Protein AF-A0A158QEM7-F1 (afdb_monomer)

Structure (mmCIF, N/CA/C/O backbone):
data_AF-A0A158QEM7-F1
#
_entry.id   AF-A0A158QEM7-F1
#
loop_
_atom_site.group_PDB
_atom_site.id
_atom_site.type_symbol
_atom_site.label_atom_id
_atom_site.label_alt_id
_atom_site.label_comp_id
_atom_site.label_asym_id
_atom_site.label_entity_id
_atom_site.label_seq_id
_atom_site.pdbx_PDB_ins_code
_atom_site.Cartn_x
_atom_site.Cartn_y
_atom_site.Cartn_z
_atom_site.occupancy
_atom_site.B_iso_or_equiv
_atom_site.auth_seq_id
_atom_site.auth_comp_id
_atom_site.auth_asym_id
_atom_site.auth_atom_id
_atom_site.pdbx_PDB_model_num
ATOM 1 N N . VAL A 1 1 ? 20.921 -3.356 -79.667 1.00 53.69 1 VAL A N 1
ATOM 2 C CA . VAL A 1 1 ? 22.330 -3.592 -80.040 1.00 53.69 1 VAL A CA 1
ATOM 3 C C . VAL A 1 1 ? 22.664 -4.966 -79.503 1.00 53.69 1 VAL A C 1
ATOM 5 O O . VAL A 1 1 ? 22.618 -5.136 -78.291 1.00 53.69 1 VAL A O 1
ATOM 8 N N . GLU A 1 2 ? 22.819 -5.957 -80.376 1.00 58.59 2 GLU A N 1
ATOM 9 C CA . GLU A 1 2 ? 23.346 -7.268 -79.977 1.00 58.59 2 GLU A CA 1
ATOM 10 C C . GLU A 1 2 ? 24.787 -7.075 -79.493 1.00 58.59 2 GLU A C 1
ATOM 12 O O . GLU A 1 2 ? 25.523 -6.270 -80.062 1.00 58.59 2 GLU A O 1
ATOM 17 N N . CYS A 1 3 ? 25.174 -7.741 -78.406 1.00 65.25 3 CYS A N 1
ATOM 18 C CA . CYS A 1 3 ? 26.434 -7.464 -77.712 1.00 65.25 3 CYS A CA 1
ATOM 19 C C . CYS A 1 3 ? 27.709 -7.860 -78.478 1.00 65.25 3 CYS A C 1
ATOM 21 O O . CYS A 1 3 ? 28.811 -7.643 -77.979 1.00 65.25 3 CYS A O 1
ATOM 23 N N . ASP A 1 4 ? 27.587 -8.442 -79.669 1.00 63.66 4 ASP A N 1
ATOM 24 C CA . ASP A 1 4 ? 28.703 -9.065 -80.386 1.00 63.66 4 ASP A CA 1
ATOM 25 C C . ASP A 1 4 ? 29.531 -8.081 -81.237 1.00 63.66 4 ASP A C 1
ATOM 27 O O . ASP A 1 4 ? 30.490 -8.476 -81.896 1.00 63.66 4 ASP A O 1
ATOM 31 N N . SER A 1 5 ? 29.225 -6.778 -81.204 1.00 63.69 5 SER A N 1
ATOM 32 C CA . SER A 1 5 ? 29.892 -5.749 -82.022 1.00 63.69 5 SER A CA 1
ATOM 33 C C . SER A 1 5 ? 30.902 -4.873 -81.257 1.00 63.69 5 SER A C 1
ATOM 35 O O . SER A 1 5 ? 31.016 -3.679 -81.531 1.00 63.69 5 SER A O 1
ATOM 37 N N . GLY A 1 6 ? 31.617 -5.430 -80.270 1.00 67.31 6 GLY A N 1
ATOM 38 C CA . GLY A 1 6 ? 32.669 -4.716 -79.519 1.00 67.31 6 GLY A CA 1
ATOM 39 C C . GLY A 1 6 ? 32.166 -3.701 -78.478 1.00 67.31 6 GLY A C 1
ATOM 40 O O . GLY A 1 6 ? 32.960 -2.938 -77.930 1.00 67.31 6 GLY A O 1
ATOM 41 N N . VAL A 1 7 ? 30.860 -3.700 -78.187 1.00 71.81 7 VAL A N 1
ATOM 42 C CA . VAL A 1 7 ? 30.224 -2.898 -77.130 1.00 71.81 7 VAL A CA 1
ATOM 43 C C . VAL A 1 7 ? 29.885 -3.830 -75.961 1.00 71.81 7 VAL A C 1
ATOM 45 O O . VAL A 1 7 ? 29.231 -4.846 -76.194 1.00 71.81 7 VAL A O 1
ATOM 48 N N . PRO A 1 8 ? 30.292 -3.528 -74.713 1.00 75.31 8 PRO A N 1
ATOM 49 C CA . PRO A 1 8 ? 29.984 -4.394 -73.577 1.00 75.31 8 PRO A CA 1
ATOM 50 C C . PRO A 1 8 ? 28.466 -4.567 -73.385 1.00 75.31 8 PRO A C 1
ATOM 52 O O . PRO A 1 8 ? 27.720 -3.589 -73.483 1.00 75.31 8 PRO A O 1
ATOM 55 N N . CYS A 1 9 ? 28.011 -5.794 -73.099 1.00 81.69 9 CYS A N 1
ATOM 56 C CA . CYS A 1 9 ? 26.593 -6.086 -72.864 1.00 81.69 9 CYS A CA 1
ATOM 57 C C . CYS A 1 9 ? 26.001 -5.248 -71.721 1.00 81.69 9 CYS A C 1
ATOM 59 O O . CYS A 1 9 ? 26.684 -5.050 -70.711 1.00 81.69 9 CYS A O 1
ATOM 61 N N . PRO A 1 10 ? 24.707 -4.879 -71.803 1.00 86.69 10 PRO A N 1
ATOM 62 C CA . PRO A 1 10 ? 23.955 -4.404 -70.650 1.00 86.69 10 PRO A CA 1
ATOM 63 C C . PRO A 1 10 ? 24.013 -5.430 -69.515 1.00 86.69 10 PRO A C 1
ATOM 65 O O . PRO A 1 10 ? 23.590 -6.575 -69.676 1.00 86.69 10 PRO A O 1
ATOM 68 N N . THR A 1 11 ? 24.522 -5.009 -68.362 1.00 89.31 11 THR A N 1
ATOM 69 C CA . THR A 1 11 ? 24.505 -5.807 -67.135 1.00 89.31 11 THR A CA 1
ATOM 70 C C . THR A 1 11 ? 23.398 -5.260 -66.259 1.00 89.31 11 THR A C 1
ATOM 72 O O . THR A 1 11 ? 23.513 -4.142 -65.760 1.00 89.31 11 THR A O 1
ATOM 75 N N . ASP A 1 12 ? 22.323 -6.021 -66.083 1.00 91.12 12 ASP A N 1
ATOM 76 C CA . ASP A 1 12 ? 21.250 -5.653 -65.163 1.00 91.12 12 ASP A CA 1
ATOM 77 C C . ASP A 1 12 ? 21.746 -5.729 -63.710 1.00 91.12 12 ASP A C 1
ATOM 79 O O . ASP A 1 12 ? 22.469 -6.648 -63.318 1.00 91.12 12 ASP A O 1
ATOM 83 N N . GLY A 1 13 ? 21.359 -4.745 -62.902 1.00 92.25 13 GLY A N 1
ATOM 84 C CA . GLY A 1 13 ? 21.723 -4.678 -61.496 1.00 92.25 13 GLY A CA 1
ATOM 85 C C . GLY A 1 13 ? 20.993 -5.732 -60.670 1.00 92.25 13 GLY A C 1
ATOM 86 O O . GLY A 1 13 ? 19.777 -5.900 -60.793 1.00 92.25 13 GLY A O 1
ATOM 87 N N . ALA A 1 14 ? 21.711 -6.386 -59.757 1.00 93.19 14 ALA A N 1
ATOM 88 C CA . ALA A 1 14 ? 21.104 -7.277 -58.777 1.00 93.19 14 ALA A CA 1
ATOM 89 C C . ALA A 1 14 ? 21.513 -6.946 -57.338 1.00 93.19 14 ALA A C 1
ATOM 91 O O . ALA A 1 14 ? 22.614 -6.468 -57.034 1.00 93.19 14 ALA A O 1
ATOM 92 N N . TRP A 1 15 ? 20.564 -7.196 -56.437 1.00 94.38 15 TRP A N 1
ATOM 93 C CA . TRP A 1 15 ? 20.737 -6.993 -55.010 1.00 94.38 15 TRP A CA 1
ATOM 94 C C . TRP A 1 15 ? 21.709 -8.017 -54.434 1.00 94.38 15 TRP A C 1
ATOM 96 O O . TRP A 1 15 ? 21.528 -9.222 -54.597 1.00 94.38 15 TRP A O 1
ATOM 106 N N . CYS A 1 16 ? 22.686 -7.540 -53.671 1.00 94.56 16 CYS A N 1
ATOM 107 C CA . CYS A 1 16 ? 23.473 -8.404 -52.809 1.00 94.56 16 CYS A CA 1
ATOM 108 C C . CYS A 1 16 ? 22.599 -9.015 -51.700 1.00 94.56 16 CYS A C 1
ATOM 110 O O . CYS A 1 16 ? 21.537 -8.468 -51.363 1.00 94.56 16 CYS A O 1
ATOM 112 N N . PRO A 1 17 ? 23.060 -10.110 -51.072 1.00 94.06 17 PRO A N 1
ATOM 113 C CA . PRO A 1 17 ? 22.471 -10.591 -49.834 1.00 94.06 17 PRO A CA 1
ATOM 114 C C . PRO A 1 17 ? 22.372 -9.471 -48.794 1.00 94.06 17 PRO A C 1
ATOM 116 O O . PRO A 1 17 ? 23.212 -8.569 -48.734 1.00 94.06 17 PRO A O 1
ATOM 119 N N . TRP A 1 18 ? 21.335 -9.539 -47.963 1.00 92.50 18 TRP A N 1
ATOM 120 C CA . TRP A 1 18 ? 21.189 -8.644 -46.820 1.00 92.50 18 TRP A CA 1
ATOM 121 C C . TRP A 1 18 ? 22.405 -8.715 -45.898 1.00 92.50 18 TRP A C 1
ATOM 123 O O . TRP A 1 18 ? 22.979 -9.790 -45.711 1.00 92.50 18 TRP A O 1
ATOM 133 N N . SER A 1 19 ? 22.747 -7.590 -45.270 1.00 89.94 19 SER A N 1
ATOM 134 C CA . SER A 1 19 ? 23.808 -7.538 -44.272 1.00 89.94 19 SER A CA 1
ATOM 135 C C . SER A 1 19 ? 23.572 -8.586 -43.178 1.00 89.94 19 SER A C 1
ATOM 137 O O . SER A 1 19 ? 22.445 -8.817 -42.726 1.00 89.94 19 SER A O 1
ATOM 139 N N . SER A 1 20 ? 24.652 -9.244 -42.751 1.00 85.62 20 SER A N 1
ATOM 140 C CA . SER A 1 20 ? 24.616 -10.219 -41.653 1.00 85.62 20 SER A CA 1
ATOM 141 C C . SER A 1 20 ? 24.302 -9.564 -40.307 1.00 85.62 20 SER A C 1
ATOM 143 O O . SER A 1 20 ? 23.826 -10.228 -39.391 1.00 85.62 20 SER A O 1
ATOM 145 N N . THR A 1 21 ? 24.558 -8.259 -40.203 1.00 81.12 21 THR A N 1
ATOM 146 C CA . THR A 1 21 ? 24.409 -7.454 -38.992 1.00 81.12 21 THR A CA 1
ATOM 147 C C . THR A 1 21 ? 23.510 -6.258 -39.282 1.00 81.12 21 THR A C 1
ATOM 149 O O . THR A 1 21 ? 23.553 -5.684 -40.373 1.00 81.12 21 THR A O 1
ATOM 152 N N . VAL A 1 22 ? 22.700 -5.876 -38.301 1.00 85.44 22 VAL A N 1
ATOM 153 C CA . VAL A 1 22 ? 21.880 -4.661 -38.334 1.00 85.44 22 VAL A CA 1
ATOM 154 C C . VAL A 1 22 ? 22.707 -3.488 -37.798 1.00 85.44 22 VAL A C 1
ATOM 156 O O . VAL A 1 22 ? 23.406 -3.643 -36.801 1.00 85.44 22 VAL A O 1
ATOM 159 N N . ILE A 1 23 ? 22.663 -2.332 -38.472 1.00 76.19 23 ILE A N 1
ATOM 160 C CA . ILE A 1 23 ? 23.588 -1.204 -38.224 1.00 76.19 23 ILE A CA 1
ATOM 161 C C . ILE A 1 23 ? 23.364 -0.578 -36.842 1.00 76.19 23 ILE A C 1
ATOM 163 O O . ILE A 1 23 ? 24.319 -0.290 -36.122 1.00 76.19 23 ILE A O 1
ATOM 167 N N . LYS A 1 24 ? 22.099 -0.360 -36.478 1.00 80.94 24 LYS A N 1
ATOM 168 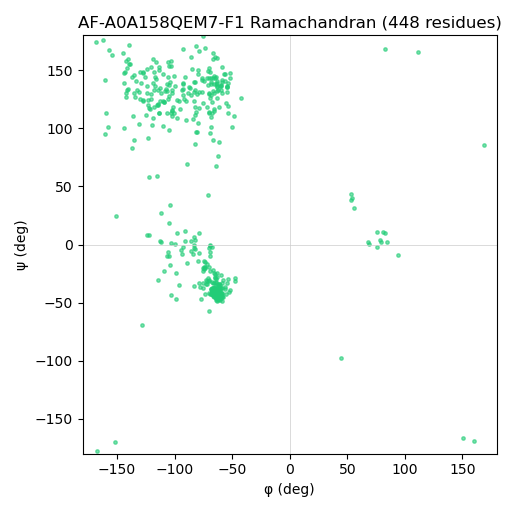C CA . LYS A 1 24 ? 21.666 0.145 -35.174 1.00 80.94 24 LYS A CA 1
ATOM 169 C C . LYS A 1 24 ? 20.414 -0.606 -34.769 1.00 80.94 24 LYS A C 1
ATOM 171 O O . LYS A 1 24 ? 19.518 -0.790 -35.590 1.00 80.94 24 LYS A O 1
ATOM 176 N N . CYS A 1 25 ? 20.389 -1.045 -33.522 1.00 84.25 25 CYS A N 1
ATOM 177 C CA . CYS A 1 25 ? 19.249 -1.721 -32.941 1.00 84.25 25 CYS A CA 1
ATOM 178 C C . CYS A 1 25 ? 18.524 -0.742 -32.021 1.00 84.25 25 CYS A C 1
ATOM 180 O O . CYS A 1 25 ? 19.183 0.028 -31.322 1.00 84.25 25 CYS A O 1
ATOM 182 N N . SER A 1 26 ? 17.193 -0.755 -32.043 1.00 81.56 26 SER A N 1
ATOM 183 C CA . SER A 1 26 ? 16.369 0.085 -31.171 1.00 81.56 26 SER A CA 1
ATOM 184 C C . SER A 1 26 ? 16.650 -0.155 -29.691 1.00 81.56 26 SER A C 1
ATOM 186 O O . SER A 1 26 ? 16.527 0.751 -28.877 1.00 81.56 26 SER A O 1
ATOM 188 N N . GLU A 1 27 ? 17.041 -1.384 -29.362 1.00 74.56 27 GLU A N 1
ATOM 189 C CA . GLU A 1 27 ? 17.396 -1.815 -28.019 1.00 74.56 27 GLU A CA 1
ATOM 190 C C . GLU A 1 27 ? 18.859 -2.272 -27.987 1.00 74.56 27 GLU A C 1
ATOM 192 O O . GLU A 1 27 ? 19.348 -2.830 -28.972 1.00 74.56 27 GLU A O 1
ATOM 197 N N . PRO A 1 28 ? 19.582 -2.105 -26.869 1.00 72.62 28 PRO A N 1
ATOM 198 C CA . PRO A 1 28 ? 20.980 -2.523 -26.766 1.00 72.62 28 PRO A CA 1
ATOM 199 C C . PRO A 1 28 ? 21.164 -4.047 -26.616 1.00 72.62 28 PRO A C 1
ATOM 201 O O . PRO A 1 28 ? 22.255 -4.557 -26.873 1.00 72.62 28 PRO A O 1
ATOM 204 N N . CYS A 1 29 ? 20.133 -4.783 -26.182 1.00 73.62 29 CYS A N 1
ATOM 205 C CA . CYS A 1 29 ? 20.155 -6.239 -25.989 1.00 73.62 29 CYS A CA 1
ATOM 206 C C . CYS A 1 29 ? 18.718 -6.824 -25.903 1.00 73.62 29 CYS A C 1
ATOM 208 O O . CYS A 1 29 ? 17.745 -6.072 -25.913 1.00 73.62 29 CYS A O 1
ATOM 210 N N . GLY A 1 30 ? 18.570 -8.157 -25.816 1.00 70.06 30 GLY A N 1
ATOM 211 C CA . GLY A 1 30 ? 17.277 -8.849 -25.631 1.00 70.06 30 GLY A CA 1
ATOM 212 C C . GLY A 1 30 ? 16.473 -9.067 -26.921 1.00 70.06 30 GLY A C 1
ATOM 213 O O . GLY A 1 30 ? 16.774 -8.484 -27.949 1.00 70.06 30 GLY A O 1
ATOM 214 N N . ASP A 1 31 ? 15.422 -9.887 -26.899 1.00 70.94 31 ASP A N 1
ATOM 215 C CA . ASP A 1 31 ? 14.846 -10.461 -28.138 1.00 70.94 31 ASP A CA 1
ATOM 216 C C . ASP A 1 31 ? 13.868 -9.550 -28.911 1.00 70.94 31 ASP A C 1
ATOM 218 O O . ASP A 1 31 ? 13.265 -9.970 -29.895 1.00 70.94 31 ASP A O 1
ATOM 222 N N . SER A 1 32 ? 13.679 -8.303 -28.469 1.00 74.00 32 SER A N 1
ATOM 223 C CA . SER A 1 32 ? 12.662 -7.382 -29.019 1.00 74.00 32 SER A CA 1
ATOM 224 C C . SER A 1 32 ? 13.227 -6.175 -29.773 1.00 74.00 32 SER A C 1
ATOM 226 O O . SER A 1 32 ? 12.463 -5.336 -30.245 1.00 74.00 32 SER A O 1
ATOM 228 N N . GLY A 1 33 ? 14.552 -6.092 -29.920 1.00 79.06 33 GLY A N 1
ATOM 229 C CA . GLY A 1 33 ? 15.191 -5.018 -30.676 1.00 79.06 33 GLY A CA 1
ATOM 230 C C . GLY A 1 33 ? 14.930 -5.139 -32.178 1.00 79.06 33 GLY A C 1
ATOM 231 O O . GLY A 1 33 ? 15.183 -6.193 -32.769 1.00 79.06 33 GLY A O 1
ATOM 232 N N . MET A 1 34 ? 14.488 -4.044 -32.797 1.00 86.12 34 MET A N 1
ATOM 233 C CA . MET A 1 34 ? 14.298 -3.906 -34.242 1.00 86.12 34 MET A CA 1
ATOM 234 C C . MET A 1 34 ? 15.290 -2.895 -34.815 1.00 86.12 34 MET A C 1
ATOM 236 O O . MET A 1 34 ? 15.710 -1.961 -34.134 1.00 86.12 34 MET A O 1
ATOM 240 N N . GLY A 1 35 ? 15.692 -3.073 -36.066 1.00 89.31 35 GLY A N 1
ATOM 241 C CA . GLY A 1 35 ? 16.593 -2.123 -36.700 1.00 89.31 35 GLY A CA 1
ATOM 242 C C . GLY A 1 35 ? 16.730 -2.315 -38.200 1.00 89.31 35 GLY A C 1
ATOM 243 O O . GLY A 1 35 ? 16.207 -3.267 -38.787 1.00 89.31 35 GLY A O 1
ATOM 244 N N . LEU A 1 36 ? 17.453 -1.386 -38.829 1.00 90.88 36 LEU A N 1
ATOM 245 C CA . LEU A 1 36 ? 17.627 -1.369 -40.275 1.00 90.88 36 LEU A CA 1
ATOM 246 C C . LEU A 1 36 ? 18.722 -2.340 -40.728 1.00 90.88 36 LEU A C 1
ATOM 248 O O . LEU A 1 36 ? 19.918 -2.145 -40.475 1.00 90.88 36 LEU A O 1
ATOM 252 N N . ARG A 1 37 ? 18.307 -3.368 -41.463 1.00 91.81 37 ARG A N 1
ATOM 253 C CA . ARG A 1 37 ? 19.193 -4.246 -42.221 1.00 91.81 37 ARG A CA 1
ATOM 254 C C . ARG A 1 37 ? 19.295 -3.732 -43.648 1.00 91.81 37 ARG A C 1
ATOM 256 O O . ARG A 1 37 ? 18.271 -3.429 -44.252 1.00 91.81 37 ARG A O 1
ATOM 263 N N . THR A 1 38 ? 20.503 -3.634 -44.193 1.00 92.25 38 THR A N 1
ATOM 264 C CA . THR A 1 38 ? 20.723 -3.026 -45.512 1.00 92.25 38 THR A CA 1
ATOM 265 C C . THR A 1 38 ? 21.324 -4.010 -46.504 1.00 92.25 38 THR A C 1
ATOM 267 O O . THR A 1 38 ? 21.891 -5.039 -46.136 1.00 92.25 38 THR A O 1
ATOM 270 N N . ARG A 1 39 ? 21.178 -3.710 -47.790 1.00 93.00 39 ARG A N 1
ATOM 271 C CA . ARG A 1 39 ? 21.802 -4.424 -48.905 1.00 93.00 39 ARG A CA 1
ATOM 272 C C . ARG A 1 39 ? 22.212 -3.430 -49.981 1.00 93.00 39 ARG A C 1
ATOM 274 O O . ARG A 1 39 ? 21.684 -2.324 -50.054 1.00 93.00 39 ARG A O 1
ATOM 281 N N . ARG A 1 40 ? 23.159 -3.826 -50.826 1.00 93.38 40 ARG A N 1
ATOM 282 C CA . ARG A 1 40 ? 23.675 -2.985 -51.912 1.00 93.38 40 ARG A CA 1
ATOM 283 C C . ARG A 1 40 ? 23.227 -3.514 -53.270 1.00 93.38 40 ARG A C 1
ATOM 285 O O . ARG A 1 40 ? 23.090 -4.722 -53.453 1.00 93.38 40 ARG A O 1
ATOM 292 N N . CYS A 1 41 ? 22.996 -2.603 -54.208 1.00 93.44 41 CYS A N 1
ATOM 293 C CA . CYS A 1 41 ? 22.689 -2.914 -55.603 1.00 93.44 41 CYS A CA 1
ATOM 294 C C . CYS A 1 41 ? 23.995 -3.005 -56.411 1.00 93.44 41 CYS A C 1
ATOM 296 O O . CYS A 1 41 ? 24.329 -2.101 -57.174 1.00 93.44 41 CYS A O 1
ATOM 298 N N . ASN A 1 42 ? 24.806 -4.035 -56.155 1.00 93.69 42 ASN A N 1
ATOM 299 C CA . ASN A 1 42 ? 26.087 -4.216 -56.842 1.00 93.69 42 ASN A CA 1
ATOM 300 C C . ASN A 1 42 ? 26.538 -5.680 -56.989 1.00 93.69 42 ASN A C 1
ATOM 302 O O . ASN A 1 42 ? 27.731 -5.927 -57.153 1.00 93.69 42 ASN A O 1
ATOM 306 N N . CYS A 1 43 ? 25.608 -6.642 -56.974 1.00 91.69 43 CYS A N 1
ATOM 307 C CA . CYS A 1 43 ? 25.909 -8.069 -57.122 1.00 91.69 43 CYS A CA 1
ATOM 308 C C . CYS A 1 43 ? 25.176 -8.723 -58.317 1.00 91.69 43 CYS A C 1
ATOM 310 O O . CYS A 1 43 ? 24.445 -9.687 -58.087 1.00 91.69 43 CYS A O 1
ATOM 312 N N . PRO A 1 44 ? 25.351 -8.264 -59.578 1.00 91.19 44 PRO A N 1
ATOM 313 C CA . PRO A 1 44 ? 26.306 -7.252 -60.056 1.00 91.19 44 PRO A CA 1
ATOM 314 C C . PRO A 1 44 ? 25.731 -5.823 -60.074 1.00 91.19 44 PRO A C 1
ATOM 316 O O . PRO A 1 44 ? 24.537 -5.613 -59.864 1.00 91.19 44 PRO A O 1
ATOM 319 N N . ALA A 1 45 ? 26.594 -4.820 -60.267 1.00 90.94 45 ALA A N 1
ATOM 320 C CA . ALA A 1 45 ? 26.166 -3.430 -60.444 1.00 90.94 45 ALA A CA 1
ATOM 321 C C . ALA A 1 45 ? 25.604 -3.212 -61.857 1.00 90.94 45 ALA A C 1
ATOM 323 O O . ALA A 1 45 ? 26.143 -3.790 -62.805 1.00 90.94 45 ALA A O 1
ATOM 324 N N . PRO A 1 46 ? 24.563 -2.374 -62.015 1.00 91.75 46 PRO A N 1
ATOM 325 C CA . PRO A 1 46 ? 24.031 -2.053 -63.328 1.00 91.75 46 PRO A CA 1
ATOM 326 C C . PRO A 1 46 ? 25.093 -1.339 -64.172 1.00 91.75 46 PRO A C 1
ATOM 328 O O . PRO A 1 46 ? 25.661 -0.333 -63.742 1.00 91.75 46 PRO A O 1
ATOM 331 N N . ALA A 1 47 ? 25.370 -1.857 -65.366 1.00 89.56 47 ALA A N 1
ATOM 332 C CA . ALA A 1 47 ? 26.383 -1.319 -66.272 1.00 89.56 47 ALA A CA 1
ATOM 333 C C . ALA A 1 47 ? 25.906 -1.364 -67.726 1.00 89.56 47 ALA A C 1
ATOM 335 O O . ALA A 1 47 ? 24.997 -2.118 -68.072 1.00 89.56 47 ALA A O 1
ATOM 336 N N . HIS A 1 48 ? 26.525 -0.543 -68.578 1.00 88.75 48 HIS A N 1
ATOM 337 C CA . HIS A 1 48 ? 26.316 -0.554 -70.034 1.00 88.75 48 HIS A CA 1
ATOM 338 C C . HIS A 1 48 ? 24.840 -0.440 -70.468 1.00 88.75 48 HIS A C 1
ATOM 340 O O . HIS A 1 48 ? 24.402 -1.080 -71.419 1.00 88.75 48 HIS A O 1
ATOM 346 N N . GLY A 1 49 ? 24.056 0.378 -69.755 1.00 84.00 49 GLY A N 1
ATOM 347 C CA . GLY A 1 49 ? 22.627 0.571 -70.032 1.00 84.00 49 GLY A CA 1
ATOM 348 C C . GLY A 1 49 ? 21.704 -0.516 -69.467 1.00 84.00 49 GLY A C 1
ATOM 349 O O . GLY A 1 49 ? 20.526 -0.538 -69.816 1.00 84.00 49 GLY A O 1
ATOM 350 N N . GLY A 1 50 ? 22.212 -1.403 -68.606 1.00 86.06 50 GLY A N 1
ATOM 351 C CA . GLY A 1 50 ? 21.402 -2.380 -67.877 1.00 86.06 50 GLY A CA 1
ATOM 352 C C . GLY A 1 50 ? 20.448 -1.744 -66.861 1.00 86.06 50 GLY A C 1
ATOM 353 O O . GLY A 1 50 ? 20.610 -0.597 -66.433 1.00 86.06 50 GLY A O 1
ATOM 354 N N . LYS A 1 51 ? 19.418 -2.497 -66.479 1.00 90.00 51 LYS A N 1
ATOM 355 C CA . LYS A 1 51 ? 18.333 -2.050 -65.595 1.00 90.00 51 LYS A CA 1
ATOM 356 C C . LYS A 1 51 ? 18.806 -1.879 -64.147 1.00 90.00 51 LYS A C 1
ATOM 358 O O . LYS A 1 51 ? 19.666 -2.634 -63.696 1.00 90.00 51 LYS A O 1
ATOM 363 N N . PRO A 1 52 ? 18.222 -0.942 -63.376 1.00 90.25 52 PRO A N 1
ATOM 364 C CA . PRO A 1 52 ? 18.483 -0.841 -61.942 1.00 90.25 52 PRO A CA 1
ATOM 365 C C . PRO A 1 52 ? 17.935 -2.063 -61.191 1.00 90.25 52 PRO A C 1
ATOM 367 O O . PRO A 1 52 ? 17.088 -2.797 -61.704 1.00 90.25 52 PRO A O 1
ATOM 370 N N . CYS A 1 53 ? 18.376 -2.252 -59.944 1.00 91.62 53 CYS A N 1
ATOM 371 C CA . CYS A 1 53 ? 17.870 -3.344 -59.120 1.00 91.62 53 CYS A CA 1
ATOM 372 C C . CYS A 1 53 ? 16.356 -3.250 -58.917 1.00 91.62 53 CYS A C 1
ATOM 374 O O . CYS A 1 53 ? 15.812 -2.207 -58.551 1.00 91.62 53 CYS A O 1
ATOM 376 N N . ILE A 1 54 ? 15.681 -4.381 -59.108 1.00 90.94 54 ILE A N 1
ATOM 377 C CA . ILE A 1 54 ? 14.229 -4.474 -58.983 1.00 90.94 54 ILE A CA 1
ATOM 378 C C . ILE A 1 54 ? 13.848 -4.364 -57.505 1.00 90.94 54 ILE A C 1
ATOM 380 O O . ILE A 1 54 ? 14.246 -5.185 -56.673 1.00 90.94 54 ILE A O 1
ATOM 384 N N . VAL A 1 55 ? 13.075 -3.335 -57.169 1.00 89.19 55 VAL A N 1
ATOM 385 C CA . VAL A 1 55 ? 12.500 -3.158 -55.834 1.00 89.19 55 VAL A CA 1
ATOM 386 C C . VAL A 1 55 ? 11.320 -4.117 -55.678 1.00 89.19 55 VAL A C 1
ATOM 388 O O . VAL A 1 55 ? 10.469 -4.215 -56.561 1.00 89.19 55 VAL A O 1
ATOM 391 N N . THR A 1 56 ? 11.273 -4.854 -54.569 1.00 86.56 56 THR A N 1
ATOM 392 C CA . THR A 1 56 ? 10.202 -5.824 -54.310 1.00 86.56 56 THR A CA 1
ATOM 393 C C . THR A 1 56 ? 8.850 -5.119 -54.134 1.00 86.56 56 THR A C 1
ATOM 395 O O . THR A 1 56 ? 8.796 -4.106 -53.432 1.00 86.56 56 THR A O 1
ATOM 398 N N . PRO A 1 57 ? 7.753 -5.646 -54.707 1.00 83.19 57 PRO A N 1
ATOM 399 C CA . PRO A 1 57 ? 6.411 -5.110 -54.477 1.00 83.19 57 PRO A CA 1
ATOM 400 C C . PRO A 1 57 ? 6.089 -5.051 -52.973 1.00 83.19 57 PRO A C 1
ATOM 402 O O . PRO A 1 57 ? 6.417 -5.984 -52.241 1.00 83.19 57 PRO A O 1
ATOM 405 N N . GLY A 1 58 ? 5.491 -3.950 -52.507 1.00 84.06 58 GLY A N 1
ATOM 406 C CA . GLY A 1 58 ? 5.123 -3.737 -51.097 1.00 84.06 58 GLY A CA 1
ATOM 407 C C . GLY A 1 58 ? 6.146 -2.981 -50.232 1.00 84.06 58 GLY A C 1
ATOM 408 O O . GLY A 1 58 ? 5.811 -2.574 -49.124 1.00 84.06 58 GLY A O 1
ATOM 409 N N . THR A 1 59 ? 7.372 -2.710 -50.706 1.00 88.38 59 THR A N 1
ATOM 410 C CA . THR A 1 59 ? 8.350 -1.916 -49.921 1.00 88.38 59 THR A CA 1
ATOM 411 C C . THR A 1 59 ? 7.929 -0.460 -49.749 1.00 88.38 59 THR A C 1
ATOM 413 O O . THR A 1 59 ? 8.112 0.110 -48.676 1.00 88.38 59 THR A O 1
ATOM 416 N N . LYS A 1 60 ? 7.330 0.135 -50.789 1.00 88.12 60 LYS A N 1
ATOM 417 C CA . LYS A 1 60 ? 6.792 1.501 -50.744 1.00 88.12 60 LYS A CA 1
ATOM 418 C C . LYS A 1 60 ? 5.640 1.610 -49.745 1.00 88.12 60 LYS A C 1
ATOM 420 O O . LYS A 1 60 ? 5.666 2.486 -48.890 1.00 88.12 60 LYS A O 1
ATOM 425 N N . GLU A 1 61 ? 4.707 0.660 -49.780 1.00 91.50 61 GLU A N 1
ATOM 426 C CA . GLU A 1 61 ? 3.589 0.578 -48.829 1.00 91.50 61 GLU A CA 1
ATOM 427 C C . GLU A 1 61 ? 4.086 0.383 -47.385 1.00 91.50 61 GLU A C 1
ATOM 429 O O . GLU A 1 61 ? 3.609 1.039 -46.460 1.00 91.50 61 GLU A O 1
ATOM 434 N N . ALA A 1 62 ? 5.101 -0.465 -47.178 1.00 88.12 62 ALA A N 1
ATOM 435 C CA . ALA A 1 62 ? 5.720 -0.654 -45.867 1.00 88.12 62 ALA A CA 1
ATOM 436 C C . ALA A 1 62 ? 6.390 0.632 -45.343 1.00 88.12 62 ALA A C 1
ATOM 438 O O . ALA A 1 62 ? 6.252 0.962 -44.162 1.00 88.12 62 ALA A O 1
ATOM 439 N N . ALA A 1 63 ? 7.077 1.383 -46.209 1.00 91.38 63 ALA A N 1
ATOM 440 C CA . ALA A 1 63 ? 7.678 2.667 -45.854 1.00 91.38 63 ALA A CA 1
ATOM 441 C C . ALA A 1 63 ? 6.614 3.728 -45.515 1.00 91.38 63 ALA A C 1
ATOM 443 O O . ALA A 1 63 ? 6.768 4.475 -44.545 1.00 91.38 63 ALA A O 1
ATOM 444 N N . GLU A 1 64 ? 5.504 3.772 -46.254 1.00 93.00 64 GLU A N 1
ATOM 445 C CA . GLU A 1 64 ? 4.367 4.660 -45.973 1.00 93.00 64 GLU A CA 1
ATOM 446 C C . GLU A 1 64 ? 3.702 4.335 -44.625 1.00 93.00 64 GLU A C 1
ATOM 448 O O . GLU A 1 64 ? 3.406 5.241 -43.833 1.00 93.00 64 GLU A O 1
ATOM 453 N N . LEU A 1 65 ? 3.545 3.047 -44.302 1.00 92.44 65 LEU A N 1
ATOM 454 C CA . LEU A 1 65 ? 3.030 2.608 -43.005 1.00 92.44 65 LEU A CA 1
ATOM 455 C C . LEU A 1 65 ? 3.947 3.051 -41.856 1.00 92.44 65 LEU A C 1
ATOM 457 O O . LEU A 1 65 ? 3.471 3.626 -40.874 1.00 92.44 65 LEU A O 1
ATOM 461 N N . MET A 1 66 ? 5.259 2.837 -41.986 1.00 89.62 66 MET A N 1
ATOM 462 C CA . MET A 1 66 ? 6.241 3.252 -40.975 1.00 89.62 66 MET A CA 1
ATOM 463 C C . MET A 1 66 ? 6.308 4.775 -40.820 1.00 89.62 66 MET A C 1
ATOM 465 O O . MET A 1 66 ? 6.381 5.276 -39.700 1.00 89.62 66 MET A O 1
ATOM 469 N N . THR A 1 67 ? 6.187 5.525 -41.919 1.00 92.94 67 THR A N 1
ATOM 470 C CA . THR A 1 67 ? 6.074 6.994 -41.888 1.00 92.94 67 THR A CA 1
ATOM 471 C C . THR A 1 67 ? 4.858 7.437 -41.078 1.00 92.94 67 THR A C 1
ATOM 473 O O . THR A 1 67 ? 4.941 8.366 -40.275 1.00 92.94 67 THR A O 1
ATOM 476 N N . THR A 1 68 ? 3.726 6.757 -41.259 1.00 92.75 68 THR A N 1
ATOM 477 C CA . THR A 1 68 ? 2.496 7.040 -40.510 1.00 92.75 68 THR A CA 1
ATOM 478 C C . THR A 1 68 ? 2.669 6.758 -39.016 1.00 92.75 68 THR A C 1
ATOM 480 O O . THR A 1 68 ? 2.240 7.556 -38.183 1.00 92.75 68 THR A O 1
ATOM 483 N N . GLN A 1 69 ? 3.329 5.652 -38.661 1.00 90.62 69 GLN A N 1
ATOM 484 C CA . GLN A 1 69 ? 3.621 5.301 -37.267 1.00 90.62 69 GLN A CA 1
ATOM 485 C C . GLN A 1 69 ? 4.557 6.317 -36.598 1.00 90.62 69 GLN A C 1
ATOM 487 O O . GLN A 1 69 ? 4.273 6.754 -35.484 1.00 90.62 69 GLN A O 1
ATOM 492 N N . LEU A 1 70 ? 5.615 6.745 -37.294 1.00 89.38 70 LEU A N 1
ATOM 493 C CA . LEU A 1 70 ? 6.551 7.757 -36.803 1.00 89.38 70 LEU A CA 1
ATOM 494 C C . LEU A 1 70 ? 5.863 9.107 -36.557 1.00 89.38 70 LEU A C 1
ATOM 496 O O . LEU A 1 70 ? 6.051 9.701 -35.499 1.00 89.38 70 LEU A O 1
ATOM 500 N N . LYS A 1 71 ? 5.015 9.567 -37.488 1.00 90.56 71 LYS A N 1
ATOM 501 C CA . LYS A 1 71 ? 4.239 10.810 -37.319 1.00 90.56 71 LYS A CA 1
ATOM 502 C C . LYS A 1 71 ? 3.326 10.760 -36.092 1.00 90.56 71 LYS A C 1
ATOM 504 O O . LYS A 1 71 ? 3.346 11.686 -35.291 1.00 90.56 71 LYS A O 1
ATOM 509 N N . ARG A 1 72 ? 2.593 9.656 -35.899 1.00 87.75 72 ARG A N 1
ATOM 510 C CA . ARG A 1 72 ? 1.726 9.474 -34.719 1.00 87.75 72 ARG A CA 1
ATOM 511 C C . ARG A 1 72 ? 2.508 9.505 -33.405 1.00 87.75 72 ARG A C 1
ATOM 513 O O . ARG A 1 72 ? 2.033 10.093 -32.440 1.00 87.75 72 ARG A O 1
ATOM 520 N N . ALA A 1 73 ? 3.683 8.877 -33.360 1.00 83.75 73 ALA A N 1
ATOM 521 C CA . ALA A 1 73 ? 4.528 8.881 -32.165 1.00 83.75 73 ALA A CA 1
ATOM 522 C C . ALA A 1 73 ? 5.062 10.290 -31.844 1.00 83.75 73 ALA A C 1
ATOM 524 O O . ALA A 1 73 ? 5.086 10.692 -30.681 1.00 83.75 73 ALA A O 1
ATOM 525 N N . LEU A 1 74 ? 5.431 11.064 -32.873 1.00 85.38 74 LEU A N 1
ATOM 526 C CA . LEU A 1 74 ? 5.861 12.459 -32.724 1.00 85.38 74 LEU A CA 1
ATOM 527 C C . LEU A 1 74 ? 4.734 13.364 -32.205 1.00 85.38 74 LEU A C 1
ATOM 529 O O . LEU A 1 74 ? 4.974 14.187 -31.329 1.00 85.38 74 LEU A O 1
ATOM 533 N N . GLU A 1 75 ? 3.504 13.187 -32.694 1.00 87.31 75 GLU A N 1
ATOM 534 C CA . GLU A 1 75 ? 2.330 13.949 -32.237 1.00 87.31 75 GLU A CA 1
ATOM 535 C C . GLU A 1 75 ? 1.978 13.678 -30.766 1.00 87.31 75 GLU A C 1
ATOM 537 O O . GLU A 1 75 ? 1.515 14.577 -30.066 1.00 87.31 75 GLU A O 1
ATOM 542 N N . LYS A 1 76 ? 2.221 12.456 -30.278 1.00 80.81 76 LYS A N 1
ATOM 543 C CA . LYS A 1 76 ? 1.962 12.061 -28.884 1.00 80.81 76 LYS A CA 1
ATOM 544 C C . LYS A 1 76 ? 3.100 12.374 -27.909 1.00 80.81 76 LYS A C 1
ATOM 546 O O . LYS A 1 76 ? 2.925 12.190 -26.709 1.00 80.81 76 LYS A O 1
ATOM 551 N N . ASN A 1 77 ? 4.244 12.853 -28.402 1.00 77.75 77 ASN A N 1
ATOM 552 C CA . ASN A 1 77 ? 5.437 13.153 -27.604 1.00 77.75 77 ASN A CA 1
ATOM 553 C C . ASN A 1 77 ? 5.946 11.949 -26.766 1.00 77.75 77 ASN A C 1
ATOM 555 O O . ASN A 1 77 ? 6.511 12.111 -25.684 1.00 77.75 77 ASN A O 1
ATOM 559 N N . GLU A 1 78 ? 5.745 10.726 -27.269 1.00 69.88 78 GLU A N 1
ATOM 560 C CA . GLU A 1 78 ? 6.140 9.468 -26.620 1.00 69.88 78 GLU A CA 1
ATOM 561 C C . GLU A 1 78 ? 7.631 9.178 -26.888 1.00 69.88 78 GLU A C 1
ATOM 563 O O . GLU A 1 78 ? 8.003 8.480 -27.835 1.00 69.88 78 GLU A O 1
ATOM 568 N N . THR A 1 79 ? 8.517 9.723 -26.049 1.00 64.38 79 THR A N 1
ATOM 569 C CA . THR A 1 79 ? 9.983 9.642 -26.227 1.00 64.38 79 THR A CA 1
ATOM 570 C C . THR A 1 79 ? 10.523 8.209 -26.261 1.00 64.38 79 THR A C 1
ATOM 572 O O . THR A 1 79 ? 11.413 7.913 -27.057 1.00 64.38 79 THR A O 1
ATOM 575 N N . ALA A 1 80 ? 9.957 7.305 -25.456 1.00 59.00 80 ALA A N 1
ATOM 576 C CA . ALA A 1 80 ? 10.337 5.890 -25.419 1.00 59.00 80 ALA A CA 1
ATOM 577 C C . ALA A 1 80 ? 9.909 5.115 -26.680 1.00 59.00 80 ALA A C 1
ATOM 579 O O . ALA A 1 80 ? 10.579 4.173 -27.096 1.00 59.00 80 ALA A O 1
ATOM 580 N N . GLN A 1 81 ? 8.809 5.515 -27.326 1.00 64.94 81 GLN A N 1
ATOM 581 C CA . GLN A 1 81 ? 8.354 4.886 -28.566 1.00 64.94 81 GLN A CA 1
ATOM 582 C C . GLN A 1 81 ? 9.169 5.382 -29.768 1.00 64.94 81 GLN A C 1
ATOM 584 O O . GLN A 1 81 ? 9.464 4.607 -30.680 1.00 64.94 81 GLN A O 1
ATOM 589 N N . LEU A 1 82 ? 9.613 6.641 -29.733 1.00 70.19 82 LEU A N 1
ATOM 590 C CA . LEU A 1 82 ? 10.430 7.255 -30.779 1.00 70.19 82 LEU A CA 1
ATOM 591 C C . LEU A 1 82 ? 11.789 6.557 -30.977 1.00 70.19 82 LEU A C 1
ATOM 593 O O . LEU A 1 82 ? 12.243 6.443 -32.112 1.00 70.19 82 LEU A O 1
ATOM 597 N N . SER A 1 83 ? 12.411 6.032 -29.915 1.00 68.00 83 SER A N 1
ATOM 598 C CA . SER A 1 83 ? 13.665 5.261 -30.013 1.00 68.00 83 SER A CA 1
ATOM 599 C C . SER A 1 83 ? 13.491 3.865 -30.622 1.00 68.00 83 SER A C 1
ATOM 601 O O . SER A 1 83 ? 14.468 3.260 -31.063 1.00 68.00 83 SER A O 1
ATOM 603 N N . SER A 1 84 ? 12.256 3.355 -30.672 1.00 72.69 84 SER A N 1
ATOM 604 C CA . SER A 1 84 ? 11.925 2.032 -31.222 1.00 72.69 84 SER A CA 1
ATOM 605 C C . SER A 1 84 ? 11.492 2.035 -32.691 1.00 72.69 84 SER A C 1
ATOM 607 O O . SER A 1 84 ? 11.288 0.972 -33.283 1.00 72.69 84 SER A O 1
ATOM 609 N N . LEU A 1 85 ? 11.373 3.221 -33.291 1.00 85.44 85 LEU A N 1
ATOM 610 C CA . LEU A 1 85 ? 10.897 3.425 -34.657 1.00 85.44 85 LEU A CA 1
ATOM 611 C C . LEU A 1 85 ? 12.048 3.763 -35.624 1.00 85.44 85 LEU A C 1
ATOM 613 O O . LEU A 1 85 ? 13.069 4.311 -35.205 1.00 85.44 85 LEU A O 1
ATOM 617 N N . PRO A 1 86 ? 11.895 3.458 -36.927 1.00 88.06 86 PRO A N 1
ATOM 618 C CA . PRO A 1 86 ? 12.872 3.830 -37.946 1.00 88.06 86 PRO A CA 1
ATOM 619 C C . PRO A 1 86 ? 12.961 5.351 -38.103 1.00 88.06 86 PRO A C 1
ATOM 621 O O . PRO A 1 86 ? 11.954 6.061 -38.060 1.00 88.06 86 PRO A O 1
ATOM 624 N N . THR A 1 87 ? 14.168 5.858 -38.340 1.00 89.88 87 THR A N 1
ATOM 625 C CA . THR A 1 87 ? 14.394 7.271 -38.665 1.00 89.88 87 THR A CA 1
ATOM 626 C C . THR A 1 87 ? 13.950 7.594 -40.094 1.00 89.88 87 THR A C 1
ATOM 628 O O . THR A 1 87 ? 13.719 6.706 -40.913 1.00 89.88 87 THR A O 1
ATOM 631 N N . ILE A 1 88 ? 13.888 8.884 -40.443 1.00 90.19 88 ILE A N 1
ATOM 632 C CA . ILE A 1 88 ? 13.561 9.332 -41.811 1.00 90.19 88 ILE A CA 1
ATOM 633 C C . ILE A 1 88 ? 14.519 8.713 -42.846 1.00 90.19 88 ILE A C 1
ATOM 635 O O . ILE A 1 88 ? 14.088 8.312 -43.926 1.00 90.19 88 ILE A O 1
ATOM 639 N N . ALA A 1 89 ? 15.805 8.587 -42.504 1.00 90.38 89 ALA A N 1
ATOM 640 C CA . ALA A 1 89 ? 16.798 7.954 -43.369 1.00 90.38 89 ALA A CA 1
ATOM 641 C C . ALA A 1 89 ? 16.551 6.443 -43.525 1.00 90.38 89 ALA A C 1
ATOM 643 O O . ALA A 1 89 ? 16.678 5.908 -44.625 1.00 90.38 89 ALA A O 1
ATOM 644 N N . ASP A 1 90 ? 16.143 5.766 -42.448 1.00 90.62 90 ASP A N 1
ATOM 645 C CA . ASP A 1 90 ? 15.831 4.335 -42.483 1.00 90.62 90 ASP A CA 1
ATOM 646 C C . ASP A 1 90 ? 14.590 4.056 -43.341 1.00 90.62 90 ASP A C 1
ATOM 648 O O . ASP A 1 90 ? 14.584 3.125 -44.144 1.00 90.62 90 ASP A O 1
ATOM 652 N N . ILE A 1 91 ? 13.559 4.898 -43.225 1.00 92.50 91 ILE A N 1
ATOM 653 C CA . ILE A 1 91 ? 12.338 4.816 -44.038 1.00 92.50 91 ILE A CA 1
ATOM 654 C C . ILE A 1 91 ? 12.659 5.018 -45.524 1.00 92.50 91 ILE A C 1
ATOM 656 O O . ILE A 1 91 ? 12.134 4.285 -46.363 1.00 92.50 91 ILE A O 1
ATOM 660 N N . ALA A 1 92 ? 13.541 5.965 -45.861 1.00 92.50 92 ALA A N 1
ATOM 661 C CA . ALA A 1 92 ? 13.972 6.186 -47.241 1.00 92.50 92 ALA A CA 1
ATOM 662 C C . ALA A 1 92 ? 14.678 4.950 -47.829 1.00 92.50 92 ALA A C 1
ATOM 664 O O . ALA A 1 92 ? 14.361 4.539 -48.946 1.00 92.50 92 ALA A O 1
ATOM 665 N N . ALA A 1 93 ? 15.550 4.303 -47.048 1.00 91.75 93 ALA A N 1
ATOM 666 C CA . ALA A 1 93 ? 16.196 3.052 -47.444 1.00 91.75 93 ALA A CA 1
ATOM 667 C C . ALA A 1 93 ? 15.193 1.890 -47.590 1.00 91.75 93 ALA A C 1
ATOM 669 O O . ALA A 1 93 ? 15.351 1.005 -48.425 1.00 91.75 93 ALA A O 1
ATOM 670 N N . ILE A 1 94 ? 14.124 1.854 -46.794 1.00 92.06 94 ILE A N 1
ATOM 671 C CA . ILE A 1 94 ? 13.064 0.852 -46.980 1.00 92.06 94 ILE A CA 1
ATOM 672 C C . ILE A 1 94 ? 12.301 1.124 -48.284 1.00 92.06 94 ILE A C 1
ATOM 674 O O . ILE A 1 94 ? 12.046 0.192 -49.049 1.00 92.06 94 ILE A O 1
ATOM 678 N N . ALA A 1 95 ? 11.990 2.389 -48.577 1.00 92.25 95 ALA A N 1
ATOM 679 C CA . ALA A 1 95 ? 11.243 2.786 -49.769 1.00 92.25 95 ALA A CA 1
ATOM 680 C C . ALA A 1 95 ? 11.978 2.454 -51.082 1.00 92.25 95 ALA A C 1
ATOM 682 O O . ALA A 1 95 ? 11.344 1.999 -52.039 1.00 92.25 95 ALA A O 1
ATOM 683 N N . ASP A 1 96 ? 13.301 2.638 -51.128 1.00 91.44 96 ASP A N 1
ATOM 684 C CA . ASP A 1 96 ? 14.134 2.312 -52.297 1.00 91.44 96 ASP A CA 1
ATOM 685 C C . ASP A 1 96 ? 14.531 0.821 -52.383 1.00 91.44 96 ASP A C 1
ATOM 687 O O . ASP A 1 96 ? 15.140 0.382 -53.360 1.00 91.44 96 ASP A O 1
ATOM 691 N N . GLY A 1 97 ? 14.152 0.017 -51.382 1.00 89.38 97 GLY A N 1
ATOM 692 C CA . GLY A 1 97 ? 14.413 -1.419 -51.321 1.00 89.38 97 GLY A CA 1
ATOM 693 C C . GLY A 1 97 ? 15.832 -1.805 -50.895 1.00 89.38 97 GLY A C 1
ATOM 694 O O . GLY A 1 97 ? 16.137 -3.005 -50.882 1.00 89.38 97 GLY A O 1
ATOM 695 N N . SER A 1 98 ? 16.686 -0.841 -50.539 1.00 91.94 98 SER A N 1
ATOM 696 C CA . SER A 1 98 ? 18.028 -1.072 -49.987 1.00 91.94 98 SER A CA 1
ATOM 697 C C . SER A 1 98 ? 18.012 -1.411 -48.493 1.00 91.94 98 SER A C 1
ATOM 699 O O . SER A 1 98 ? 18.998 -1.932 -47.972 1.00 91.94 98 SER A O 1
ATOM 701 N N . GLY A 1 99 ? 16.890 -1.176 -47.812 1.00 91.69 99 GLY A N 1
ATOM 702 C CA . GLY A 1 99 ? 16.675 -1.372 -46.385 1.00 91.69 99 GLY A CA 1
ATOM 703 C C . GLY A 1 99 ? 15.492 -2.290 -46.065 1.00 91.69 99 GLY A C 1
ATOM 704 O O . GLY A 1 99 ? 14.515 -2.372 -46.807 1.00 91.69 99 GLY A O 1
ATOM 705 N N . LYS A 1 100 ? 15.575 -2.987 -44.931 1.00 90.88 100 LYS A N 1
ATOM 706 C CA . LYS A 1 100 ? 14.483 -3.759 -44.326 1.00 90.88 100 LYS A CA 1
ATOM 707 C C . LYS A 1 100 ? 14.529 -3.601 -42.808 1.00 90.88 100 LYS A C 1
ATOM 709 O O . LYS A 1 100 ? 15.590 -3.772 -42.211 1.00 90.88 100 LYS A O 1
ATOM 714 N N . TRP A 1 101 ? 13.383 -3.325 -42.189 1.00 89.25 101 TRP A N 1
ATOM 715 C CA . TRP A 1 101 ? 13.236 -3.332 -40.731 1.00 89.25 101 TRP A CA 1
ATOM 716 C C . TRP A 1 101 ? 13.097 -4.776 -40.236 1.00 89.25 101 TRP A C 1
ATOM 718 O O . TRP A 1 101 ? 12.178 -5.485 -40.651 1.00 89.25 101 TRP A O 1
ATOM 728 N N . ASP A 1 102 ? 14.038 -5.242 -39.419 1.00 87.69 102 ASP A N 1
ATOM 729 C CA . ASP A 1 102 ? 14.118 -6.642 -38.985 1.00 87.69 102 ASP A CA 1
ATOM 730 C C . ASP A 1 102 ? 14.623 -6.743 -37.538 1.00 87.69 102 ASP A C 1
ATOM 732 O O . ASP A 1 102 ? 15.187 -5.785 -37.001 1.00 87.69 102 ASP A O 1
ATOM 736 N N . ALA A 1 103 ? 14.448 -7.908 -36.914 1.00 85.38 103 ALA A N 1
ATOM 737 C CA . ALA A 1 103 ? 14.958 -8.153 -35.567 1.00 85.38 103 ALA A CA 1
ATOM 738 C C . ALA A 1 103 ? 16.498 -8.147 -35.562 1.00 85.38 103 ALA A C 1
ATOM 740 O O . ALA A 1 103 ? 17.139 -8.818 -36.377 1.00 85.38 103 ALA A O 1
ATOM 741 N N . CYS A 1 104 ? 17.102 -7.396 -34.640 1.00 83.75 104 CYS A N 1
ATOM 742 C CA . CYS A 1 104 ? 18.549 -7.155 -34.620 1.00 83.75 104 CYS A CA 1
ATOM 743 C C . CYS A 1 104 ? 19.283 -7.745 -33.424 1.00 83.75 104 CYS A C 1
ATOM 745 O O . CYS A 1 104 ? 20.442 -8.145 -33.557 1.00 83.75 104 CYS A O 1
ATOM 747 N N . ASN A 1 105 ? 18.620 -7.855 -32.278 1.00 75.38 105 ASN A N 1
ATOM 748 C CA . ASN A 1 105 ? 19.236 -8.414 -31.088 1.00 75.38 105 ASN A CA 1
ATOM 749 C C . ASN A 1 105 ? 18.986 -9.918 -30.993 1.00 75.38 105 ASN A C 1
ATOM 751 O O . ASN A 1 105 ? 17.855 -10.387 -31.012 1.00 75.38 105 ASN A O 1
ATOM 755 N N . ARG A 1 106 ? 20.082 -10.670 -30.863 1.00 67.75 106 ARG A N 1
ATOM 756 C CA . ARG A 1 106 ? 20.088 -12.102 -30.506 1.00 67.75 106 ARG A CA 1
ATOM 757 C C . ARG A 1 106 ? 20.910 -12.377 -29.243 1.00 67.75 106 ARG A C 1
ATOM 759 O O . ARG A 1 106 ? 21.232 -13.523 -28.945 1.00 67.75 106 ARG A O 1
ATOM 766 N N . LYS A 1 107 ? 21.352 -11.316 -28.559 1.00 67.00 107 LYS A N 1
ATOM 767 C CA . LYS A 1 107 ? 22.228 -11.389 -27.386 1.00 67.00 107 LYS A CA 1
ATOM 768 C C . LYS A 1 107 ? 21.412 -11.174 -26.118 1.00 67.00 107 LYS A C 1
ATOM 770 O O . LYS A 1 107 ? 20.642 -10.218 -26.029 1.00 67.00 107 LYS A O 1
ATOM 775 N N . PHE A 1 108 ? 21.646 -12.038 -25.137 1.00 70.00 108 PHE A N 1
ATOM 776 C CA . PHE A 1 108 ? 21.081 -11.923 -23.799 1.00 70.00 108 PHE A CA 1
ATOM 777 C C . PHE A 1 108 ? 21.509 -10.604 -23.138 1.00 70.00 108 PHE A C 1
ATOM 779 O O . PHE A 1 108 ? 22.676 -10.219 -23.227 1.00 70.00 108 PHE A O 1
ATOM 786 N N . CYS A 1 109 ? 20.575 -9.920 -22.476 1.00 70.69 109 CYS A N 1
ATOM 787 C CA . CYS A 1 109 ? 20.888 -8.730 -21.692 1.00 70.69 109 CYS A CA 1
ATOM 788 C C . CYS A 1 109 ? 21.561 -9.119 -20.373 1.00 70.69 109 CYS A C 1
ATOM 790 O O . CYS A 1 109 ? 20.933 -9.813 -19.573 1.00 70.69 109 CYS A O 1
ATOM 792 N N . PRO A 1 110 ? 22.786 -8.651 -20.079 1.00 70.56 110 PRO A N 1
ATOM 793 C CA . PRO A 1 110 ? 23.286 -8.700 -18.715 1.00 70.56 110 PRO A CA 1
ATOM 794 C C . PRO A 1 110 ? 22.428 -7.761 -17.856 1.00 70.56 110 PRO A C 1
ATOM 796 O O . PRO A 1 110 ? 22.402 -6.555 -18.092 1.00 70.56 110 PRO A O 1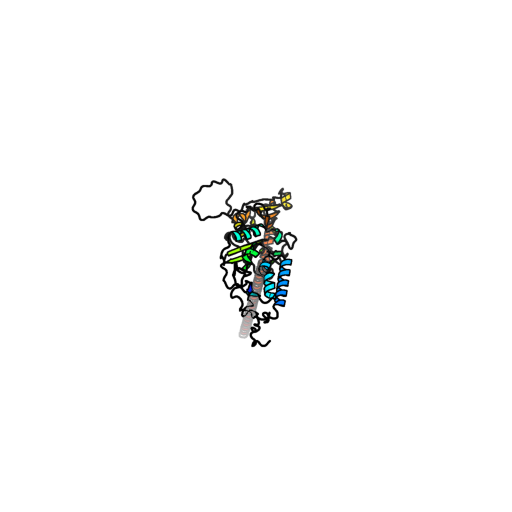
ATOM 799 N N . TYR A 1 111 ? 21.709 -8.311 -16.879 1.00 76.81 111 TYR A N 1
ATOM 800 C CA . TYR A 1 111 ? 20.950 -7.531 -15.904 1.00 76.81 111 TYR A CA 1
ATOM 801 C C . TYR A 1 111 ? 21.487 -7.770 -14.494 1.00 76.81 111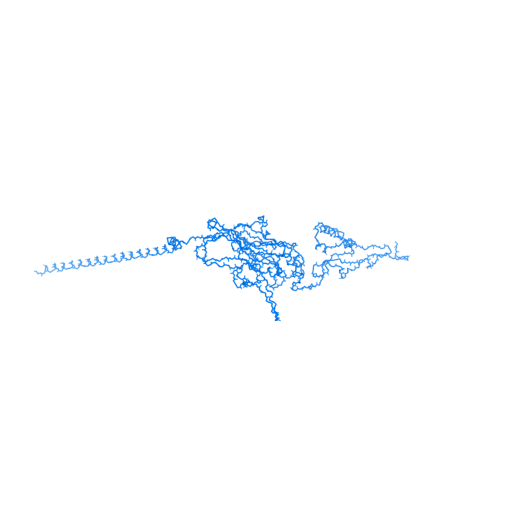 TYR A C 1
ATOM 803 O O . TYR A 1 111 ? 21.922 -8.869 -14.141 1.00 76.81 111 TYR A O 1
ATOM 811 N N . LEU A 1 112 ? 21.466 -6.717 -13.679 1.00 82.81 112 LEU A N 1
ATOM 812 C CA . LEU A 1 112 ? 21.800 -6.819 -12.266 1.00 82.81 112 LEU A CA 1
ATOM 813 C C . LEU A 1 112 ? 20.597 -7.383 -11.517 1.00 82.81 112 LEU A C 1
ATOM 815 O O . LEU A 1 112 ? 19.484 -6.889 -11.653 1.00 82.81 112 LEU A O 1
ATOM 819 N N . LYS A 1 113 ? 20.815 -8.389 -10.675 1.00 85.75 113 LYS A N 1
ATOM 820 C CA . LYS A 1 113 ? 19.742 -8.919 -9.819 1.00 85.75 113 LYS A CA 1
ATOM 821 C C . LYS A 1 113 ? 19.228 -7.882 -8.819 1.00 85.75 113 LYS A C 1
ATOM 823 O O . LYS A 1 113 ? 18.080 -7.930 -8.416 1.00 85.75 113 LYS A O 1
ATOM 828 N N . LYS A 1 114 ? 20.081 -6.937 -8.424 1.00 89.81 114 LYS A N 1
ATOM 829 C CA . LYS A 1 114 ? 19.752 -5.870 -7.476 1.00 89.81 114 LYS A CA 1
ATOM 830 C C . LYS A 1 114 ? 19.532 -4.549 -8.203 1.00 89.81 114 LYS A C 1
ATOM 832 O O . LYS A 1 114 ? 20.031 -4.365 -9.315 1.00 89.81 114 LYS A O 1
ATOM 837 N N . LEU A 1 115 ? 18.803 -3.648 -7.556 1.00 91.00 115 LEU A N 1
ATOM 838 C CA . LEU A 1 115 ? 18.695 -2.250 -7.965 1.00 91.00 115 LEU A CA 1
ATOM 839 C C . LEU A 1 115 ? 20.037 -1.538 -7.754 1.00 91.00 115 LEU A C 1
ATOM 841 O O . LEU A 1 115 ? 20.748 -1.821 -6.789 1.00 91.00 115 LEU A O 1
ATOM 845 N N . THR A 1 116 ? 20.382 -0.632 -8.663 1.00 92.06 116 THR A N 1
ATOM 846 C CA . THR A 1 116 ? 21.512 0.293 -8.482 1.00 92.06 116 THR A CA 1
ATOM 847 C C . THR A 1 116 ? 21.129 1.455 -7.560 1.00 92.06 116 THR A C 1
ATOM 849 O O . THR A 1 116 ? 19.945 1.698 -7.305 1.00 92.06 116 THR A O 1
ATOM 852 N N . ASP A 1 117 ? 22.114 2.215 -7.082 1.00 91.00 117 ASP A N 1
ATOM 853 C CA . ASP A 1 117 ? 21.855 3.383 -6.230 1.00 91.00 117 ASP A CA 1
ATOM 854 C C . ASP A 1 117 ? 21.039 4.459 -6.965 1.00 91.00 117 ASP A C 1
ATOM 856 O O . ASP A 1 117 ? 20.130 5.053 -6.389 1.00 91.00 117 ASP A O 1
ATOM 860 N N . GLU A 1 118 ? 21.299 4.671 -8.258 1.00 91.75 118 GLU A N 1
ATOM 861 C CA . GLU A 1 118 ? 20.529 5.611 -9.085 1.00 91.75 118 GLU A CA 1
ATOM 862 C C . GLU A 1 118 ? 19.087 5.137 -9.304 1.00 91.75 118 GLU A C 1
ATOM 864 O O . GLU A 1 118 ? 18.147 5.920 -9.176 1.00 91.75 118 GLU A O 1
ATOM 869 N N . GLU A 1 119 ? 18.885 3.839 -9.543 1.00 93.06 119 GLU A N 1
ATOM 870 C CA . GLU A 1 119 ? 17.548 3.237 -9.632 1.00 93.06 119 GLU A CA 1
ATOM 871 C C . GLU A 1 119 ? 16.779 3.370 -8.310 1.00 93.06 119 GLU A C 1
ATOM 873 O O . GLU A 1 119 ? 15.589 3.687 -8.298 1.00 93.06 119 GLU A O 1
ATOM 878 N N . THR A 1 120 ? 17.472 3.201 -7.184 1.00 92.56 120 THR A N 1
ATOM 879 C CA . THR A 1 120 ? 16.893 3.385 -5.849 1.00 92.56 120 THR A CA 1
ATOM 880 C C . THR A 1 120 ? 16.472 4.839 -5.631 1.00 92.56 120 THR A C 1
ATOM 882 O O . THR A 1 120 ? 15.371 5.091 -5.141 1.00 92.56 12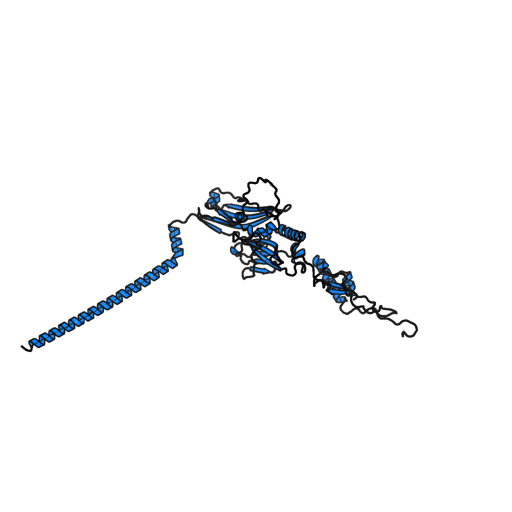0 THR A O 1
ATOM 885 N N . LYS A 1 121 ? 17.280 5.815 -6.068 1.00 92.69 121 LYS A N 1
ATOM 886 C CA . LYS A 1 121 ? 16.918 7.244 -6.011 1.00 92.69 121 LYS A CA 1
ATOM 887 C C . LYS A 1 121 ? 15.667 7.566 -6.833 1.00 92.69 121 LYS A C 1
ATOM 889 O O . LYS A 1 121 ? 14.870 8.393 -6.395 1.00 92.69 121 LYS A O 1
ATOM 894 N N . LEU A 1 122 ? 15.465 6.926 -7.989 1.00 94.25 122 LEU A N 1
ATOM 895 C CA . LEU A 1 122 ? 14.244 7.106 -8.788 1.00 94.25 122 LEU A CA 1
ATOM 896 C C . LEU A 1 122 ? 12.997 6.665 -8.015 1.00 94.25 122 LEU A C 1
ATOM 898 O O . LEU A 1 122 ? 12.031 7.421 -7.939 1.00 94.25 122 LEU A O 1
ATOM 902 N N . ILE A 1 123 ? 13.049 5.488 -7.387 1.00 94.12 123 ILE A N 1
ATOM 903 C CA . ILE A 1 123 ? 11.952 4.967 -6.555 1.00 94.12 123 ILE A CA 1
ATOM 904 C C . ILE A 1 123 ? 11.672 5.921 -5.388 1.00 94.12 123 ILE A C 1
ATOM 906 O O . ILE A 1 123 ? 10.531 6.314 -5.158 1.00 94.12 123 ILE A O 1
ATOM 910 N N . VAL A 1 124 ? 12.720 6.355 -4.686 1.00 91.81 124 VAL A N 1
ATOM 911 C CA . VAL A 1 124 ? 12.612 7.302 -3.566 1.00 91.81 124 VAL A CA 1
ATOM 912 C C . VAL A 1 124 ? 11.968 8.619 -3.992 1.00 91.81 124 VAL A C 1
ATOM 914 O O . VAL A 1 124 ? 11.123 9.148 -3.271 1.00 91.81 124 VAL A O 1
ATOM 917 N N . ASN A 1 125 ? 12.327 9.145 -5.162 1.00 91.62 125 ASN A N 1
ATOM 918 C CA . ASN A 1 125 ? 11.745 10.378 -5.683 1.00 91.62 125 ASN A CA 1
ATOM 919 C C . ASN A 1 125 ? 10.253 10.225 -6.006 1.00 91.62 125 ASN A C 1
ATOM 921 O O . ASN A 1 125 ? 9.484 11.129 -5.676 1.00 91.62 125 ASN A O 1
ATOM 925 N N . ASP A 1 126 ? 9.835 9.095 -6.580 1.00 92.62 126 ASP A N 1
ATOM 926 C CA . ASP A 1 126 ? 8.420 8.816 -6.858 1.00 92.62 126 ASP A CA 1
ATOM 927 C C . ASP A 1 126 ? 7.611 8.674 -5.553 1.00 92.62 126 ASP A C 1
ATOM 929 O O . ASP A 1 126 ? 6.565 9.312 -5.391 1.00 92.62 126 ASP A O 1
ATOM 933 N N . LEU A 1 127 ? 8.137 7.948 -4.556 1.00 91.81 127 LEU A N 1
ATOM 934 C CA . LEU A 1 127 ? 7.524 7.834 -3.222 1.00 91.81 127 LEU A CA 1
ATOM 935 C C . LEU A 1 127 ? 7.385 9.209 -2.549 1.00 91.81 127 LEU A C 1
ATOM 937 O O . LEU A 1 127 ? 6.328 9.557 -2.011 1.00 91.81 127 LEU A O 1
ATOM 941 N N . ARG A 1 128 ? 8.425 10.044 -2.654 1.00 89.62 128 ARG A N 1
ATOM 942 C CA . ARG A 1 128 ? 8.433 11.443 -2.206 1.00 89.62 128 ARG A CA 1
ATOM 943 C C . ARG A 1 128 ? 7.563 12.365 -3.039 1.00 89.62 128 ARG A C 1
ATOM 945 O O . ARG A 1 128 ? 7.419 13.519 -2.656 1.00 89.62 128 ARG A O 1
ATOM 952 N N . GLN A 1 129 ? 6.907 11.923 -4.107 1.00 87.88 129 GLN A N 1
ATOM 953 C CA . GLN A 1 129 ? 5.926 12.709 -4.875 1.00 87.88 129 GLN A CA 1
ATOM 954 C C . GLN A 1 129 ? 4.470 12.298 -4.611 1.00 87.88 129 GLN A C 1
ATOM 956 O O . GLN A 1 129 ? 3.548 13.047 -4.922 1.00 87.88 129 GLN A O 1
ATOM 961 N N . GLN A 1 130 ? 4.247 11.184 -3.915 1.00 88.06 130 GLN A N 1
ATOM 962 C CA . GLN A 1 130 ? 2.906 10.696 -3.632 1.00 88.06 130 GLN A CA 1
ATOM 963 C C . GLN A 1 130 ? 2.091 11.552 -2.641 1.00 88.06 130 GLN A C 1
ATOM 965 O O . GLN A 1 130 ? 2.494 11.788 -1.497 1.00 88.06 130 GLN A O 1
ATOM 970 N N . HIS A 1 131 ? 0.892 11.961 -3.063 1.00 86.88 131 HIS A N 1
ATOM 971 C CA . HIS A 1 131 ? -0.060 12.719 -2.249 1.00 86.88 131 HIS A CA 1
ATOM 972 C C . HIS A 1 131 ? -1.054 11.800 -1.509 1.00 86.88 131 HIS A C 1
ATOM 974 O O . HIS A 1 131 ? -1.594 10.876 -2.121 1.00 86.88 131 HIS A O 1
ATOM 980 N N . PRO A 1 132 ? -1.376 12.070 -0.226 1.00 85.31 132 PRO A N 1
ATOM 981 C CA . PRO A 1 132 ? -2.320 11.257 0.554 1.00 85.31 132 PRO A CA 1
ATOM 982 C C . PRO A 1 132 ? -3.753 11.300 -0.002 1.00 85.31 132 PRO A C 1
ATOM 984 O O . PRO A 1 132 ? -4.519 10.357 0.172 1.00 85.31 132 PRO A O 1
ATOM 987 N N . GLU A 1 133 ? -4.109 12.376 -0.705 1.00 84.00 133 GLU A N 1
ATOM 988 C CA . GLU A 1 133 ? -5.428 12.570 -1.316 1.00 84.00 133 GLU A CA 1
ATOM 989 C C . GLU A 1 133 ? -5.651 11.702 -2.562 1.00 84.00 133 GLU A C 1
ATOM 991 O O . GLU A 1 133 ? -6.795 11.515 -2.971 1.00 84.00 133 GLU A O 1
ATOM 996 N N . ALA A 1 134 ? -4.591 11.115 -3.136 1.00 82.44 134 ALA A N 1
ATOM 997 C CA . ALA A 1 134 ? -4.680 10.279 -4.336 1.00 82.44 134 ALA A CA 1
ATOM 998 C C . ALA A 1 134 ? -5.590 9.049 -4.149 1.00 82.44 134 ALA A C 1
ATOM 1000 O O . ALA A 1 134 ? -6.194 8.573 -5.105 1.00 82.44 134 ALA A O 1
ATOM 1001 N N . ILE A 1 135 ? -5.731 8.574 -2.908 1.00 83.88 135 ILE A N 1
ATOM 1002 C CA . ILE A 1 135 ? -6.644 7.488 -2.500 1.00 83.88 135 ILE A CA 1
ATOM 1003 C C . ILE A 1 135 ? -8.105 7.854 -2.769 1.00 83.88 135 ILE A C 1
ATOM 1005 O O . ILE A 1 135 ? -8.936 7.006 -3.084 1.00 83.88 135 ILE A O 1
ATOM 1009 N N . TRP A 1 136 ? -8.413 9.137 -2.622 1.00 85.88 136 TRP A N 1
ATOM 1010 C CA . TRP A 1 136 ? -9.759 9.682 -2.575 1.00 85.88 136 TRP A CA 1
ATOM 1011 C C . TRP A 1 136 ? -10.124 10.396 -3.874 1.00 85.88 136 TRP A C 1
ATOM 1013 O O . TRP A 1 136 ? -11.042 11.213 -3.899 1.00 85.88 136 TRP A O 1
ATOM 1023 N N . LEU A 1 137 ? -9.409 10.123 -4.969 1.00 82.81 137 LEU A N 1
ATOM 1024 C CA . LEU A 1 137 ? -9.630 10.802 -6.246 1.00 82.81 137 LEU A CA 1
ATOM 1025 C C . LEU A 1 137 ? -11.088 10.657 -6.722 1.00 82.81 137 LEU A C 1
ATOM 1027 O O . LEU A 1 137 ? -11.671 11.601 -7.248 1.00 82.81 137 LEU A O 1
ATOM 1031 N N . TRP A 1 138 ? -11.702 9.497 -6.471 1.00 80.69 138 TRP A N 1
ATOM 1032 C CA . TRP A 1 138 ? -13.092 9.198 -6.842 1.00 80.69 138 TRP A CA 1
ATOM 1033 C C . TRP A 1 138 ? -14.125 9.910 -5.961 1.00 80.69 138 TRP A C 1
ATOM 1035 O O . TRP A 1 138 ? -15.269 10.083 -6.368 1.00 80.69 138 TRP A O 1
ATOM 1045 N N . SER A 1 139 ? -13.712 10.354 -4.778 1.00 81.75 139 SER A N 1
ATOM 1046 C CA . SER A 1 139 ? -14.509 11.089 -3.795 1.00 81.75 139 SER A CA 1
ATOM 1047 C C . SER A 1 139 ? -14.027 12.538 -3.642 1.00 81.75 139 SER A C 1
ATOM 1049 O O . SER A 1 139 ? -14.180 13.155 -2.585 1.00 81.75 139 SER A O 1
ATOM 1051 N N . SER A 1 140 ? -13.425 13.094 -4.702 1.00 82.62 140 SER A N 1
ATOM 1052 C CA . SER A 1 140 ? -12.941 14.482 -4.760 1.00 82.62 140 SER A CA 1
ATOM 1053 C C . SER A 1 140 ? -11.987 14.851 -3.612 1.00 82.62 140 SER A C 1
ATOM 1055 O O . SER A 1 140 ? -12.079 15.935 -3.037 1.00 82.62 140 SER A O 1
ATOM 1057 N N . GLY A 1 141 ? -11.094 13.931 -3.242 1.00 81.81 141 GLY A N 1
ATOM 1058 C CA . GLY A 1 141 ? -10.087 14.126 -2.197 1.00 81.81 141 GLY A CA 1
ATOM 1059 C C . GLY A 1 141 ? -10.573 13.848 -0.769 1.00 81.81 141 GLY A C 1
ATOM 1060 O O . GLY A 1 141 ? -9.805 14.030 0.174 1.00 81.81 141 GLY A O 1
ATOM 1061 N N . LYS A 1 142 ? -11.828 13.412 -0.571 1.00 85.94 142 LYS A N 1
ATOM 1062 C CA . LYS A 1 142 ? -12.416 13.191 0.765 1.00 85.94 142 LYS A CA 1
ATOM 1063 C C . LYS A 1 142 ? -12.530 11.707 1.130 1.00 85.94 142 LYS A C 1
ATOM 1065 O O . LYS A 1 142 ? -12.854 10.901 0.263 1.00 85.94 142 LYS A O 1
ATOM 1070 N N . PRO A 1 143 ? -12.335 11.328 2.405 1.00 89.38 143 PRO A N 1
ATOM 1071 C CA . PRO A 1 143 ? -12.524 9.948 2.838 1.00 89.38 143 PRO A CA 1
ATOM 1072 C C . PRO A 1 143 ? -13.984 9.513 2.659 1.00 89.38 143 PRO A C 1
ATOM 1074 O O . PRO A 1 143 ? -14.897 10.291 2.940 1.00 89.38 143 PRO A O 1
ATOM 1077 N N . VAL A 1 144 ? -14.183 8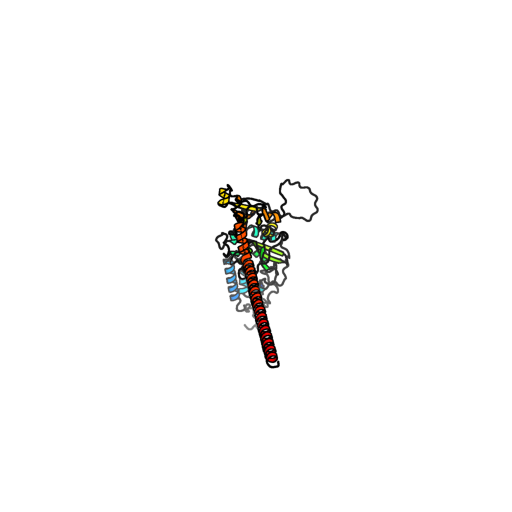.280 2.193 1.00 91.00 144 VAL A N 1
ATOM 1078 C CA . VAL A 1 144 ? -15.514 7.682 1.989 1.00 91.00 144 VAL A CA 1
ATOM 1079 C C . VAL A 1 144 ? -16.036 7.030 3.270 1.00 91.00 144 VAL A C 1
ATOM 1081 O O . VAL A 1 144 ? -15.258 6.726 4.179 1.00 91.00 144 VAL A O 1
ATOM 1084 N N . ASN A 1 145 ? -17.346 6.798 3.345 1.00 90.38 145 ASN A N 1
ATOM 1085 C CA . ASN A 1 145 ? -17.959 6.081 4.466 1.00 90.38 145 ASN A CA 1
ATOM 1086 C C . ASN A 1 145 ? -17.831 4.559 4.308 1.00 90.38 145 ASN A C 1
ATOM 1088 O O . ASN A 1 145 ? -17.463 4.041 3.249 1.00 90.38 145 ASN A O 1
ATOM 1092 N N . ARG A 1 146 ? -18.181 3.810 5.358 1.00 92.62 146 ARG A N 1
ATOM 1093 C CA . ARG A 1 146 ? -18.268 2.351 5.274 1.00 92.62 146 ARG A CA 1
ATOM 1094 C C . ARG A 1 146 ? -19.218 1.911 4.154 1.00 92.62 146 ARG A C 1
ATOM 1096 O O . ARG A 1 146 ? -20.284 2.485 3.956 1.00 92.62 146 ARG A O 1
ATOM 1103 N N . PHE A 1 147 ? -18.829 0.845 3.460 1.00 92.50 147 PHE A N 1
ATOM 1104 C CA . PHE A 1 147 ? -19.502 0.236 2.309 1.00 92.50 147 PHE A CA 1
ATOM 1105 C C . PHE A 1 147 ? -19.509 1.063 1.019 1.00 92.50 147 PHE A C 1
ATOM 1107 O O . PHE A 1 147 ? -19.995 0.567 0.004 1.00 92.50 147 PHE A O 1
ATOM 1114 N N . GLU A 1 148 ? -18.915 2.255 1.009 1.00 91.62 148 GLU A N 1
ATOM 1115 C CA . GLU A 1 148 ? -18.682 3.004 -0.224 1.00 91.62 148 GLU A CA 1
ATOM 1116 C C . GLU A 1 148 ? -17.438 2.470 -0.961 1.00 91.62 148 GLU A C 1
ATOM 1118 O O . GLU A 1 148 ? -16.515 1.926 -0.334 1.00 91.62 148 GLU A O 1
ATOM 1123 N N . PRO A 1 149 ? -17.405 2.568 -2.301 1.00 92.44 149 PRO A N 1
ATOM 1124 C CA . PRO A 1 149 ? -16.288 2.072 -3.083 1.00 92.44 149 PRO A CA 1
ATOM 1125 C C . PRO A 1 149 ? -15.098 3.037 -3.068 1.00 92.44 149 PRO A C 1
ATOM 1127 O O . PRO A 1 149 ? -15.269 4.254 -3.108 1.00 92.44 149 PRO A O 1
ATOM 1130 N N . ILE A 1 150 ? -13.884 2.486 -3.114 1.00 93.62 150 ILE A N 1
ATOM 1131 C CA . ILE A 1 150 ? -12.650 3.249 -3.342 1.00 93.62 150 ILE A CA 1
ATOM 1132 C C . ILE A 1 150 ? -11.841 2.652 -4.488 1.00 93.62 150 ILE A C 1
ATOM 1134 O O . ILE A 1 150 ? -11.859 1.439 -4.709 1.00 93.62 150 ILE A O 1
ATOM 1138 N N . GLY A 1 151 ? -11.119 3.509 -5.206 1.00 91.94 151 GLY A N 1
ATOM 1139 C CA . GLY A 1 151 ? -10.223 3.121 -6.289 1.00 91.94 151 GLY A CA 1
ATOM 1140 C C . GLY A 1 151 ? -8.814 3.632 -6.027 1.00 91.94 151 GLY A C 1
ATOM 1141 O O . GLY A 1 151 ? -8.600 4.835 -5.918 1.00 91.94 151 GLY A O 1
ATOM 1142 N N . LEU A 1 152 ? -7.857 2.715 -5.946 1.00 93.81 152 LEU A N 1
ATOM 1143 C CA . LEU A 1 152 ? -6.432 3.004 -5.861 1.00 93.81 152 LEU A CA 1
ATOM 1144 C C . LEU A 1 152 ? -5.818 2.840 -7.248 1.00 93.81 152 LEU A C 1
ATOM 1146 O O . LEU A 1 152 ? -6.108 1.867 -7.947 1.00 93.81 152 LEU A O 1
ATOM 1150 N N . HIS A 1 153 ? -4.959 3.774 -7.642 1.00 93.56 153 HIS A N 1
ATOM 1151 C CA . HIS A 1 153 ? -4.280 3.728 -8.931 1.00 93.56 153 HIS A CA 1
ATOM 1152 C C . HIS A 1 153 ? -2.843 4.219 -8.800 1.00 93.56 153 HIS A C 1
ATOM 1154 O O . HIS A 1 153 ? -2.607 5.315 -8.291 1.00 93.56 153 HIS A O 1
ATOM 1160 N N . CYS A 1 154 ? -1.896 3.411 -9.269 1.00 93.19 154 CYS A N 1
ATOM 1161 C CA . CYS A 1 154 ? -0.497 3.794 -9.395 1.00 93.19 154 CYS A CA 1
ATOM 1162 C C . CYS A 1 154 ? -0.201 4.115 -10.863 1.00 93.19 154 CYS A C 1
ATOM 1164 O O . CYS A 1 154 ? -0.303 3.228 -11.703 1.00 93.19 154 CYS A O 1
ATOM 1166 N N . SER A 1 155 ? 0.136 5.368 -11.179 1.00 91.44 155 SER A N 1
ATOM 1167 C CA . SER A 1 155 ? 0.348 5.792 -12.572 1.00 91.44 155 SER A CA 1
ATOM 1168 C C . SER A 1 155 ? 1.455 4.980 -13.253 1.00 91.44 155 SER A C 1
ATOM 1170 O O . SER A 1 155 ? 2.485 4.693 -12.641 1.00 91.44 155 SER A O 1
ATOM 1172 N N . SER A 1 156 ? 1.254 4.628 -14.524 1.00 90.31 156 SER A N 1
ATOM 1173 C CA . SER A 1 156 ? 2.275 4.034 -15.398 1.00 90.31 156 SER A CA 1
ATOM 1174 C C . SER A 1 156 ? 3.382 5.002 -15.788 1.00 90.31 156 SER A C 1
ATOM 1176 O O . SER A 1 156 ? 4.466 4.566 -16.156 1.00 90.31 156 SER A O 1
ATOM 1178 N N . ASP A 1 157 ? 3.136 6.303 -15.653 1.00 90.81 157 ASP A N 1
ATOM 1179 C CA . ASP A 1 157 ? 4.061 7.352 -16.090 1.00 90.81 157 ASP A CA 1
ATOM 1180 C C . ASP A 1 157 ? 5.152 7.650 -15.050 1.00 90.81 157 ASP A C 1
ATOM 1182 O O . ASP A 1 157 ? 6.009 8.509 -15.261 1.00 90.81 157 ASP A O 1
ATOM 1186 N N . LEU A 1 158 ? 5.123 6.957 -13.906 1.00 92.56 158 LEU A N 1
ATOM 1187 C CA . LEU A 1 158 ? 6.140 7.089 -12.870 1.00 92.56 158 LEU A CA 1
ATOM 1188 C C . LEU A 1 158 ? 7.514 6.704 -13.412 1.00 92.56 158 LEU A C 1
ATOM 1190 O O . LEU A 1 158 ? 7.689 5.685 -14.085 1.00 92.56 158 LEU A O 1
ATOM 1194 N N . ARG A 1 159 ? 8.518 7.513 -13.075 1.00 92.81 159 ARG A N 1
ATOM 1195 C CA . ARG A 1 159 ? 9.852 7.394 -13.656 1.00 92.81 159 ARG A CA 1
ATOM 1196 C C . ARG A 1 159 ? 10.511 6.069 -13.287 1.00 92.81 159 ARG A C 1
ATOM 1198 O O . ARG A 1 159 ? 11.121 5.438 -14.144 1.00 92.81 159 ARG A O 1
ATOM 1205 N N . SER A 1 160 ? 10.332 5.606 -12.051 1.00 94.31 160 SER A N 1
ATOM 1206 C CA . SER A 1 160 ? 10.797 4.285 -11.613 1.00 94.31 160 SER A CA 1
ATOM 1207 C C . SER A 1 160 ? 10.169 3.140 -12.414 1.00 94.31 160 SER A C 1
ATOM 1209 O O . SER A 1 160 ? 10.846 2.156 -12.704 1.00 94.31 160 SER A O 1
ATOM 1211 N N . ARG A 1 161 ? 8.906 3.261 -12.841 1.00 93.81 161 ARG A N 1
ATOM 1212 C CA . ARG A 1 161 ? 8.259 2.258 -13.697 1.00 93.81 161 ARG A CA 1
ATOM 1213 C C . ARG A 1 161 ? 8.850 2.276 -15.099 1.00 93.81 161 ARG A C 1
ATOM 1215 O O . ARG A 1 161 ? 9.406 1.268 -15.528 1.00 93.81 161 ARG A O 1
ATOM 1222 N N . VAL A 1 162 ? 8.809 3.429 -15.764 1.00 90.94 162 VAL A N 1
ATOM 1223 C CA . VAL A 1 162 ? 9.259 3.589 -17.157 1.00 90.94 162 VAL A CA 1
ATOM 1224 C C . VAL A 1 162 ? 10.749 3.270 -17.314 1.00 90.94 162 VAL A C 1
ATOM 1226 O O . VAL A 1 162 ? 11.159 2.623 -18.279 1.00 90.94 162 VAL A O 1
ATOM 1229 N N . GLU A 1 163 ? 11.587 3.703 -16.370 1.00 89.00 163 GLU A N 1
ATOM 1230 C CA . GLU A 1 163 ? 13.039 3.554 -16.481 1.00 89.00 163 GLU A CA 1
ATOM 1231 C C . GLU A 1 163 ? 13.582 2.238 -15.913 1.00 89.00 163 GLU A C 1
ATOM 1233 O O . GLU A 1 163 ? 14.719 1.889 -16.244 1.00 89.00 163 GLU A O 1
ATOM 1238 N N . ILE A 1 164 ? 12.815 1.500 -15.102 1.00 91.69 164 ILE A N 1
ATOM 1239 C CA . ILE A 1 164 ? 13.306 0.299 -14.407 1.00 91.69 164 ILE A CA 1
ATOM 1240 C C . ILE A 1 164 ? 12.381 -0.893 -14.636 1.00 91.69 164 ILE A C 1
ATOM 1242 O O . ILE A 1 164 ? 12.783 -1.854 -15.286 1.00 91.69 164 ILE A O 1
ATOM 1246 N N . PHE A 1 165 ? 11.170 -0.865 -14.080 1.00 92.06 165 PHE A N 1
ATOM 1247 C CA . PHE A 1 165 ? 10.368 -2.080 -13.911 1.00 92.06 165 PHE A CA 1
ATOM 1248 C C . PHE A 1 165 ? 9.575 -2.487 -15.152 1.00 92.06 165 PHE A C 1
ATOM 1250 O O . PHE A 1 165 ? 9.492 -3.675 -15.450 1.00 92.06 165 PHE A O 1
ATOM 1257 N N . ASP A 1 166 ? 9.062 -1.522 -15.914 1.00 89.31 166 ASP A N 1
ATOM 1258 C CA . ASP A 1 166 ? 8.309 -1.788 -17.146 1.00 89.31 166 ASP A CA 1
ATOM 1259 C C . ASP A 1 166 ? 9.242 -2.009 -18.355 1.00 89.31 166 ASP A C 1
ATOM 1261 O O . ASP A 1 166 ? 8.803 -2.389 -19.446 1.00 89.31 166 ASP A O 1
ATOM 1265 N N . LYS A 1 167 ? 10.565 -1.868 -18.167 1.00 84.62 167 LYS A N 1
ATOM 1266 C CA . LYS A 1 167 ? 11.557 -2.301 -19.157 1.00 84.62 167 LYS A CA 1
ATOM 1267 C C . LYS A 1 167 ? 11.595 -3.823 -19.230 1.00 84.62 167 LYS A C 1
ATOM 1269 O O . LYS A 1 167 ? 12.109 -4.489 -18.332 1.00 84.62 167 LYS A O 1
ATOM 1274 N N . ARG A 1 168 ? 11.182 -4.365 -20.381 1.00 74.50 168 ARG A N 1
ATOM 1275 C CA . ARG A 1 168 ? 11.112 -5.816 -20.662 1.00 74.50 168 ARG A CA 1
ATOM 1276 C C . ARG A 1 168 ? 12.365 -6.614 -20.286 1.00 74.50 168 ARG A C 1
ATOM 1278 O O . ARG A 1 168 ? 12.265 -7.794 -19.975 1.00 74.50 168 ARG A O 1
ATOM 1285 N N . TYR A 1 169 ? 13.543 -6.001 -20.358 1.00 77.25 169 TYR A N 1
ATOM 1286 C CA . TYR A 1 169 ? 14.828 -6.676 -20.177 1.00 77.25 169 TYR A CA 1
ATOM 1287 C C . TYR A 1 169 ? 15.527 -6.378 -18.845 1.00 77.25 169 TYR A C 1
ATOM 1289 O O . TYR A 1 169 ? 16.516 -7.040 -18.532 1.00 77.25 169 TYR A O 1
ATOM 1297 N N . ARG A 1 170 ? 15.055 -5.404 -18.054 1.00 86.62 170 ARG A N 1
ATOM 1298 C CA . ARG A 1 170 ? 15.710 -5.042 -16.788 1.00 86.62 170 ARG A CA 1
ATOM 1299 C C . ARG A 1 170 ? 15.469 -6.095 -15.709 1.00 86.62 170 ARG A C 1
ATOM 1301 O O . ARG A 1 170 ? 16.414 -6.456 -15.010 1.00 86.62 170 ARG A O 1
ATOM 1308 N N . PHE A 1 171 ? 14.235 -6.589 -15.609 1.00 89.25 171 PHE A N 1
ATOM 1309 C CA . PHE A 1 171 ? 13.833 -7.682 -14.721 1.00 89.25 171 PHE A CA 1
ATOM 1310 C C . PHE A 1 171 ? 12.899 -8.650 -15.462 1.00 89.25 171 PHE A C 1
ATOM 1312 O O . PHE A 1 171 ? 11.682 -8.558 -15.332 1.00 89.25 171 PHE A O 1
ATOM 1319 N N . PRO A 1 172 ? 13.442 -9.608 -16.238 1.00 82.50 172 PRO A N 1
ATOM 1320 C CA . PRO A 1 172 ? 12.636 -10.455 -17.127 1.00 82.50 172 PRO A CA 1
ATOM 1321 C C . PRO A 1 172 ? 11.619 -11.356 -16.412 1.00 82.50 172 PRO A C 1
ATOM 1323 O O . PRO A 1 172 ? 10.649 -11.800 -17.017 1.00 82.50 172 PRO A O 1
ATOM 1326 N N . ARG A 1 173 ? 11.870 -11.673 -15.135 1.00 84.81 173 ARG A N 1
ATOM 1327 C CA . ARG A 1 173 ? 10.979 -12.466 -14.270 1.00 84.81 173 ARG A CA 1
ATOM 1328 C C . ARG A 1 173 ? 10.201 -11.608 -13.276 1.00 84.81 173 ARG A C 1
ATOM 1330 O O . ARG A 1 173 ? 9.481 -12.159 -12.448 1.00 84.81 173 ARG A O 1
ATOM 1337 N N . GLY A 1 174 ? 10.393 -10.293 -13.329 1.00 89.06 174 GLY A N 1
ATOM 1338 C CA . GLY A 1 174 ? 9.722 -9.371 -12.439 1.00 89.06 174 GLY A CA 1
ATOM 1339 C C . GLY A 1 174 ? 8.240 -9.290 -12.770 1.00 89.06 174 GLY A C 1
ATOM 1340 O O . GLY A 1 174 ? 7.851 -9.347 -13.936 1.00 89.06 174 GLY A O 1
ATOM 1341 N N . TYR A 1 175 ? 7.408 -9.158 -11.747 1.00 92.56 175 TYR A N 1
ATOM 1342 C CA . TYR A 1 175 ? 5.977 -8.960 -11.928 1.00 92.56 175 TYR A CA 1
ATOM 1343 C C . TYR A 1 175 ? 5.434 -8.012 -10.864 1.00 92.56 175 TYR A C 1
ATOM 1345 O O . TYR A 1 175 ? 5.929 -7.954 -9.736 1.00 92.56 175 TYR A O 1
ATOM 1353 N N . SER A 1 176 ? 4.419 -7.240 -11.245 1.00 94.62 176 SER A N 1
ATOM 1354 C CA . SER A 1 176 ? 3.770 -6.284 -10.357 1.00 94.62 176 SER A CA 1
ATOM 1355 C C . SER A 1 176 ? 2.588 -6.905 -9.630 1.00 94.62 176 SER A C 1
ATOM 1357 O O . SER A 1 176 ? 1.824 -7.670 -10.222 1.00 94.62 176 SER A O 1
ATOM 1359 N N . PHE A 1 177 ? 2.373 -6.510 -8.382 1.00 95.94 177 PHE A N 1
ATOM 1360 C CA . PHE A 1 177 ? 1.160 -6.857 -7.649 1.00 95.94 177 PHE A CA 1
ATOM 1361 C C . PHE A 1 177 ? 0.881 -5.872 -6.518 1.00 95.94 177 PHE A C 1
ATOM 1363 O O . PHE A 1 177 ? 1.715 -5.051 -6.131 1.00 95.94 177 PHE A O 1
ATOM 1370 N N . TRP A 1 178 ? -0.335 -5.981 -5.990 1.00 96.69 178 TRP A N 1
ATOM 1371 C CA . TRP A 1 178 ? -0.782 -5.227 -4.832 1.00 96.69 178 TRP A CA 1
ATOM 1372 C C . TRP A 1 178 ? -0.540 -6.013 -3.551 1.00 96.69 178 TRP A C 1
ATOM 1374 O O . TRP A 1 178 ? -0.836 -7.206 -3.487 1.00 96.69 178 TRP A O 1
ATOM 1384 N N . THR A 1 179 ? -0.082 -5.341 -2.502 1.00 95.38 179 THR A N 1
ATOM 1385 C CA . THR A 1 179 ? -0.028 -5.890 -1.144 1.00 95.38 179 THR A CA 1
ATOM 1386 C C . THR A 1 179 ? -0.852 -5.044 -0.187 1.00 95.38 179 THR A C 1
ATOM 1388 O O . THR A 1 179 ? -1.038 -3.848 -0.397 1.00 95.38 179 THR A O 1
ATOM 1391 N N . LEU A 1 180 ? -1.344 -5.672 0.878 1.00 93.81 180 LEU A N 1
ATOM 1392 C CA . LEU A 1 180 ? -1.986 -5.006 2.005 1.00 93.81 180 LEU A CA 1
ATOM 1393 C C . LEU A 1 180 ? -1.173 -5.282 3.269 1.00 93.81 180 LEU A C 1
ATOM 1395 O O . LEU A 1 180 ? -1.019 -6.429 3.694 1.00 93.81 180 LEU A O 1
ATOM 1399 N N . ALA A 1 181 ? -0.656 -4.224 3.880 1.00 90.19 181 ALA A N 1
ATOM 1400 C CA . ALA A 1 181 ? -0.025 -4.279 5.186 1.00 90.19 181 ALA A CA 1
ATOM 1401 C C . ALA A 1 181 ? -0.996 -3.751 6.246 1.00 90.19 181 ALA A C 1
ATOM 1403 O O . ALA A 1 181 ? -1.359 -2.576 6.264 1.00 90.19 181 ALA A O 1
ATOM 1404 N N . GLN A 1 182 ? -1.394 -4.640 7.149 1.00 85.50 182 GLN A N 1
ATOM 1405 C CA . GLN A 1 182 ? -2.132 -4.308 8.362 1.00 85.50 182 GLN A CA 1
ATOM 1406 C C . GLN A 1 182 ? -1.241 -4.694 9.521 1.00 85.50 182 GLN A C 1
ATOM 1408 O O . GLN A 1 182 ? -0.662 -5.786 9.495 1.00 85.50 182 GLN A O 1
ATOM 1413 N N . SER A 1 183 ? -1.136 -3.848 10.536 1.00 69.00 183 SER A N 1
ATOM 1414 C CA . SER A 1 183 ? -0.443 -4.311 11.719 1.00 69.00 183 SER A CA 1
ATOM 1415 C C . SER A 1 183 ? -1.366 -5.132 12.594 1.00 69.00 183 SER A C 1
ATOM 1417 O O . SER A 1 183 ? -2.322 -4.638 13.195 1.00 69.00 183 SER A O 1
ATOM 1419 N N . LYS A 1 184 ? -1.065 -6.425 12.651 1.00 65.75 184 LYS A N 1
ATOM 1420 C CA . LYS A 1 184 ? -1.812 -7.381 13.470 1.00 65.75 184 LYS A CA 1
ATOM 1421 C C . LYS A 1 184 ? -1.005 -7.861 14.671 1.00 65.75 184 LYS A C 1
ATOM 1423 O O . LYS A 1 184 ? -1.602 -8.287 15.658 1.00 65.75 184 LYS A O 1
ATOM 1428 N N . SER A 1 185 ? 0.329 -7.786 14.627 1.00 67.44 185 SER A N 1
ATOM 1429 C CA . SER A 1 185 ? 1.188 -8.466 15.600 1.00 67.44 185 SER A CA 1
ATOM 1430 C C . SER A 1 185 ? 2.438 -7.683 15.973 1.00 67.44 185 SER A C 1
ATOM 1432 O O . SER A 1 185 ? 3.160 -7.197 15.110 1.00 67.44 185 SER A O 1
ATOM 1434 N N . ALA A 1 186 ? 2.760 -7.724 17.270 1.00 65.19 186 ALA A N 1
ATOM 1435 C CA . ALA A 1 186 ? 4.002 -7.202 17.831 1.00 65.19 186 ALA A CA 1
ATOM 1436 C C . ALA A 1 186 ? 5.268 -7.987 17.411 1.00 65.19 186 ALA A C 1
ATOM 1438 O O . ALA A 1 186 ? 6.369 -7.687 17.845 1.00 65.19 186 ALA A O 1
ATOM 1439 N N . ARG A 1 187 ? 5.122 -9.064 16.631 1.00 70.81 187 ARG A N 1
ATOM 1440 C CA . ARG A 1 187 ? 6.238 -9.896 16.140 1.00 70.81 187 ARG A CA 1
ATOM 1441 C C . ARG A 1 187 ? 6.439 -9.793 14.632 1.00 70.81 187 ARG A C 1
ATOM 1443 O O . ARG A 1 187 ? 7.248 -10.519 14.064 1.00 70.81 187 ARG A O 1
ATOM 1450 N N . GLN A 1 188 ? 5.645 -8.961 13.970 1.00 72.88 188 GLN A N 1
ATOM 1451 C CA . GLN A 1 188 ? 5.753 -8.754 12.538 1.00 72.88 188 GLN A CA 1
ATOM 1452 C C . GLN A 1 188 ? 7.088 -8.077 12.230 1.00 72.88 188 GLN A C 1
ATOM 1454 O O . GLN A 1 188 ? 7.463 -7.115 12.899 1.00 72.88 188 GLN A O 1
ATOM 1459 N N . ARG A 1 189 ? 7.820 -8.601 11.242 1.00 74.62 189 ARG A N 1
ATOM 1460 C CA . ARG A 1 189 ? 9.092 -7.999 10.844 1.00 74.62 189 ARG A CA 1
ATOM 1461 C C . ARG A 1 189 ? 8.852 -6.602 10.282 1.00 74.62 189 ARG A C 1
ATOM 1463 O O . ARG A 1 189 ? 7.860 -6.363 9.593 1.00 74.62 189 ARG A O 1
ATOM 1470 N N . TYR A 1 190 ? 9.787 -5.704 10.555 1.00 70.62 190 TYR A N 1
ATOM 1471 C CA . TYR A 1 190 ? 9.710 -4.317 10.118 1.00 70.62 190 TYR A CA 1
ATOM 1472 C C . TYR A 1 190 ? 9.748 -4.188 8.581 1.00 70.62 190 TYR A C 1
ATOM 1474 O O . TYR A 1 190 ? 9.114 -3.303 8.020 1.00 70.62 190 TYR A O 1
ATOM 1482 N N . ASP A 1 191 ? 10.418 -5.111 7.887 1.00 73.38 191 ASP A N 1
ATOM 1483 C CA . ASP A 1 191 ? 10.556 -5.158 6.426 1.00 73.38 191 ASP A CA 1
ATOM 1484 C C . ASP A 1 191 ? 9.357 -5.818 5.723 1.00 73.38 191 ASP A C 1
ATOM 1486 O O . ASP A 1 191 ? 9.367 -6.032 4.511 1.00 73.38 191 ASP A O 1
ATOM 1490 N N . PHE A 1 192 ? 8.293 -6.144 6.460 1.00 82.75 192 PHE A N 1
ATOM 1491 C CA . PHE A 1 192 ? 7.130 -6.807 5.892 1.00 82.75 192 PHE A CA 1
ATOM 1492 C C . PHE A 1 192 ? 6.358 -5.903 4.919 1.00 82.75 192 PHE A C 1
ATOM 1494 O O . PHE A 1 192 ? 5.685 -4.931 5.287 1.00 82.75 192 PHE A O 1
ATOM 1501 N N . VAL A 1 193 ? 6.387 -6.291 3.645 1.00 84.19 193 VAL A N 1
ATOM 1502 C CA . VAL A 1 193 ? 5.768 -5.541 2.546 1.00 84.19 193 VAL A CA 1
ATOM 1503 C C . VAL A 1 193 ? 4.248 -5.715 2.437 1.00 84.19 193 VAL A C 1
ATOM 1505 O O . VAL A 1 193 ? 3.614 -4.958 1.703 1.00 84.19 193 VAL A O 1
ATOM 1508 N N . GLY A 1 194 ? 3.633 -6.610 3.213 1.00 89.31 194 GLY A N 1
ATOM 1509 C CA . GLY A 1 194 ? 2.189 -6.864 3.183 1.00 89.31 194 GLY A CA 1
ATOM 1510 C C . GLY A 1 194 ? 1.838 -8.240 2.620 1.00 89.31 194 GLY A C 1
ATOM 1511 O O . GLY A 1 194 ? 2.666 -8.907 2.006 1.00 89.31 194 GLY A O 1
ATOM 1512 N N . THR A 1 195 ? 0.593 -8.668 2.818 1.00 92.62 195 THR A N 1
ATOM 1513 C CA . THR A 1 195 ? 0.052 -9.866 2.160 1.00 92.62 195 THR A CA 1
ATOM 1514 C C . THR A 1 195 ? -0.414 -9.516 0.746 1.00 92.62 195 THR A C 1
ATOM 1516 O O . THR A 1 195 ? -1.129 -8.517 0.614 1.00 92.62 195 THR A O 1
ATOM 1519 N N . PRO A 1 196 ? -0.072 -10.301 -0.294 1.00 94.94 196 PRO A N 1
ATOM 1520 C CA . PRO A 1 196 ? -0.581 -10.082 -1.646 1.00 94.94 196 PRO A CA 1
ATOM 1521 C C . PRO A 1 196 ? -2.111 -10.033 -1.676 1.00 94.94 196 PRO A C 1
ATOM 1523 O O . PRO A 1 196 ? -2.786 -10.892 -1.104 1.00 94.94 196 PRO A O 1
ATOM 1526 N N . VAL A 1 197 ? -2.659 -9.009 -2.325 1.00 95.44 197 VAL A N 1
ATOM 1527 C CA . VAL A 1 197 ? -4.101 -8.836 -2.496 1.00 95.44 197 VAL A CA 1
ATOM 1528 C C . VAL A 1 197 ? -4.543 -9.677 -3.684 1.00 95.44 197 VAL A C 1
ATOM 1530 O O . VAL A 1 197 ? -3.944 -9.622 -4.756 1.00 95.44 197 VAL A O 1
ATOM 1533 N N . VAL A 1 198 ? -5.605 -10.455 -3.496 1.00 94.38 198 VAL A N 1
ATOM 1534 C CA . VAL A 1 198 ? -6.143 -11.349 -4.524 1.00 94.38 198 VAL A CA 1
ATOM 1535 C C . VAL A 1 198 ? -7.548 -10.902 -4.908 1.00 94.38 198 VAL A C 1
ATOM 1537 O O . VAL A 1 198 ? -8.337 -10.482 -4.057 1.00 94.38 198 VAL A O 1
ATOM 1540 N N . ASN A 1 199 ? -7.861 -11.023 -6.197 1.00 94.88 199 ASN A N 1
ATOM 1541 C CA . ASN A 1 199 ? -9.188 -10.752 -6.734 1.00 94.88 199 ASN A CA 1
ATOM 1542 C C . ASN A 1 199 ? -10.272 -11.564 -6.022 1.00 94.88 199 ASN A C 1
ATOM 1544 O O . ASN A 1 199 ? -10.138 -12.769 -5.814 1.00 94.88 199 ASN A O 1
ATOM 1548 N N . ASN A 1 200 ? -11.378 -10.905 -5.684 1.00 94.44 200 ASN A N 1
ATOM 1549 C CA . ASN A 1 200 ? -12.558 -11.546 -5.115 1.00 94.44 200 ASN A CA 1
ATOM 1550 C C . ASN A 1 200 ? -13.835 -10.759 -5.480 1.00 94.44 200 ASN A C 1
ATOM 1552 O O . ASN A 1 200 ? -13.820 -9.863 -6.317 1.00 94.44 200 ASN A O 1
ATOM 1556 N N . ARG A 1 201 ? -14.985 -11.094 -4.878 1.00 92.50 201 ARG A N 1
ATOM 1557 C CA . ARG A 1 201 ? -16.263 -10.413 -5.186 1.00 92.50 201 ARG A CA 1
ATOM 1558 C C . ARG A 1 201 ? -16.283 -8.924 -4.793 1.00 92.50 201 ARG A C 1
ATOM 1560 O O . ARG A 1 201 ? -17.032 -8.156 -5.396 1.00 92.50 201 ARG A O 1
ATOM 1567 N N . ARG A 1 202 ? -15.496 -8.540 -3.780 1.00 94.25 202 ARG A N 1
ATOM 1568 C CA . ARG A 1 202 ? -15.357 -7.175 -3.239 1.00 94.25 202 ARG A CA 1
ATOM 1569 C C . ARG A 1 202 ? -14.160 -6.416 -3.820 1.00 94.25 202 ARG A C 1
ATOM 1571 O O . ARG A 1 202 ? -14.261 -5.205 -3.976 1.00 94.25 202 ARG A O 1
ATOM 1578 N N . LEU A 1 203 ? -13.058 -7.103 -4.113 1.00 94.69 203 LEU A N 1
ATOM 1579 C CA . LEU A 1 203 ? -11.782 -6.548 -4.565 1.00 94.69 203 LEU A CA 1
ATOM 1580 C C . LEU A 1 203 ? -11.553 -6.888 -6.037 1.00 94.69 203 LEU A C 1
ATOM 1582 O O . LEU A 1 203 ? -11.518 -8.064 -6.400 1.00 94.69 203 LEU A O 1
ATOM 1586 N N . GLN A 1 204 ? -11.366 -5.864 -6.864 1.00 95.50 204 GLN A N 1
ATOM 1587 C CA . GLN A 1 204 ? -11.090 -5.996 -8.290 1.00 95.50 204 GLN A CA 1
ATOM 1588 C C . GLN A 1 204 ? -9.763 -5.313 -8.631 1.00 95.50 204 GLN A C 1
ATOM 1590 O O . GLN A 1 204 ? -9.622 -4.104 -8.493 1.00 95.50 204 GLN A O 1
ATOM 1595 N N . ILE A 1 205 ? -8.807 -6.100 -9.098 1.00 95.50 205 ILE A N 1
ATOM 1596 C CA . ILE A 1 205 ? -7.447 -5.725 -9.466 1.00 95.50 205 ILE A CA 1
ATOM 1597 C C . ILE A 1 205 ? -7.342 -5.779 -10.985 1.00 95.50 205 ILE A C 1
ATOM 1599 O O . ILE A 1 205 ? -7.753 -6.754 -11.619 1.00 95.50 205 ILE A O 1
ATOM 1603 N N . THR A 1 206 ? -6.791 -4.725 -11.567 1.00 93.00 206 THR A N 1
ATOM 1604 C CA . THR A 1 206 ? -6.456 -4.605 -12.986 1.00 93.00 206 THR A CA 1
ATOM 1605 C C . THR A 1 206 ? -5.068 -3.994 -13.053 1.00 93.00 206 THR A C 1
ATOM 1607 O O . THR A 1 206 ? -4.957 -2.777 -13.010 1.00 93.00 206 THR A O 1
ATOM 1610 N N . GLU A 1 207 ? -4.033 -4.840 -13.060 1.00 88.88 207 GLU A N 1
ATOM 1611 C CA . GLU A 1 207 ? -2.615 -4.442 -13.019 1.00 88.88 207 GLU A CA 1
ATOM 1612 C C . GLU A 1 207 ? -2.334 -3.340 -11.977 1.00 88.88 207 GLU A C 1
ATOM 1614 O O . GLU A 1 207 ? -2.238 -3.621 -10.781 1.00 88.88 207 GLU A O 1
ATOM 1619 N N . ASP A 1 208 ? -2.270 -2.084 -12.417 1.00 92.38 208 ASP A N 1
ATOM 1620 C CA . ASP A 1 208 ? -1.950 -0.889 -11.637 1.00 92.38 208 ASP A CA 1
ATOM 1621 C C . ASP A 1 208 ? -3.165 -0.168 -11.017 1.00 92.38 208 ASP A C 1
ATOM 1623 O O . ASP A 1 208 ? -3.047 0.949 -10.493 1.00 92.38 208 ASP A O 1
ATOM 1627 N N . ARG A 1 209 ? -4.342 -0.804 -11.045 1.00 93.94 209 ARG A N 1
ATOM 1628 C CA . ARG A 1 209 ? -5.576 -0.353 -10.390 1.00 93.94 209 ARG A CA 1
ATOM 1629 C C . ARG A 1 209 ? -6.130 -1.410 -9.446 1.00 93.94 209 ARG A C 1
ATOM 1631 O O . ARG A 1 209 ? -6.244 -2.580 -9.806 1.00 93.94 209 ARG A O 1
ATOM 1638 N N . LEU A 1 210 ? -6.559 -0.974 -8.266 1.00 95.31 210 LEU A N 1
ATOM 1639 C CA . LEU A 1 210 ? -7.277 -1.786 -7.286 1.00 95.31 210 LEU A CA 1
ATOM 1640 C C . LEU A 1 210 ? -8.564 -1.071 -6.874 1.00 95.31 210 LEU A C 1
ATOM 1642 O O . LEU A 1 210 ? -8.534 0.059 -6.399 1.00 95.31 210 LEU A O 1
ATOM 1646 N N . ILE A 1 211 ? -9.698 -1.746 -7.024 1.00 94.31 211 ILE A N 1
ATOM 1647 C CA . ILE A 1 211 ? -11.022 -1.246 -6.661 1.00 94.31 211 ILE A CA 1
ATOM 1648 C C . ILE A 1 211 ? -11.555 -2.074 -5.496 1.00 94.31 211 ILE A C 1
ATOM 1650 O O . ILE A 1 211 ? -11.698 -3.293 -5.605 1.00 94.31 211 ILE A O 1
ATOM 1654 N N . ILE A 1 212 ? -11.902 -1.403 -4.403 1.00 94.88 212 ILE A N 1
ATOM 1655 C CA . ILE A 1 212 ? -12.599 -1.983 -3.255 1.00 94.88 212 ILE A CA 1
ATOM 1656 C C . ILE A 1 212 ? -14.054 -1.543 -3.356 1.00 94.88 212 ILE A C 1
ATOM 1658 O O . ILE A 1 212 ? -14.339 -0.358 -3.254 1.00 94.88 212 ILE A O 1
ATOM 1662 N N . ARG A 1 213 ? -14.987 -2.471 -3.584 1.00 93.56 213 ARG A N 1
ATOM 1663 C CA . ARG A 1 213 ? -16.400 -2.140 -3.859 1.00 93.56 213 ARG A CA 1
ATOM 1664 C C . ARG A 1 213 ? -17.199 -1.687 -2.639 1.00 93.56 213 ARG A C 1
ATOM 1666 O O . ARG A 1 213 ? -18.249 -1.085 -2.814 1.00 93.56 213 ARG A O 1
ATOM 1673 N N . GLY A 1 214 ? -16.734 -1.998 -1.434 1.00 92.69 214 GLY A N 1
ATOM 1674 C CA . GLY A 1 214 ? -17.392 -1.556 -0.211 1.00 92.69 214 GLY A CA 1
ATOM 1675 C C . GLY A 1 214 ? -16.449 -1.623 0.974 1.00 92.69 214 GLY A C 1
ATOM 1676 O O . GLY A 1 214 ? -16.317 -2.689 1.576 1.00 92.69 214 GLY A O 1
ATOM 1677 N N . LEU A 1 215 ? -15.813 -0.492 1.274 1.00 92.75 215 LEU A N 1
ATOM 1678 C CA . LEU A 1 215 ? -14.782 -0.359 2.300 1.00 92.75 215 LEU A CA 1
ATOM 1679 C C . LEU A 1 215 ? -15.309 -0.754 3.688 1.00 92.75 215 LEU A C 1
ATOM 1681 O O . LEU A 1 215 ? -16.370 -0.296 4.105 1.00 92.75 215 LEU A O 1
ATOM 1685 N N . ASP A 1 216 ? -14.586 -1.607 4.408 1.00 92.88 216 ASP A N 1
ATOM 1686 C CA . ASP A 1 216 ? -14.953 -2.043 5.762 1.00 92.88 216 ASP A CA 1
ATOM 1687 C C . ASP A 1 216 ? -13.721 -2.135 6.683 1.00 92.88 216 ASP A C 1
ATOM 1689 O O . ASP A 1 216 ? -12.588 -1.981 6.231 1.00 92.88 216 ASP A O 1
ATOM 1693 N N . GLU A 1 217 ? -13.919 -2.360 7.987 1.00 90.12 217 GLU A N 1
ATOM 1694 C CA . GLU A 1 217 ? -12.833 -2.379 8.987 1.00 90.12 217 GLU A CA 1
ATOM 1695 C C . GLU A 1 217 ? -11.661 -3.313 8.619 1.00 90.12 217 GLU A C 1
ATOM 1697 O O . GLU A 1 217 ? -10.510 -2.920 8.815 1.00 90.12 217 GLU A O 1
ATOM 1702 N N . PRO A 1 218 ? -11.885 -4.512 8.040 1.00 90.31 218 PRO A N 1
ATOM 1703 C CA . PRO A 1 218 ? -10.799 -5.389 7.610 1.00 90.31 218 PRO A CA 1
ATOM 1704 C C . PRO A 1 218 ? -9.999 -4.883 6.408 1.00 90.31 218 PRO A C 1
ATOM 1706 O O . PRO A 1 218 ? -8.978 -5.491 6.103 1.00 90.31 218 PRO A O 1
ATOM 1709 N N . ASP A 1 219 ? -10.440 -3.833 5.718 1.00 91.31 219 ASP A N 1
ATOM 1710 C CA . ASP A 1 219 ? -9.727 -3.258 4.576 1.00 91.31 219 ASP A CA 1
ATOM 1711 C C . ASP A 1 219 ? -8.801 -2.104 4.995 1.00 91.31 219 ASP A C 1
ATOM 1713 O O . ASP A 1 219 ? -8.025 -1.628 4.167 1.00 91.31 219 ASP A O 1
ATOM 1717 N N . GLU A 1 220 ? -8.864 -1.644 6.253 1.00 91.19 220 GLU A N 1
ATOM 1718 C CA . GLU A 1 220 ? -7.976 -0.599 6.775 1.00 91.19 220 GLU A CA 1
ATOM 1719 C C . GLU A 1 220 ? -6.514 -1.065 6.777 1.00 91.19 220 GLU A C 1
ATOM 1721 O O . GLU A 1 220 ? -6.194 -2.177 7.206 1.00 91.19 220 GLU A O 1
ATOM 1726 N N . GLY A 1 221 ? -5.602 -0.195 6.352 1.00 91.38 221 GLY A N 1
ATOM 1727 C CA . GLY A 1 221 ? -4.177 -0.502 6.296 1.00 91.38 221 GLY A CA 1
ATOM 1728 C C . GLY A 1 221 ? -3.463 0.266 5.195 1.00 91.38 221 GLY A C 1
ATOM 1729 O O . GLY A 1 221 ? -3.988 1.225 4.632 1.00 91.38 221 GLY A O 1
ATOM 1730 N N . VAL A 1 222 ? -2.240 -0.156 4.886 1.00 93.00 222 VAL A N 1
ATOM 1731 C CA . VAL A 1 222 ? -1.455 0.438 3.802 1.00 93.00 222 VAL A CA 1
ATOM 1732 C C . VAL A 1 222 ? -1.419 -0.524 2.630 1.00 93.00 222 VAL A C 1
ATOM 1734 O O . VAL A 1 222 ? -0.822 -1.599 2.715 1.00 93.00 222 VAL A O 1
ATOM 1737 N N . TYR A 1 223 ? -2.052 -0.120 1.535 1.00 94.75 223 TYR A N 1
ATOM 1738 C CA . TYR A 1 223 ? -1.950 -0.811 0.258 1.00 94.75 223 TYR A CA 1
ATOM 1739 C C . TYR A 1 223 ? -0.692 -0.360 -0.457 1.00 94.75 223 TYR A C 1
ATOM 1741 O O . TYR A 1 223 ? -0.374 0.826 -0.449 1.00 94.75 223 TYR A O 1
ATOM 1749 N N . ARG A 1 224 ? 0.018 -1.279 -1.098 1.00 94.56 224 ARG A N 1
ATOM 1750 C CA . ARG A 1 224 ? 1.203 -0.950 -1.887 1.00 94.56 224 ARG A CA 1
ATOM 1751 C C . ARG A 1 224 ? 1.086 -1.572 -3.256 1.00 94.56 224 ARG A C 1
ATOM 1753 O O . ARG A 1 224 ? 0.665 -2.717 -3.372 1.00 94.56 224 ARG A O 1
ATOM 1760 N N . PHE A 1 225 ? 1.480 -0.815 -4.262 1.00 95.56 225 PHE A N 1
ATOM 1761 C CA . PHE A 1 225 ? 1.735 -1.333 -5.591 1.00 95.56 225 PHE A CA 1
ATOM 1762 C C . PHE A 1 225 ? 3.239 -1.345 -5.806 1.00 95.56 225 PHE A C 1
ATOM 1764 O O . PHE A 1 225 ? 3.930 -0.362 -5.514 1.00 95.56 225 PHE A O 1
ATOM 1771 N N . GLY A 1 226 ? 3.748 -2.467 -6.286 1.00 95.25 226 GLY A N 1
ATOM 1772 C CA . GLY A 1 226 ? 5.171 -2.651 -6.464 1.00 95.25 226 GLY A CA 1
ATOM 1773 C C . GLY A 1 226 ? 5.493 -3.871 -7.297 1.00 95.25 226 GLY A C 1
ATOM 1774 O O . GLY A 1 226 ? 4.592 -4.561 -7.773 1.00 95.25 226 GLY A O 1
ATOM 1775 N N . TYR A 1 227 ? 6.787 -4.118 -7.453 1.00 94.81 227 TYR A N 1
ATOM 1776 C CA . TYR A 1 227 ? 7.311 -5.213 -8.256 1.00 94.81 227 TYR A CA 1
ATOM 1777 C C . TYR A 1 227 ? 8.144 -6.128 -7.378 1.00 94.81 227 TYR A C 1
ATOM 1779 O O . TYR A 1 227 ? 9.058 -5.669 -6.690 1.00 94.81 227 TYR A O 1
ATOM 1787 N N . GLU A 1 228 ? 7.863 -7.425 -7.443 1.00 94.12 228 GLU A N 1
ATOM 1788 C CA . GLU A 1 228 ? 8.855 -8.421 -7.055 1.00 94.12 228 GLU A CA 1
ATOM 1789 C C . GLU A 1 228 ? 9.749 -8.660 -8.262 1.00 94.12 228 GLU A C 1
ATOM 1791 O O . GLU A 1 228 ? 9.304 -9.200 -9.272 1.00 94.12 228 GLU A O 1
ATOM 1796 N N . TYR A 1 229 ? 10.984 -8.176 -8.185 1.00 91.75 229 TYR A N 1
ATOM 1797 C CA . TYR A 1 229 ? 11.920 -8.185 -9.310 1.00 91.75 229 TYR A CA 1
ATOM 1798 C C . TYR A 1 229 ? 12.921 -9.344 -9.242 1.00 91.75 229 TYR A C 1
ATOM 1800 O O . TYR A 1 229 ? 13.413 -9.810 -10.268 1.00 91.75 229 TYR A O 1
ATOM 1808 N N . GLU A 1 230 ? 13.160 -9.851 -8.037 1.00 89.88 230 GLU A N 1
ATOM 1809 C CA . GLU A 1 230 ? 13.835 -11.110 -7.740 1.00 89.88 230 GLU A CA 1
ATOM 1810 C C . GLU A 1 230 ? 13.070 -11.802 -6.600 1.00 89.88 230 GLU A C 1
ATOM 1812 O O . GLU A 1 230 ? 12.418 -11.110 -5.814 1.00 89.88 230 GLU A O 1
ATOM 1817 N N . PRO A 1 231 ? 13.142 -13.138 -6.461 1.00 89.00 231 PRO A N 1
ATOM 1818 C CA . PRO A 1 231 ? 12.428 -13.855 -5.407 1.00 89.00 231 PRO A CA 1
ATOM 1819 C C . PRO A 1 231 ? 12.718 -13.292 -4.008 1.00 89.00 231 PRO A C 1
ATOM 1821 O O . PRO A 1 231 ? 13.863 -13.289 -3.549 1.00 89.00 231 PRO A O 1
ATOM 1824 N N . GLY A 1 232 ? 11.675 -12.815 -3.329 1.00 85.88 232 GLY A N 1
ATOM 1825 C CA . GLY A 1 232 ? 11.759 -12.189 -2.008 1.00 85.88 232 GLY A CA 1
ATOM 1826 C C . GLY A 1 232 ? 12.219 -10.725 -2.002 1.00 85.88 232 GLY A C 1
ATOM 1827 O O . GLY A 1 232 ? 12.334 -10.144 -0.924 1.00 85.88 232 GLY A O 1
ATOM 1828 N N . GLN A 1 233 ? 12.466 -10.111 -3.164 1.00 89.81 233 GLN A N 1
ATOM 1829 C CA . GLN A 1 233 ? 12.842 -8.701 -3.290 1.00 89.81 233 GLN A CA 1
ATOM 1830 C C . GLN A 1 233 ? 11.707 -7.894 -3.918 1.00 89.81 233 GLN A C 1
ATOM 1832 O O . GLN A 1 233 ? 11.511 -7.905 -5.132 1.00 89.81 233 GLN A O 1
ATOM 1837 N N . PHE A 1 234 ? 10.973 -7.171 -3.071 1.00 92.25 234 PHE A N 1
ATOM 1838 C CA . PHE A 1 234 ? 9.840 -6.343 -3.472 1.00 92.25 234 PHE A CA 1
ATOM 1839 C C . PHE A 1 234 ? 10.171 -4.852 -3.355 1.00 92.25 234 PHE A C 1
ATOM 1841 O O . PHE A 1 234 ? 10.497 -4.366 -2.271 1.00 92.25 234 PHE A O 1
ATOM 1848 N N . ALA A 1 235 ? 10.052 -4.120 -4.461 1.00 93.19 235 ALA A N 1
ATOM 1849 C CA . ALA A 1 235 ? 10.184 -2.666 -4.498 1.00 93.19 235 ALA A CA 1
ATOM 1850 C C . ALA A 1 235 ? 8.801 -2.008 -4.458 1.00 93.19 235 ALA A C 1
ATOM 1852 O O . ALA A 1 235 ? 7.953 -2.288 -5.304 1.00 93.19 235 ALA A O 1
ATOM 1853 N N . THR A 1 236 ? 8.576 -1.118 -3.488 1.00 94.00 236 THR A N 1
ATOM 1854 C CA . THR A 1 236 ? 7.326 -0.346 -3.395 1.00 94.00 236 THR A CA 1
ATOM 1855 C C . THR A 1 236 ? 7.410 0.873 -4.302 1.00 94.00 236 THR A C 1
ATOM 1857 O O . THR A 1 236 ? 8.310 1.685 -4.135 1.00 94.00 236 THR A O 1
ATOM 1860 N N . ILE A 1 237 ? 6.459 1.015 -5.224 1.00 94.50 237 ILE A N 1
ATOM 1861 C CA . ILE A 1 237 ? 6.398 2.136 -6.174 1.00 94.50 237 ILE A CA 1
ATOM 1862 C C . ILE A 1 237 ? 5.345 3.157 -5.751 1.00 94.50 237 ILE A C 1
ATOM 1864 O O . ILE A 1 237 ? 5.604 4.354 -5.742 1.00 94.50 237 ILE A O 1
ATOM 1868 N N . CYS A 1 238 ? 4.174 2.676 -5.331 1.00 94.25 238 CYS A N 1
ATOM 1869 C CA . CYS A 1 238 ? 3.120 3.499 -4.746 1.00 94.25 238 CYS A CA 1
ATOM 1870 C C . CYS A 1 238 ? 2.639 2.886 -3.432 1.00 94.25 238 CYS A C 1
ATOM 1872 O O . CYS A 1 238 ? 2.568 1.663 -3.299 1.00 94.25 238 CYS A O 1
ATOM 1874 N N . PHE A 1 239 ? 2.221 3.723 -2.484 1.00 94.00 239 PHE A N 1
ATOM 1875 C CA . PHE A 1 239 ? 1.597 3.300 -1.232 1.00 94.00 239 PHE A CA 1
ATOM 1876 C C . PHE A 1 239 ? 0.379 4.156 -0.862 1.00 94.00 239 PHE A C 1
ATOM 1878 O O . PHE A 1 239 ? 0.341 5.360 -1.072 1.00 94.00 239 PHE A O 1
ATOM 1885 N N . PHE A 1 240 ? -0.639 3.549 -0.273 1.00 94.00 240 PHE A N 1
ATOM 1886 C CA . PHE A 1 240 ? -1.921 4.188 -0.010 1.00 94.00 240 PHE A CA 1
ATOM 1887 C C . PHE A 1 240 ? -2.378 3.826 1.401 1.00 94.00 240 PHE A C 1
ATOM 1889 O O . PHE A 1 240 ? -2.713 2.675 1.672 1.00 94.00 240 PHE A O 1
ATOM 1896 N N . ALA A 1 241 ? -2.373 4.804 2.308 1.00 93.12 241 ALA A N 1
ATOM 1897 C CA . ALA A 1 241 ? -2.885 4.655 3.668 1.00 93.12 241 ALA A CA 1
ATOM 1898 C C . ALA A 1 241 ? -4.418 4.781 3.685 1.00 93.12 241 ALA A C 1
ATOM 1900 O O . ALA A 1 241 ? -4.968 5.882 3.691 1.00 93.12 241 ALA A O 1
ATOM 1901 N N . VAL A 1 242 ? -5.104 3.641 3.671 1.00 93.38 242 VAL A N 1
ATOM 1902 C CA . VAL A 1 242 ? -6.565 3.552 3.681 1.00 93.38 242 VAL A CA 1
ATOM 1903 C C . VAL A 1 242 ? -7.056 3.427 5.122 1.00 93.38 242 VAL A C 1
ATOM 1905 O O . VAL A 1 242 ? -6.605 2.562 5.875 1.00 93.38 242 VAL A O 1
ATOM 1908 N N . TYR A 1 243 ? -8.007 4.278 5.500 1.00 93.25 243 TYR A N 1
ATOM 1909 C CA . TYR A 1 243 ? -8.625 4.286 6.825 1.00 93.25 243 TYR A CA 1
ATOM 1910 C C . TYR A 1 243 ? -10.133 4.534 6.713 1.00 93.25 243 TYR A C 1
ATOM 1912 O O . TYR A 1 243 ? -10.582 5.166 5.755 1.00 93.25 243 TYR A O 1
ATOM 1920 N N . LEU A 1 244 ? -10.906 4.087 7.706 1.00 92.69 244 LEU A N 1
ATOM 1921 C CA . LEU A 1 244 ? -12.326 4.417 7.813 1.00 92.69 244 LEU A CA 1
ATOM 1922 C C . LEU A 1 244 ? -12.538 5.608 8.756 1.00 92.69 244 LEU A C 1
ATOM 1924 O O . LEU A 1 244 ? -12.131 5.556 9.921 1.00 92.69 244 LEU A O 1
ATOM 1928 N N . PRO A 1 245 ? -13.183 6.695 8.297 1.00 91.00 245 PRO A N 1
ATOM 1929 C CA . PRO A 1 245 ? -13.424 7.872 9.126 1.00 91.00 245 PRO A CA 1
ATOM 1930 C C . PRO A 1 245 ? -14.545 7.676 10.157 1.00 91.00 245 PRO A C 1
ATOM 1932 O O . PRO A 1 245 ? -14.561 8.398 11.154 1.00 91.00 245 PRO A O 1
ATOM 1935 N N . ASP A 1 246 ? -15.460 6.733 9.928 1.00 88.56 246 ASP A N 1
ATOM 1936 C CA . ASP A 1 246 ? -16.714 6.526 10.666 1.00 88.56 246 ASP A CA 1
ATOM 1937 C C . ASP A 1 246 ? -16.629 5.439 11.754 1.00 88.56 246 ASP A C 1
ATOM 1939 O O . ASP A 1 246 ? -17.638 5.054 12.349 1.00 88.56 246 ASP A O 1
ATOM 1943 N N . LYS A 1 247 ? -15.423 4.949 12.061 1.00 92.06 247 LYS A N 1
ATOM 1944 C CA . LYS A 1 247 ? -15.226 3.917 13.080 1.00 92.06 247 LYS A CA 1
ATOM 1945 C C . LYS A 1 247 ? -15.586 4.436 14.472 1.00 92.06 247 LYS A C 1
ATOM 1947 O O . LYS A 1 247 ? -14.909 5.304 15.022 1.00 92.06 247 LYS A O 1
ATOM 1952 N N . HIS A 1 248 ? -16.620 3.850 15.066 1.00 94.00 248 HIS A N 1
ATOM 1953 C CA . HIS A 1 248 ? -17.093 4.160 16.416 1.00 94.00 248 HIS A CA 1
ATOM 1954 C C . HIS A 1 248 ? -16.694 3.057 17.399 1.00 94.00 248 HIS A C 1
ATOM 1956 O O . HIS A 1 248 ? -16.773 1.863 17.085 1.00 94.00 248 HIS A O 1
ATOM 1962 N N . ARG A 1 249 ? -16.236 3.452 18.588 1.00 94.44 249 ARG A N 1
ATOM 1963 C CA . ARG A 1 249 ? -15.897 2.545 19.689 1.00 94.44 249 ARG A CA 1
ATOM 1964 C C . ARG A 1 249 ? -16.482 3.073 20.986 1.00 94.44 249 ARG A C 1
ATOM 1966 O O . ARG A 1 249 ? -16.235 4.216 21.361 1.00 94.44 249 ARG A O 1
ATOM 1973 N N . GLU A 1 250 ? -17.223 2.213 21.669 1.00 94.31 250 GLU A N 1
ATOM 1974 C CA . GLU A 1 250 ? -17.788 2.502 22.983 1.00 94.31 250 GLU A CA 1
ATOM 1975 C C . GLU A 1 250 ? -16.955 1.816 24.053 1.00 94.31 250 GLU A C 1
ATOM 1977 O O . GLU A 1 250 ? -16.635 0.631 23.937 1.00 94.31 250 GLU A O 1
ATOM 1982 N N . VAL A 1 251 ? -16.573 2.576 25.074 1.00 94.25 251 VAL A N 1
ATOM 1983 C CA . VAL A 1 251 ? -15.748 2.086 26.177 1.00 94.25 251 VAL A CA 1
ATOM 1984 C C . VAL A 1 251 ? -16.373 2.535 27.486 1.00 94.25 251 VAL A C 1
ATOM 1986 O O . VAL A 1 251 ? -16.752 3.695 27.641 1.00 94.25 251 VAL A O 1
ATOM 1989 N N . GLU A 1 252 ? -16.495 1.611 28.432 1.00 92.50 252 GLU A N 1
ATOM 1990 C CA . GLU A 1 252 ? -16.946 1.934 29.784 1.00 92.50 252 GLU A CA 1
ATOM 1991 C C . GLU A 1 252 ? -15.877 2.773 30.503 1.00 92.50 252 GLU A C 1
ATOM 1993 O O . GLU A 1 252 ? -14.679 2.504 30.383 1.00 92.50 252 GLU A O 1
ATOM 1998 N N . SER A 1 253 ? -16.300 3.782 31.266 1.00 92.94 253 SER A N 1
ATOM 1999 C CA . SER A 1 253 ? -15.390 4.559 32.116 1.00 92.94 253 SER A CA 1
ATOM 2000 C C . SER A 1 253 ? -14.560 3.633 33.013 1.00 92.94 253 SER A C 1
ATOM 2002 O O . SER A 1 253 ? -15.067 2.620 33.493 1.00 92.94 253 SER A O 1
ATOM 2004 N N . GLU A 1 254 ? -13.292 3.990 33.237 1.00 91.44 254 GLU A N 1
ATOM 2005 C CA . GLU A 1 254 ? -12.311 3.246 34.052 1.00 91.44 254 GLU A CA 1
ATOM 2006 C C . GLU A 1 254 ? -11.875 1.889 33.472 1.00 91.44 254 GLU A C 1
ATOM 2008 O O . GLU A 1 254 ? -11.056 1.192 34.070 1.00 91.44 254 GLU A O 1
ATOM 2013 N N . LYS A 1 255 ? -12.365 1.497 32.289 1.00 92.81 255 LYS A N 1
ATOM 2014 C CA . LYS A 1 255 ? -11.826 0.339 31.569 1.00 92.81 255 LYS A CA 1
ATOM 2015 C C . LYS A 1 255 ? -10.610 0.719 30.726 1.00 92.81 255 LYS A C 1
ATOM 2017 O O . LYS A 1 255 ? -10.544 1.843 30.219 1.00 92.81 255 LYS A O 1
ATOM 2022 N N . PRO A 1 256 ? -9.685 -0.233 30.509 1.00 95.06 256 PRO A N 1
ATOM 2023 C CA . PRO A 1 256 ? -8.554 -0.009 29.634 1.00 95.06 256 PRO A CA 1
ATOM 2024 C C . PRO A 1 256 ? -8.991 0.034 28.170 1.00 95.06 256 PRO A C 1
ATOM 2026 O O . PRO A 1 256 ? -9.835 -0.747 27.727 1.00 95.06 256 PRO A O 1
ATOM 2029 N N . PHE A 1 257 ? -8.355 0.903 27.393 1.00 94.31 257 PHE A N 1
ATOM 2030 C CA . PHE A 1 257 ? -8.534 1.002 25.948 1.00 94.31 257 PHE A CA 1
ATOM 2031 C C . PHE A 1 257 ? -7.187 1.139 25.252 1.00 94.31 257 PHE A C 1
ATOM 2033 O O . PHE A 1 257 ? -6.258 1.744 25.778 1.00 94.31 257 PHE A O 1
ATOM 2040 N N . THR A 1 258 ? -7.054 0.566 24.060 1.00 92.12 258 THR A N 1
ATOM 2041 C CA . THR A 1 258 ? -5.818 0.653 23.277 1.00 92.12 258 THR A CA 1
ATOM 2042 C C . THR A 1 258 ? -6.097 1.288 21.928 1.00 92.12 258 THR A C 1
ATOM 2044 O O . THR A 1 258 ? -6.818 0.734 21.100 1.00 92.12 258 THR A O 1
ATOM 2047 N N . PHE A 1 259 ? -5.487 2.445 21.703 1.00 90.94 259 PHE A N 1
ATOM 2048 C CA . PHE A 1 259 ? -5.429 3.082 20.399 1.00 90.94 259 PHE A CA 1
ATOM 2049 C C . PHE A 1 259 ? -4.437 2.337 19.510 1.00 90.94 259 PHE A C 1
ATOM 2051 O O . PHE A 1 259 ? -3.378 1.918 19.975 1.00 90.94 259 PHE A O 1
ATOM 2058 N N . THR A 1 260 ? -4.780 2.183 18.234 1.00 89.00 260 THR A N 1
ATOM 2059 C CA . THR A 1 260 ? -3.929 1.548 17.224 1.00 89.00 260 THR A CA 1
ATOM 2060 C C . THR A 1 260 ? -3.653 2.538 16.101 1.00 89.00 260 THR A C 1
ATOM 2062 O O . THR A 1 260 ? -4.570 3.111 15.518 1.00 89.00 260 THR A O 1
ATOM 2065 N N . CYS A 1 261 ? -2.383 2.763 15.809 1.00 84.56 261 CYS A N 1
ATOM 2066 C CA . CYS A 1 261 ? -1.903 3.565 14.705 1.00 84.56 261 CYS A CA 1
ATOM 2067 C C . CYS A 1 261 ? -1.196 2.629 13.735 1.00 84.56 261 CYS A C 1
ATOM 2069 O O . CYS A 1 261 ? -0.151 2.100 14.085 1.00 84.56 261 CYS A O 1
ATOM 2071 N N . ASN A 1 262 ? -1.730 2.427 12.528 1.00 85.19 262 ASN A N 1
ATOM 2072 C CA . ASN A 1 262 ? -1.138 1.536 11.518 1.00 85.19 262 ASN A CA 1
ATOM 2073 C C . ASN A 1 262 ? 0.167 2.121 10.914 1.00 85.19 262 ASN A C 1
ATOM 2075 O O . ASN A 1 262 ? 0.364 2.094 9.702 1.00 85.19 262 ASN A O 1
ATOM 2079 N N . ALA A 1 263 ? 1.047 2.702 11.734 1.00 83.62 263 ALA A N 1
ATOM 2080 C CA . ALA A 1 263 ? 2.298 3.336 11.333 1.00 83.62 263 ALA A CA 1
ATOM 2081 C C . ALA A 1 263 ? 3.356 2.313 10.891 1.00 83.62 263 ALA A C 1
ATOM 2083 O O . ALA A 1 263 ? 4.117 2.600 9.969 1.00 83.62 263 ALA A O 1
ATOM 2084 N N . LEU A 1 264 ? 3.358 1.093 11.453 1.00 80.06 264 LEU A N 1
ATOM 2085 C CA . LEU A 1 264 ? 4.256 0.010 11.014 1.00 80.06 264 LEU A CA 1
ATOM 2086 C C . LEU A 1 264 ? 4.074 -0.341 9.545 1.00 80.06 264 LEU A C 1
ATOM 2088 O O . LEU A 1 264 ? 5.022 -0.674 8.837 1.00 80.06 264 LEU A O 1
ATOM 2092 N N . ALA A 1 265 ? 2.840 -0.223 9.065 1.00 83.69 265 ALA A N 1
ATOM 2093 C CA . ALA A 1 265 ? 2.506 -0.453 7.676 1.00 83.69 265 ALA A CA 1
ATOM 2094 C C . ALA A 1 265 ? 3.075 0.632 6.740 1.00 83.69 265 ALA A C 1
ATOM 2096 O O . ALA A 1 265 ? 2.916 0.523 5.532 1.00 83.69 265 ALA A O 1
ATOM 2097 N N . LEU A 1 266 ? 3.781 1.651 7.235 1.00 87.06 266 LEU A N 1
ATOM 2098 C CA . LEU A 1 266 ? 4.588 2.567 6.421 1.00 87.06 266 LEU A CA 1
ATOM 2099 C C . LEU A 1 266 ? 6.095 2.312 6.552 1.00 87.06 266 LEU A C 1
ATOM 2101 O O . LEU A 1 266 ? 6.857 2.882 5.782 1.00 87.06 266 LEU A O 1
ATOM 2105 N N . TRP A 1 267 ? 6.546 1.424 7.442 1.00 83.50 267 TRP A N 1
ATOM 2106 C CA . TRP A 1 267 ? 7.972 1.255 7.735 1.00 83.50 267 TRP A CA 1
ATOM 2107 C C . TRP A 1 267 ? 8.847 0.892 6.521 1.00 83.50 267 TRP A C 1
ATOM 2109 O O . TRP A 1 267 ? 9.838 1.582 6.304 1.00 83.50 267 TRP A O 1
ATOM 2119 N N . PRO A 1 268 ? 8.467 -0.057 5.643 1.00 83.56 268 PRO A N 1
ATOM 2120 C CA . PRO A 1 268 ? 9.166 -0.287 4.377 1.00 83.56 268 PRO A CA 1
ATOM 2121 C C . PRO A 1 268 ? 9.339 0.955 3.491 1.00 83.56 268 PRO A C 1
ATOM 2123 O O . PRO A 1 268 ? 10.311 1.032 2.747 1.00 83.56 268 PRO A O 1
ATOM 2126 N N . VAL A 1 269 ? 8.416 1.923 3.553 1.00 87.06 269 VAL A N 1
ATOM 2127 C CA . VAL A 1 269 ? 8.536 3.207 2.838 1.00 87.06 269 VAL A CA 1
ATOM 2128 C C . VAL A 1 269 ? 9.513 4.119 3.578 1.00 87.06 269 VAL A C 1
ATOM 2130 O O . VAL A 1 269 ? 10.434 4.644 2.964 1.00 87.06 269 VAL A O 1
ATOM 2133 N N . ILE A 1 270 ? 9.371 4.233 4.903 1.00 85.75 270 ILE A N 1
ATOM 2134 C CA . ILE A 1 270 ? 10.253 5.031 5.771 1.00 85.75 270 ILE A CA 1
ATOM 2135 C C . ILE A 1 270 ? 11.719 4.601 5.604 1.00 85.75 270 ILE A C 1
ATOM 2137 O O . ILE A 1 270 ? 12.592 5.451 5.460 1.00 85.75 270 ILE A O 1
ATOM 2141 N N . GLN A 1 271 ? 11.982 3.292 5.542 1.00 81.19 271 GLN A N 1
ATOM 2142 C CA . GLN A 1 271 ? 13.318 2.722 5.333 1.00 81.19 271 GLN A CA 1
ATOM 2143 C C . GLN A 1 271 ? 13.931 3.055 3.976 1.00 81.19 271 GLN A C 1
ATOM 2145 O O . GLN A 1 271 ? 15.146 3.202 3.883 1.00 81.19 271 GLN A O 1
ATOM 2150 N N . GLN A 1 272 ? 13.111 3.185 2.932 1.00 82.69 272 GLN A N 1
ATOM 2151 C CA . GLN A 1 272 ? 13.576 3.618 1.612 1.00 82.69 272 GLN A CA 1
ATOM 2152 C C . GLN A 1 272 ? 13.876 5.123 1.589 1.00 82.69 272 GLN A C 1
ATOM 2154 O O . GLN A 1 272 ? 14.664 5.580 0.770 1.00 82.69 272 GLN A O 1
ATOM 2159 N N . THR A 1 273 ? 13.308 5.892 2.519 1.00 83.88 273 THR A N 1
ATOM 2160 C CA . THR A 1 273 ? 13.480 7.346 2.635 1.00 83.88 273 THR A CA 1
ATOM 2161 C C . THR A 1 273 ? 14.192 7.747 3.941 1.00 83.88 273 THR A C 1
ATOM 2163 O O . THR A 1 273 ? 13.621 8.493 4.738 1.00 83.88 273 THR A O 1
ATOM 2166 N N . PRO A 1 274 ? 15.427 7.282 4.211 1.00 76.50 274 PRO A N 1
ATOM 2167 C CA . PRO A 1 274 ? 16.073 7.462 5.518 1.00 76.50 274 PRO A CA 1
ATOM 2168 C C . PRO A 1 274 ? 16.382 8.929 5.856 1.00 76.50 274 PRO A C 1
ATOM 2170 O O . PRO A 1 274 ? 16.468 9.285 7.027 1.00 76.50 274 PRO A O 1
ATOM 2173 N N . ASN A 1 275 ? 16.516 9.783 4.838 1.00 81.81 275 ASN A N 1
ATOM 2174 C CA . ASN A 1 275 ? 16.805 11.210 5.006 1.00 81.81 275 ASN A CA 1
ATOM 2175 C C . ASN A 1 275 ? 15.546 12.052 5.276 1.00 81.81 275 ASN A C 1
ATOM 2177 O O . ASN A 1 275 ? 15.655 13.247 5.542 1.00 81.81 275 ASN A O 1
ATOM 2181 N N . ASP A 1 276 ? 14.351 11.466 5.164 1.00 85.06 276 ASP A N 1
ATOM 2182 C CA . ASP A 1 276 ? 13.106 12.191 5.402 1.00 85.06 276 ASP A CA 1
ATOM 2183 C C . ASP A 1 276 ? 12.815 12.253 6.902 1.00 85.06 276 ASP A C 1
ATOM 2185 O O . ASP A 1 276 ? 12.981 11.275 7.634 1.00 85.06 276 ASP A O 1
ATOM 2189 N N . ASN A 1 277 ? 12.329 13.402 7.374 1.00 87.50 277 ASN A N 1
ATOM 2190 C CA . ASN A 1 277 ? 11.920 13.533 8.765 1.00 87.50 277 ASN A CA 1
ATOM 2191 C C . ASN A 1 277 ? 10.509 12.961 8.939 1.00 87.50 277 ASN A C 1
ATOM 2193 O O . ASN A 1 277 ? 9.512 13.631 8.648 1.00 87.50 277 ASN A O 1
ATOM 2197 N N . TRP A 1 278 ? 10.442 11.708 9.386 1.00 88.19 278 TRP A N 1
ATOM 2198 C CA . TRP A 1 278 ? 9.195 11.015 9.672 1.00 88.19 278 TRP A CA 1
ATOM 2199 C C . TRP A 1 278 ? 8.798 11.175 11.136 1.00 88.19 278 TRP A C 1
ATOM 2201 O O . TRP A 1 278 ? 9.593 10.973 12.053 1.00 88.19 278 TRP A O 1
ATOM 2211 N N . ARG A 1 279 ? 7.529 11.500 11.376 1.00 89.50 279 ARG A N 1
ATOM 2212 C CA . ARG A 1 279 ? 6.959 11.572 12.726 1.00 89.50 279 ARG A CA 1
ATOM 2213 C C . ARG A 1 279 ? 5.528 11.065 12.745 1.00 89.50 279 ARG A C 1
ATOM 2215 O O . ARG A 1 279 ? 4.796 11.219 11.776 1.00 89.50 279 ARG A O 1
ATOM 2222 N N . THR A 1 280 ? 5.112 10.481 13.857 1.00 91.19 280 THR A N 1
ATOM 2223 C CA . THR A 1 280 ? 3.735 10.043 14.093 1.00 91.19 280 THR A CA 1
ATOM 2224 C C . THR A 1 280 ? 3.152 10.782 15.285 1.00 91.19 280 THR A C 1
ATOM 2226 O O . THR A 1 280 ? 3.845 11.036 16.270 1.00 91.19 280 THR A O 1
ATOM 2229 N N . TYR A 1 281 ? 1.894 11.187 15.185 1.00 92.38 281 TYR A N 1
ATOM 2230 C CA . TYR A 1 281 ? 1.176 11.863 16.257 1.00 92.38 281 TYR A CA 1
ATOM 2231 C C . TYR A 1 281 ? -0.327 11.648 16.120 1.00 92.38 281 TYR A C 1
ATOM 2233 O O . TYR A 1 281 ? -0.850 11.281 15.066 1.00 92.38 281 TYR A O 1
ATOM 2241 N N . TRP A 1 282 ? -1.039 11.918 17.206 1.00 94.25 282 TRP A N 1
ATOM 2242 C CA . TRP A 1 282 ? -2.491 11.873 17.240 1.00 94.25 282 TRP A CA 1
ATOM 2243 C C . TRP A 1 282 ? -3.077 13.277 17.292 1.00 94.25 282 TRP A C 1
ATOM 2245 O O . TRP A 1 282 ? -2.611 14.129 18.047 1.00 94.25 282 TRP A O 1
ATOM 2255 N N . SER A 1 283 ? -4.140 13.495 16.525 1.00 95.94 283 SER A N 1
ATOM 2256 C CA . SER A 1 283 ? -5.013 14.659 16.692 1.00 95.94 283 SER A CA 1
ATOM 2257 C C . SER A 1 283 ? -6.268 14.254 17.459 1.00 95.94 283 SER A C 1
ATOM 2259 O O . SER A 1 283 ? -6.757 13.133 17.302 1.00 95.94 283 SER A O 1
ATOM 2261 N N . TYR A 1 284 ? -6.776 15.159 18.291 1.00 96.31 284 TYR A N 1
ATOM 2262 C CA . TYR A 1 284 ? -7.966 14.961 19.110 1.00 96.31 284 TYR A CA 1
ATOM 2263 C C . TYR A 1 284 ? -8.929 16.130 18.981 1.00 96.31 284 TYR A C 1
ATOM 2265 O O . TYR A 1 284 ? -8.552 17.295 19.128 1.00 96.31 284 TYR A O 1
ATOM 2273 N N . GLN A 1 285 ? -10.191 15.797 18.741 1.00 96.88 285 GLN A N 1
ATOM 2274 C CA . GLN A 1 285 ? -11.305 16.729 18.707 1.00 96.88 285 GLN A CA 1
ATOM 2275 C C . GLN A 1 285 ? -12.371 16.247 19.701 1.00 96.88 285 GLN A C 1
ATOM 2277 O O . GLN A 1 285 ? -12.971 15.198 19.465 1.00 96.88 285 GLN A O 1
ATOM 2282 N N . PRO A 1 286 ? -12.612 16.966 20.811 1.00 96.56 286 PRO A N 1
ATOM 2283 C CA . PRO A 1 286 ? -13.579 16.549 21.821 1.00 96.56 286 PRO A CA 1
ATOM 2284 C C . PRO A 1 286 ? -15.007 16.559 21.265 1.00 96.56 286 PRO A C 1
ATOM 2286 O O . PRO A 1 286 ? -15.368 17.431 20.464 1.00 96.56 286 PRO A O 1
ATOM 2289 N N . ASP A 1 287 ? -15.828 15.613 21.719 1.00 95.19 287 ASP A N 1
ATOM 2290 C CA . ASP A 1 287 ? -17.272 15.653 21.482 1.00 95.19 287 ASP A CA 1
ATOM 2291 C C . ASP A 1 287 ? -17.960 16.695 22.385 1.00 95.19 287 ASP A C 1
ATOM 2293 O O . ASP A 1 287 ? -17.319 17.394 23.171 1.00 95.19 287 ASP A O 1
ATOM 2297 N N . GLU A 1 288 ? -19.279 16.841 22.267 1.00 94.12 288 GLU A N 1
ATOM 2298 C CA . GLU A 1 288 ? -20.026 17.805 23.084 1.00 94.12 288 GLU A CA 1
ATOM 2299 C C . GLU A 1 288 ? -19.900 17.526 24.589 1.00 94.12 288 GLU A C 1
ATOM 2301 O O . GLU A 1 288 ? -19.737 18.466 25.364 1.00 94.12 288 GLU A O 1
ATOM 2306 N N . LYS A 1 289 ? -19.880 16.250 25.003 1.00 90.50 289 LYS A N 1
ATOM 2307 C CA . LYS A 1 289 ? -19.731 15.848 26.411 1.00 90.50 289 LYS A CA 1
ATOM 2308 C C . LYS A 1 289 ? -18.345 16.190 26.960 1.00 90.50 289 LYS A C 1
ATOM 2310 O O . LYS A 1 289 ? -18.215 16.654 28.086 1.00 90.50 289 LYS A O 1
ATOM 2315 N N . ALA A 1 290 ? -17.289 15.988 26.183 1.00 92.75 290 ALA A N 1
ATOM 2316 C CA . ALA A 1 290 ? -15.939 16.346 26.588 1.00 92.75 290 ALA A CA 1
ATOM 2317 C C . ALA A 1 290 ? -15.728 17.867 26.575 1.00 92.75 290 ALA A C 1
ATOM 2319 O O . ALA A 1 290 ? -15.027 18.393 27.442 1.00 92.75 290 ALA A O 1
ATOM 2320 N N . LYS A 1 291 ? -16.367 18.594 25.646 1.00 95.38 291 LYS A N 1
ATOM 2321 C CA . LYS A 1 291 ? -16.347 20.066 25.619 1.00 95.38 291 LYS A CA 1
ATOM 2322 C C . LYS A 1 291 ? -16.983 20.671 26.868 1.00 95.38 291 LYS A C 1
ATOM 2324 O O . LYS A 1 291 ? -16.407 21.602 27.426 1.00 95.38 291 LYS A O 1
ATOM 2329 N N . THR A 1 292 ? -18.118 20.144 27.338 1.00 94.06 292 THR A N 1
ATOM 2330 C CA . THR A 1 292 ? -18.739 20.620 28.592 1.00 94.06 292 THR A CA 1
ATOM 2331 C C . THR A 1 292 ? -17.864 20.335 29.812 1.00 94.06 292 THR A C 1
ATOM 2333 O O . THR A 1 292 ? -17.851 21.123 30.751 1.00 94.06 292 THR A O 1
ATOM 2336 N N . LEU A 1 293 ? -17.051 19.277 29.763 1.00 93.69 293 LEU A N 1
ATOM 2337 C CA . LEU A 1 293 ? -16.017 18.968 30.757 1.00 93.69 293 LEU A CA 1
ATOM 2338 C C . LEU A 1 293 ? -14.723 19.794 30.588 1.00 93.69 293 LEU A C 1
ATOM 2340 O O . LEU A 1 293 ? -13.713 19.497 31.226 1.00 93.69 293 LEU A O 1
ATOM 2344 N N . GLY A 1 294 ? -14.724 20.824 29.735 1.00 93.12 294 GLY A N 1
ATOM 2345 C CA . GLY A 1 294 ? -13.615 21.768 29.570 1.00 93.12 294 GLY A CA 1
ATOM 2346 C C . GLY A 1 294 ? -12.490 21.304 28.640 1.00 93.12 294 GLY A C 1
ATOM 2347 O O . GLY A 1 294 ? -11.441 21.951 28.577 1.00 93.12 294 GLY A O 1
ATOM 2348 N N . MET A 1 295 ? -12.671 20.207 27.900 1.00 95.69 295 MET A N 1
ATOM 2349 C CA . MET A 1 295 ? -11.650 19.724 26.969 1.00 95.69 295 MET A CA 1
ATOM 2350 C C . MET A 1 295 ? -11.596 20.558 25.690 1.00 95.69 295 MET A C 1
ATOM 2352 O O . MET A 1 295 ? -12.615 20.957 25.127 1.00 95.69 295 MET A O 1
ATOM 2356 N N . LYS A 1 296 ? -10.373 20.784 25.202 1.00 94.50 296 LYS A N 1
ATOM 2357 C CA . LYS A 1 296 ? -10.080 21.522 23.966 1.00 94.50 296 LYS A CA 1
ATOM 2358 C C . LYS A 1 296 ? -9.478 20.592 22.918 1.00 94.50 296 LYS A C 1
ATOM 2360 O O . LYS A 1 296 ? -8.814 19.612 23.260 1.00 94.50 296 LYS A O 1
ATOM 2365 N N . SER A 1 297 ? -9.675 20.933 21.647 1.00 95.62 297 SER A N 1
ATOM 2366 C CA . SER A 1 297 ? -9.020 20.246 20.534 1.00 95.62 297 SER A CA 1
ATOM 2367 C C . SER A 1 297 ? -7.500 20.333 20.658 1.00 95.62 297 SER A C 1
ATOM 2369 O O . SER A 1 297 ? -6.956 21.370 21.042 1.00 95.62 297 SER A O 1
ATOM 2371 N N . ARG A 1 298 ? -6.813 19.248 20.308 1.00 95.56 298 ARG A N 1
ATOM 2372 C CA . ARG A 1 298 ? -5.351 19.172 20.266 1.00 95.56 298 ARG A CA 1
ATOM 2373 C C . ARG A 1 298 ? -4.922 18.664 18.899 1.00 95.56 298 ARG A C 1
ATOM 2375 O O . ARG A 1 298 ? -5.340 17.590 18.477 1.00 95.56 298 ARG A O 1
ATOM 2382 N N . ASN A 1 299 ? -4.090 19.442 18.216 1.00 92.19 299 ASN A N 1
ATOM 2383 C CA . ASN A 1 299 ? -3.631 19.101 16.869 1.00 92.19 299 ASN A CA 1
ATOM 2384 C C . ASN A 1 299 ? -2.535 18.032 16.891 1.00 92.19 299 ASN A C 1
ATOM 2386 O O . ASN A 1 299 ? -2.522 17.162 16.026 1.00 92.19 299 ASN A O 1
ATOM 2390 N N . GLU A 1 300 ? -1.657 18.088 17.894 1.00 92.50 300 GLU A N 1
ATOM 2391 C CA . GLU A 1 300 ? -0.560 17.144 18.080 1.00 92.50 300 GLU A CA 1
ATOM 2392 C C . GLU A 1 300 ? -0.566 16.636 19.529 1.00 92.50 300 GLU A C 1
ATOM 2394 O O . GLU A 1 300 ? -0.560 17.406 20.493 1.00 92.50 300 GLU A O 1
ATOM 2399 N N . MET A 1 301 ? -0.612 15.319 19.683 1.00 91.81 301 MET A N 1
ATOM 2400 C CA . MET A 1 301 ? -0.479 14.600 20.944 1.00 91.81 301 MET A CA 1
ATOM 2401 C C . MET A 1 301 ? 0.328 13.335 20.705 1.00 91.81 301 MET A C 1
ATOM 2403 O O . MET A 1 301 ? 0.265 12.762 19.618 1.00 91.81 301 MET A O 1
ATOM 2407 N N . TRP A 1 302 ? 1.024 12.871 21.745 1.00 88.81 302 TRP A N 1
ATOM 2408 C CA . TRP A 1 302 ? 1.764 11.605 21.703 1.00 88.81 302 TRP A CA 1
ATOM 2409 C C . TRP A 1 302 ? 2.720 11.534 20.505 1.00 88.81 302 TRP A C 1
ATOM 2411 O O . TRP A 1 302 ? 2.768 10.532 19.800 1.00 88.81 302 TRP A O 1
ATOM 2421 N N . LEU A 1 303 ? 3.427 12.639 20.261 1.00 89.50 303 LEU A N 1
ATOM 2422 C CA . LEU A 1 303 ? 4.381 12.761 19.170 1.00 89.50 303 LEU A CA 1
ATOM 2423 C C . LEU A 1 303 ? 5.516 11.746 19.345 1.00 89.50 303 LEU A C 1
ATOM 2425 O O . LEU A 1 303 ? 6.099 11.637 20.423 1.00 89.50 303 LEU A O 1
ATOM 2429 N N . SER A 1 304 ? 5.857 11.041 18.273 1.00 85.62 304 SER A N 1
ATOM 2430 C CA . SER A 1 304 ? 7.025 10.166 18.199 1.00 85.62 304 SER A CA 1
ATOM 2431 C C . SER A 1 304 ? 7.750 10.400 16.879 1.00 85.62 304 SER A C 1
ATOM 2433 O O . SER A 1 304 ? 7.127 10.426 15.818 1.00 85.62 304 SER A O 1
ATOM 2435 N N . VAL A 1 305 ? 9.063 10.603 16.943 1.00 84.94 305 VAL A N 1
ATOM 2436 C CA . VAL A 1 305 ? 9.915 10.761 15.758 1.00 84.94 305 VAL A CA 1
ATOM 2437 C C . VAL A 1 305 ? 10.370 9.376 15.317 1.00 84.94 305 VAL A C 1
ATOM 2439 O O . VAL A 1 305 ? 10.834 8.588 16.136 1.00 84.94 305 VAL A O 1
ATOM 2442 N N . LEU A 1 306 ? 10.216 9.074 14.032 1.00 79.56 306 LEU A N 1
ATOM 2443 C CA . LEU A 1 306 ? 10.571 7.792 13.439 1.00 79.56 306 LEU A CA 1
ATOM 2444 C C . LEU A 1 306 ? 11.945 7.944 12.785 1.00 79.56 306 LEU A C 1
ATOM 2446 O O . LEU A 1 306 ? 12.080 8.632 11.776 1.00 79.56 306 LEU A O 1
ATOM 2450 N N . ARG A 1 307 ? 12.971 7.323 13.372 1.00 71.00 307 ARG A N 1
ATOM 2451 C CA . ARG A 1 307 ? 14.321 7.274 12.799 1.00 71.00 307 ARG A CA 1
ATOM 2452 C C . ARG A 1 307 ? 14.651 5.851 12.388 1.00 71.00 307 ARG A C 1
ATOM 2454 O O . ARG A 1 307 ? 14.422 4.917 13.150 1.00 71.00 307 ARG A O 1
ATOM 2461 N N . VAL A 1 308 ? 15.204 5.698 11.191 1.00 65.69 308 VAL A N 1
ATOM 2462 C CA . VAL A 1 308 ? 15.771 4.428 10.743 1.00 65.69 308 VAL A CA 1
ATOM 2463 C C . VAL A 1 308 ? 17.152 4.326 11.380 1.00 65.69 308 VAL A C 1
ATOM 2465 O O . VAL A 1 308 ? 18.067 5.030 10.963 1.00 65.69 308 VAL A O 1
ATOM 2468 N N . SER A 1 309 ? 17.311 3.506 12.420 1.00 54.31 309 SER A N 1
ATOM 2469 C CA . SER A 1 309 ? 18.649 3.167 12.902 1.00 54.31 309 SER A CA 1
ATOM 2470 C C . SER A 1 309 ? 19.327 2.310 11.836 1.00 54.31 309 SER A C 1
ATOM 2472 O O . SER A 1 309 ? 18.930 1.174 11.572 1.00 54.31 309 SER A O 1
ATOM 2474 N N . SER A 1 310 ? 20.334 2.868 11.166 1.00 47.25 310 SER A N 1
ATOM 2475 C CA . SER A 1 310 ? 21.258 2.067 10.377 1.00 47.25 310 SER A CA 1
ATOM 2476 C C . SER A 1 310 ? 22.091 1.253 11.361 1.00 47.25 310 SER A C 1
ATOM 2478 O O . SER A 1 310 ? 23.067 1.755 11.911 1.00 47.25 310 SER A O 1
ATOM 2480 N N . PHE A 1 311 ? 21.695 0.009 11.621 1.00 40.59 311 PHE A N 1
ATOM 2481 C CA . PHE A 1 311 ? 22.623 -0.967 12.178 1.00 40.59 311 PHE A CA 1
ATOM 2482 C C . PHE A 1 311 ? 23.676 -1.232 11.101 1.00 40.59 311 PHE A C 1
ATOM 2484 O O . PHE A 1 311 ? 23.485 -2.065 10.218 1.00 40.59 311 PHE A O 1
ATOM 2491 N N . SER A 1 312 ? 24.751 -0.448 11.107 1.00 32.69 312 SER A N 1
ATOM 2492 C CA . SER A 1 312 ? 25.986 -0.872 10.472 1.00 32.69 312 SER A CA 1
ATOM 2493 C C . SER A 1 312 ? 26.549 -1.991 11.338 1.00 32.69 312 SER A C 1
ATOM 2495 O O . SER A 1 312 ? 26.934 -1.739 12.478 1.00 32.69 312 SER A O 1
ATOM 2497 N N . ASP A 1 313 ? 26.585 -3.215 10.813 1.00 37.62 313 ASP A N 1
ATOM 2498 C CA . ASP A 1 313 ? 27.496 -4.247 11.312 1.00 37.62 313 ASP A CA 1
ATOM 2499 C C . ASP A 1 313 ? 28.920 -3.725 11.089 1.00 37.62 313 ASP A C 1
ATOM 2501 O O . ASP A 1 313 ? 29.515 -3.876 10.022 1.00 37.62 313 ASP A O 1
ATOM 2505 N N . GLY A 1 314 ? 29.420 -2.997 12.075 1.00 34.97 314 GLY A N 1
ATOM 2506 C CA . GLY A 1 314 ? 30.725 -2.376 12.068 1.00 34.97 314 GLY A CA 1
ATOM 2507 C C . GLY A 1 314 ? 31.114 -2.126 13.507 1.00 34.97 314 GLY A C 1
ATOM 2508 O O . GLY A 1 314 ? 30.624 -1.184 14.124 1.00 34.97 314 GLY A O 1
ATOM 2509 N N . ASP A 1 315 ? 31.975 -2.995 14.032 1.00 41.94 315 ASP A N 1
ATOM 2510 C CA . ASP A 1 315 ? 32.801 -2.695 15.193 1.00 41.94 315 ASP A CA 1
ATOM 2511 C C . ASP A 1 315 ? 33.499 -1.351 14.947 1.00 41.94 315 ASP A C 1
ATOM 2513 O O . ASP A 1 315 ? 34.483 -1.263 14.211 1.00 41.94 315 ASP A O 1
ATOM 2517 N N . SER A 1 316 ? 32.982 -0.285 15.544 1.00 37.25 316 SER A N 1
ATOM 2518 C CA . SER A 1 316 ? 33.731 0.950 15.716 1.00 37.25 316 SER A CA 1
ATOM 2519 C C . SER A 1 316 ? 33.360 1.567 17.052 1.00 37.25 316 SER A C 1
ATOM 2521 O O . SER A 1 316 ? 32.315 2.195 17.216 1.00 37.25 316 SER A O 1
ATOM 2523 N N . ASP A 1 317 ? 34.260 1.325 17.995 1.00 43.84 317 ASP A N 1
ATOM 2524 C CA . ASP A 1 317 ? 34.493 2.098 19.203 1.00 43.84 317 ASP A CA 1
ATOM 2525 C C . ASP A 1 317 ? 34.438 3.604 18.885 1.00 43.84 317 ASP A C 1
ATOM 2527 O O . ASP A 1 317 ? 35.091 4.076 17.950 1.00 43.84 317 ASP A O 1
ATOM 2531 N N . GLY A 1 318 ? 33.610 4.356 19.607 1.00 35.94 318 GLY A N 1
ATOM 2532 C CA . GLY A 1 318 ? 33.358 5.757 19.278 1.00 35.94 318 GLY A CA 1
ATOM 2533 C C . GLY A 1 318 ? 32.193 6.353 20.049 1.00 35.94 318 GLY A C 1
ATOM 2534 O O . GLY A 1 318 ? 31.063 6.400 19.577 1.00 35.94 318 GLY A O 1
ATOM 2535 N N . THR A 1 319 ? 32.492 6.828 21.251 1.00 39.94 319 THR A N 1
ATOM 2536 C CA . THR A 1 319 ? 31.650 7.707 22.064 1.00 39.94 319 THR A CA 1
ATOM 2537 C C . THR A 1 319 ? 31.113 8.902 21.268 1.00 39.94 319 THR A C 1
ATOM 2539 O O . THR A 1 319 ? 31.859 9.840 20.995 1.00 39.94 319 THR A O 1
ATOM 2542 N N . GLU A 1 320 ? 29.806 8.932 21.009 1.00 37.16 320 GLU A N 1
ATOM 2543 C CA . GLU A 1 320 ? 29.060 10.176 20.803 1.00 37.16 320 GLU A CA 1
ATOM 2544 C C . GLU A 1 320 ? 27.968 10.294 21.867 1.00 37.16 320 GLU A C 1
ATOM 2546 O O . GLU A 1 320 ? 26.915 9.657 21.829 1.00 37.16 320 GLU A O 1
ATOM 2551 N N . SER A 1 321 ? 28.248 11.135 22.859 1.00 38.66 321 SER A N 1
ATOM 2552 C CA . SER A 1 321 ? 27.264 11.655 23.795 1.00 38.66 321 SER A CA 1
ATOM 2553 C C . SER A 1 321 ? 26.315 12.603 23.059 1.00 38.66 321 SER A C 1
ATOM 2555 O O . SER A 1 321 ? 26.644 13.768 22.832 1.00 38.66 321 SER A O 1
ATOM 2557 N N . LEU A 1 322 ? 25.124 12.120 22.718 1.00 36.34 322 LEU A N 1
ATOM 2558 C CA . LEU A 1 322 ? 23.984 12.965 22.373 1.00 36.34 322 LEU A CA 1
ATOM 2559 C C . LEU A 1 322 ? 23.003 12.953 23.545 1.00 36.34 322 LEU A C 1
ATOM 2561 O O . LEU A 1 322 ? 22.199 12.035 23.700 1.00 36.34 322 LEU A O 1
ATOM 2565 N N . GLU A 1 323 ? 23.073 14.001 24.368 1.00 40.06 323 GLU A N 1
ATOM 2566 C CA . GLU A 1 323 ? 21.976 14.393 25.249 1.00 40.06 323 GLU A CA 1
ATOM 2567 C C . GLU A 1 323 ? 20.712 14.557 24.411 1.00 40.06 323 GLU A C 1
ATOM 2569 O O . GLU A 1 323 ? 20.609 15.451 23.574 1.00 40.06 323 GLU A O 1
ATOM 2574 N N . ASN A 1 324 ? 19.741 13.679 24.631 1.00 33.53 324 ASN A N 1
ATOM 2575 C CA . ASN A 1 324 ? 18.391 13.851 24.141 1.00 33.53 324 ASN A CA 1
ATOM 2576 C C . ASN A 1 324 ? 17.480 12.956 24.981 1.00 33.53 324 ASN A C 1
ATOM 2578 O O . ASN A 1 324 ? 17.571 11.734 24.920 1.00 33.53 324 ASN A O 1
ATOM 2582 N N . ASN A 1 325 ? 16.602 13.579 25.774 1.00 31.42 325 ASN A N 1
ATOM 2583 C CA . ASN A 1 325 ? 15.499 12.933 26.491 1.00 31.42 325 ASN A CA 1
ATOM 2584 C C . ASN A 1 325 ? 14.490 12.340 25.491 1.00 31.42 325 ASN A C 1
ATOM 2586 O O . ASN A 1 325 ? 13.361 12.815 25.368 1.00 31.42 325 ASN A O 1
ATOM 2590 N N . PHE A 1 326 ? 14.889 11.317 24.749 1.00 38.44 326 PHE A N 1
ATOM 2591 C CA . PHE A 1 326 ? 13.999 10.506 23.944 1.00 38.44 326 PHE A CA 1
ATOM 2592 C C . PHE A 1 326 ? 14.006 9.113 24.546 1.00 38.44 326 PHE A C 1
ATOM 2594 O O . PHE A 1 326 ? 15.039 8.463 24.662 1.00 38.44 326 PHE A O 1
ATOM 2601 N N . THR A 1 327 ? 12.825 8.665 24.961 1.00 37.16 327 THR A N 1
ATOM 2602 C CA . THR A 1 327 ? 12.606 7.239 25.151 1.00 37.16 327 THR A CA 1
ATOM 2603 C C . THR A 1 327 ? 12.818 6.605 23.784 1.00 37.16 327 THR A C 1
ATOM 2605 O O . THR A 1 327 ? 12.138 6.969 22.822 1.00 37.16 327 THR A O 1
ATOM 2608 N N . GLU A 1 328 ? 13.805 5.717 23.681 1.00 42.00 328 GLU A N 1
ATOM 2609 C CA . GLU A 1 328 ? 13.945 4.770 22.577 1.00 42.00 328 GLU A CA 1
ATOM 2610 C C . GLU A 1 328 ? 12.711 3.863 22.605 1.00 42.00 328 GLU A C 1
ATOM 2612 O O . GLU A 1 328 ? 12.696 2.759 23.141 1.00 42.00 328 GLU A O 1
ATOM 2617 N N . LEU A 1 329 ? 11.598 4.412 22.129 1.00 45.75 329 LEU A N 1
ATOM 2618 C CA . LEU A 1 329 ? 10.362 3.691 21.949 1.00 45.75 329 LEU A CA 1
ATOM 2619 C C . LEU A 1 329 ? 10.623 2.698 20.831 1.00 45.75 329 LEU A C 1
ATOM 2621 O O . LEU A 1 329 ? 11.023 3.068 19.722 1.00 45.75 329 LEU A O 1
ATOM 2625 N N . THR A 1 330 ? 10.411 1.424 21.139 1.00 51.97 330 THR A N 1
ATOM 2626 C CA . THR A 1 330 ? 10.464 0.394 20.117 1.00 51.97 330 THR A CA 1
ATOM 2627 C C . THR A 1 330 ? 9.424 0.727 19.059 1.00 51.97 330 THR A C 1
ATOM 2629 O O . THR A 1 330 ? 8.397 1.357 19.322 1.00 51.97 330 THR A O 1
ATOM 2632 N N . LEU A 1 331 ? 9.674 0.280 17.837 1.00 54.44 331 LEU A N 1
ATOM 2633 C CA . LEU A 1 331 ? 8.792 0.491 16.699 1.00 54.44 331 LEU A CA 1
ATOM 2634 C C . LEU A 1 331 ? 7.304 0.158 17.025 1.00 54.44 331 LEU A C 1
ATOM 2636 O O . LEU A 1 331 ? 6.397 0.819 16.524 1.00 54.44 331 LEU A O 1
ATOM 2640 N N . PHE A 1 332 ? 7.042 -0.773 17.954 1.00 58.84 332 PHE A N 1
ATOM 2641 C CA . PHE A 1 332 ? 5.706 -1.144 18.445 1.00 58.84 332 PHE A CA 1
ATOM 2642 C C . PHE A 1 332 ? 5.019 -0.130 19.365 1.00 58.84 332 PHE A C 1
ATOM 2644 O O . PHE A 1 332 ? 3.788 -0.026 19.340 1.00 58.84 332 PHE A O 1
ATOM 2651 N N . ASP A 1 333 ? 5.775 0.640 20.142 1.00 59.81 333 ASP A N 1
ATOM 2652 C CA . ASP A 1 333 ? 5.213 1.652 21.041 1.00 59.81 333 ASP A CA 1
ATOM 2653 C C . ASP A 1 333 ? 4.601 2.826 20.256 1.00 59.81 333 ASP A C 1
ATOM 2655 O O . ASP A 1 333 ? 3.701 3.517 20.738 1.00 59.81 333 ASP A O 1
ATOM 2659 N N . THR A 1 334 ? 5.045 3.021 19.008 1.00 68.62 334 THR A N 1
ATOM 2660 C CA . THR A 1 334 ? 4.483 4.023 18.085 1.00 68.62 334 THR A CA 1
ATOM 2661 C C . THR A 1 334 ? 3.117 3.621 17.525 1.00 68.62 334 THR A C 1
ATOM 2663 O O . THR A 1 334 ? 2.340 4.463 17.069 1.00 68.62 334 THR A O 1
ATOM 2666 N N . GLU A 1 335 ? 2.799 2.330 17.582 1.00 78.94 335 GLU A N 1
ATOM 2667 C CA . GLU A 1 335 ? 1.597 1.766 16.995 1.00 78.94 335 GLU A CA 1
ATOM 2668 C C . GLU A 1 335 ? 0.482 1.562 18.009 1.00 78.94 335 GLU A C 1
ATOM 2670 O O . GLU A 1 335 ? -0.664 1.915 17.733 1.00 78.94 335 GLU A O 1
ATOM 2675 N N . LYS A 1 336 ? 0.772 0.981 19.174 1.00 86.00 336 LYS A N 1
ATOM 2676 C CA . LYS A 1 336 ? -0.258 0.715 20.181 1.00 86.00 336 LYS A CA 1
ATOM 2677 C C . LYS A 1 336 ? -0.071 1.628 21.368 1.00 86.00 336 LYS A C 1
ATOM 2679 O O . LYS A 1 336 ? 0.952 1.584 22.037 1.00 86.00 336 LYS A O 1
ATOM 2684 N N . ARG A 1 337 ? -1.113 2.388 21.695 1.00 87.31 337 ARG A N 1
ATOM 2685 C CA . ARG A 1 337 ? -1.134 3.203 22.907 1.00 87.31 337 ARG A CA 1
ATOM 2686 C C . ARG A 1 337 ? -2.255 2.771 23.829 1.00 87.31 337 ARG A C 1
ATOM 2688 O O . ARG A 1 337 ? -3.429 3.009 23.549 1.00 87.31 337 ARG A O 1
ATOM 2695 N N . ARG A 1 338 ? -1.879 2.145 24.939 1.00 90.25 338 ARG A N 1
ATOM 2696 C CA . ARG A 1 338 ? -2.803 1.711 25.984 1.00 90.25 338 ARG A CA 1
ATOM 2697 C C . ARG A 1 338 ? -3.058 2.844 26.980 1.00 90.25 338 ARG A C 1
ATOM 2699 O O . ARG A 1 338 ? -2.131 3.516 27.417 1.00 90.25 338 ARG A O 1
ATOM 2706 N N . ILE A 1 339 ? -4.324 3.039 27.316 1.00 92.25 339 ILE A N 1
ATOM 2707 C CA . ILE A 1 339 ? -4.813 3.880 28.405 1.00 92.25 339 ILE A CA 1
ATOM 2708 C C . ILE A 1 339 ? -5.480 2.929 29.388 1.00 92.25 339 ILE A C 1
ATOM 2710 O O . ILE A 1 339 ? -6.409 2.232 28.992 1.00 92.25 339 ILE A O 1
ATOM 2714 N N . ASP A 1 340 ? -5.004 2.865 30.628 1.00 92.50 340 ASP A N 1
ATOM 2715 C CA . ASP A 1 340 ? -5.538 1.911 31.607 1.00 92.50 340 ASP A CA 1
ATOM 2716 C C . ASP A 1 340 ? -6.907 2.320 32.155 1.00 92.50 340 ASP A C 1
ATOM 2718 O O . ASP A 1 340 ? -7.756 1.461 32.370 1.00 92.50 340 ASP A O 1
ATOM 2722 N N . GLU A 1 341 ? -7.148 3.625 32.289 1.00 92.75 341 GLU A N 1
ATOM 2723 C CA . GLU A 1 341 ? -8.400 4.173 32.806 1.00 92.75 341 GLU A CA 1
ATOM 2724 C C . GLU A 1 341 ? -8.929 5.271 31.884 1.00 92.75 341 GLU A C 1
ATOM 2726 O O . GLU A 1 341 ? -8.434 6.404 31.863 1.00 92.75 341 GLU A O 1
ATOM 2731 N N . VAL A 1 342 ? -9.954 4.942 31.100 1.00 93.88 342 VAL A N 1
ATOM 2732 C CA . VAL A 1 342 ? -10.605 5.912 30.217 1.00 93.88 342 VAL A CA 1
ATOM 2733 C C . VAL A 1 342 ? -11.591 6.776 31.009 1.00 93.88 342 VAL A C 1
ATOM 2735 O O . VAL A 1 342 ? -12.452 6.262 31.717 1.00 93.88 342 VAL A O 1
ATOM 2738 N N . LYS A 1 343 ? -11.488 8.103 30.867 1.00 93.69 343 LYS A N 1
ATOM 2739 C CA . LYS A 1 343 ? -12.370 9.089 31.523 1.00 93.69 343 LYS A CA 1
ATOM 2740 C C . LYS A 1 343 ? -13.398 9.646 30.542 1.00 93.69 343 LYS A C 1
ATOM 2742 O O . LYS A 1 343 ? -13.103 9.767 29.358 1.00 93.69 343 LYS A O 1
ATOM 2747 N N . TYR A 1 344 ? -14.558 10.100 31.024 1.00 91.88 344 TYR A N 1
ATOM 2748 C CA . TYR A 1 344 ? -15.597 10.717 30.173 1.00 91.88 344 TYR A CA 1
ATOM 2749 C C . TYR A 1 344 ? -15.100 11.896 29.332 1.00 91.88 344 TYR A C 1
ATOM 2751 O O . TYR A 1 344 ? -15.532 12.093 28.200 1.00 91.88 344 TYR A O 1
ATOM 2759 N N . SER A 1 345 ? -14.144 12.655 29.864 1.00 93.19 345 SER A N 1
ATOM 2760 C CA . SER A 1 345 ? -13.519 13.780 29.170 1.00 93.19 345 SER A CA 1
ATOM 2761 C C . SER A 1 345 ? -12.619 13.359 27.996 1.00 93.19 345 SER A C 1
ATOM 2763 O O . SER A 1 345 ? -12.149 14.209 27.248 1.00 93.19 345 SER A O 1
ATOM 2765 N N . MET A 1 346 ? -12.387 12.060 27.804 1.00 93.69 346 MET A N 1
ATOM 2766 C CA . MET A 1 346 ? -11.672 11.497 26.654 1.00 93.69 346 MET A CA 1
ATOM 2767 C C . MET A 1 346 ? -12.617 11.129 25.499 1.00 93.69 346 MET A C 1
ATOM 2769 O O . MET A 1 346 ? -12.177 10.573 24.499 1.00 93.69 346 MET A O 1
ATOM 2773 N N . SER A 1 347 ? -13.920 11.399 25.622 1.00 95.44 347 SER A N 1
ATOM 2774 C CA . SER A 1 347 ? -14.878 11.174 24.539 1.00 95.44 347 SER A CA 1
ATOM 2775 C C . SER A 1 347 ? -14.630 12.159 23.390 1.00 95.44 347 SER A C 1
ATOM 2777 O O . SER A 1 347 ? -14.524 13.370 23.586 1.00 95.44 347 SER A O 1
ATOM 2779 N N . GLY A 1 348 ? -14.510 11.658 22.165 1.00 95.88 348 GLY A N 1
ATOM 2780 C CA . GLY A 1 348 ? -14.197 12.498 21.017 1.00 95.88 348 GLY A CA 1
ATOM 2781 C C . GLY A 1 348 ? -13.640 11.738 19.827 1.00 95.88 348 GLY A C 1
ATOM 2782 O O . GLY A 1 348 ? -13.671 10.511 19.752 1.00 95.88 348 GLY A O 1
ATOM 2783 N N . TYR A 1 349 ? -13.147 12.499 18.862 1.00 96.44 349 TYR A N 1
ATOM 2784 C CA . TYR A 1 349 ? -12.625 11.996 17.608 1.00 96.44 349 TYR A CA 1
ATOM 2785 C C . TYR A 1 349 ? -11.103 12.067 17.584 1.00 96.44 349 TYR A C 1
ATOM 2787 O O . TYR A 1 349 ? -10.509 13.126 17.796 1.00 96.44 349 TYR A O 1
ATOM 2795 N N . TYR A 1 350 ? -10.486 10.925 17.316 1.00 96.06 350 TYR A N 1
ATOM 2796 C CA . TYR A 1 350 ? -9.049 10.722 17.313 1.00 96.06 350 TYR A CA 1
ATOM 2797 C C . TYR A 1 350 ? -8.598 10.316 15.914 1.00 96.06 350 TYR A C 1
ATOM 2799 O O . TYR A 1 350 ? -9.182 9.411 15.319 1.00 96.06 350 TYR A O 1
ATOM 2807 N N . LYS A 1 351 ? -7.539 10.942 15.393 1.00 95.50 351 LYS A N 1
ATOM 2808 C CA . LYS A 1 351 ? -6.887 10.503 14.147 1.00 95.50 351 LYS A CA 1
ATOM 2809 C C . LYS A 1 351 ? -5.413 10.255 14.390 1.00 95.50 351 LYS A C 1
ATOM 2811 O O . LYS A 1 351 ? -4.751 11.156 14.910 1.00 95.50 351 LYS A O 1
ATOM 2816 N N . CYS A 1 352 ? -4.909 9.100 13.964 1.00 93.88 352 CYS A N 1
ATOM 2817 C CA . CYS A 1 352 ? -3.474 8.883 13.876 1.00 93.88 352 CYS A CA 1
ATOM 2818 C C . CYS A 1 352 ? -2.943 9.399 12.545 1.00 93.88 352 CYS A C 1
ATOM 2820 O O . CYS A 1 352 ? -3.463 9.048 11.482 1.00 93.88 352 CYS A O 1
ATOM 2822 N N . ILE A 1 353 ? -1.905 10.223 12.618 1.00 94.12 353 ILE A N 1
ATOM 2823 C CA . ILE A 1 353 ? -1.281 10.873 11.478 1.00 94.12 353 ILE A CA 1
ATOM 2824 C C . ILE A 1 353 ? 0.191 10.488 11.471 1.00 94.12 353 ILE A C 1
ATOM 2826 O O . ILE A 1 353 ? 0.907 10.731 12.439 1.00 94.12 353 ILE A O 1
ATOM 2830 N N . VAL A 1 354 ? 0.638 9.930 10.352 1.00 92.31 354 VAL A N 1
ATOM 2831 C CA . VAL A 1 354 ? 2.052 9.753 10.038 1.00 92.31 354 VAL A CA 1
ATOM 2832 C C . VAL A 1 354 ? 2.433 10.850 9.058 1.00 92.31 354 VAL A C 1
ATOM 2834 O O . VAL A 1 354 ? 1.863 10.957 7.975 1.00 92.31 354 VAL A O 1
ATOM 2837 N N . GLU A 1 355 ? 3.356 11.707 9.461 1.00 92.38 355 GLU A N 1
ATOM 2838 C CA . GLU A 1 355 ? 3.822 12.834 8.674 1.00 92.38 355 GLU A CA 1
ATOM 2839 C C . GLU A 1 355 ? 5.233 12.575 8.151 1.00 92.38 355 GLU A C 1
ATOM 2841 O O . GLU A 1 355 ? 6.112 12.170 8.910 1.00 92.38 355 GLU A O 1
ATOM 2846 N N . SER A 1 356 ? 5.437 12.850 6.863 1.00 90.94 356 SER A N 1
ATOM 2847 C CA . SER A 1 356 ? 6.758 12.940 6.243 1.00 90.94 356 SER A CA 1
ATOM 2848 C C . SER A 1 356 ? 7.027 14.381 5.846 1.00 90.94 356 SER A C 1
ATOM 2850 O O . SER A 1 356 ? 6.193 15.020 5.195 1.00 90.94 356 SER A O 1
ATOM 2852 N N . LYS A 1 357 ? 8.195 14.894 6.225 1.00 89.81 357 LYS A N 1
ATOM 2853 C CA . LYS A 1 357 ? 8.694 16.192 5.776 1.00 89.81 357 LYS A CA 1
ATOM 2854 C C . LYS A 1 357 ? 10.058 16.001 5.101 1.00 89.81 357 LYS A C 1
ATOM 2856 O O . LYS A 1 357 ? 11.076 16.033 5.796 1.00 89.81 357 LYS A O 1
ATOM 2861 N N . PRO A 1 358 ? 10.083 15.798 3.771 1.00 84.88 358 PRO A N 1
ATOM 2862 C CA . PRO A 1 358 ? 11.321 15.785 3.005 1.00 84.88 358 PRO A CA 1
ATOM 2863 C C . PRO A 1 358 ? 11.916 17.195 2.939 1.00 84.88 358 PRO A C 1
ATOM 2865 O O . PRO A 1 358 ? 11.190 18.194 2.971 1.00 84.88 358 PRO A O 1
ATOM 2868 N N . GLU A 1 359 ? 13.234 17.291 2.811 1.00 81.19 359 GLU A N 1
ATOM 2869 C CA . GLU A 1 359 ? 13.906 18.573 2.602 1.00 81.19 359 GLU A CA 1
ATOM 2870 C C . GLU A 1 359 ? 13.468 19.202 1.266 1.00 81.19 359 GLU A C 1
ATOM 2872 O O . GLU A 1 359 ? 13.396 18.530 0.239 1.00 81.19 359 GLU A O 1
ATOM 2877 N N . GLY A 1 360 ? 13.106 20.488 1.284 1.00 81.38 360 GLY A N 1
ATOM 2878 C CA . GLY A 1 360 ? 12.645 21.213 0.092 1.00 81.38 360 GLY A CA 1
ATOM 2879 C C . GLY A 1 360 ? 11.215 20.902 -0.380 1.00 81.38 360 GLY A C 1
ATOM 2880 O O . GLY A 1 360 ? 10.751 21.540 -1.322 1.00 81.38 360 GLY A O 1
ATOM 2881 N N . LEU A 1 361 ? 10.486 19.984 0.269 1.00 84.06 361 LEU A N 1
ATOM 2882 C CA . LEU A 1 361 ? 9.092 19.656 -0.058 1.00 84.06 361 LEU A CA 1
ATOM 2883 C C . LEU A 1 361 ? 8.129 20.000 1.087 1.00 84.06 361 LEU A C 1
ATOM 2885 O O . LEU A 1 361 ? 8.498 20.096 2.259 1.00 84.06 361 LEU A O 1
ATOM 2889 N N . ALA A 1 362 ? 6.853 20.190 0.741 1.00 87.56 362 ALA A N 1
ATOM 2890 C CA . ALA A 1 362 ? 5.798 20.390 1.728 1.00 87.56 362 ALA A CA 1
ATOM 2891 C C . ALA A 1 362 ? 5.583 19.120 2.567 1.00 87.56 362 ALA A C 1
ATOM 2893 O O . ALA A 1 362 ? 5.639 18.002 2.050 1.00 87.56 362 ALA A O 1
ATOM 2894 N N . ALA A 1 363 ? 5.288 19.298 3.858 1.00 90.88 363 ALA A N 1
ATOM 2895 C CA . ALA A 1 363 ? 4.987 18.185 4.749 1.00 90.88 363 ALA A CA 1
ATOM 2896 C C . ALA A 1 363 ? 3.712 17.457 4.302 1.00 90.88 363 ALA A C 1
ATOM 2898 O O . ALA A 1 363 ? 2.691 18.082 4.000 1.00 90.88 363 ALA A O 1
ATOM 2899 N N . ARG A 1 364 ? 3.757 16.127 4.301 1.00 91.25 364 ARG A N 1
ATOM 2900 C CA . ARG A 1 364 ? 2.650 15.261 3.894 1.00 91.25 364 ARG A CA 1
ATOM 2901 C C . ARG A 1 364 ? 2.137 14.463 5.061 1.00 91.25 364 ARG A C 1
ATOM 2903 O O . ARG A 1 364 ? 2.918 13.859 5.783 1.00 91.25 364 ARG A O 1
ATOM 2910 N N . LYS A 1 365 ? 0.816 14.445 5.212 1.00 92.94 365 LYS A N 1
ATOM 2911 C CA . LYS A 1 365 ? 0.122 13.827 6.340 1.00 92.94 365 LYS A CA 1
ATOM 2912 C C . LYS A 1 365 ? -0.690 12.638 5.852 1.00 92.94 365 LYS A C 1
ATOM 2914 O O . LYS A 1 365 ? -1.673 12.808 5.138 1.00 92.94 365 LYS A O 1
ATOM 2919 N N . PHE A 1 366 ? -0.292 11.446 6.266 1.00 93.00 366 PHE A N 1
ATOM 2920 C CA . PHE A 1 366 ? -0.985 10.199 5.984 1.00 93.00 366 PHE A CA 1
ATOM 2921 C C . PHE A 1 366 ? -1.806 9.810 7.209 1.00 93.00 366 PHE A C 1
ATOM 2923 O O . PHE A 1 366 ? -1.256 9.522 8.272 1.00 93.00 366 PHE A O 1
ATOM 2930 N N . ILE A 1 367 ? -3.131 9.826 7.081 1.00 93.44 367 ILE A N 1
ATOM 2931 C CA . ILE A 1 367 ? -4.014 9.342 8.143 1.00 93.44 367 ILE A CA 1
ATOM 2932 C C . ILE A 1 367 ? -4.085 7.822 8.014 1.00 93.44 367 ILE A C 1
ATOM 2934 O O . ILE A 1 367 ? -4.516 7.308 6.987 1.00 93.44 367 ILE A O 1
ATOM 2938 N N . THR A 1 368 ? -3.643 7.104 9.041 1.00 91.56 368 THR A N 1
ATOM 2939 C CA . THR A 1 368 ? -3.558 5.632 9.013 1.00 91.56 368 THR A CA 1
ATOM 2940 C C . THR A 1 368 ? -4.673 4.959 9.808 1.00 91.56 368 THR A C 1
ATOM 2942 O O . THR A 1 368 ? -4.923 3.763 9.649 1.00 91.56 368 THR A O 1
ATOM 2945 N N . ASN A 1 369 ? -5.330 5.715 10.691 1.00 92.31 369 ASN A N 1
ATOM 2946 C CA . ASN A 1 369 ? -6.456 5.267 11.498 1.00 92.31 369 ASN A CA 1
ATOM 2947 C C . ASN A 1 369 ? -7.247 6.485 12.010 1.00 92.31 369 ASN A C 1
ATOM 2949 O O . ASN A 1 369 ? -6.652 7.495 12.393 1.00 92.31 369 ASN A O 1
ATOM 2953 N N . ALA A 1 370 ? -8.574 6.386 12.057 1.00 94.19 370 ALA A N 1
ATOM 2954 C CA . ALA A 1 370 ? -9.437 7.340 12.741 1.00 94.19 370 ALA A CA 1
ATOM 2955 C C . ALA A 1 370 ? -10.479 6.602 13.590 1.00 94.19 370 ALA A C 1
ATOM 2957 O O . ALA A 1 370 ? -10.988 5.558 13.187 1.00 94.19 370 ALA A O 1
ATOM 2958 N N . ILE A 1 371 ? -10.775 7.124 14.783 1.00 94.94 371 ILE A N 1
ATOM 2959 C CA . ILE A 1 371 ? -11.702 6.508 15.739 1.00 94.94 371 ILE A CA 1
ATOM 2960 C C . ILE A 1 371 ? -12.512 7.594 16.440 1.00 94.94 371 ILE A C 1
ATOM 2962 O O . ILE A 1 371 ? -11.955 8.534 17.005 1.00 94.94 371 ILE A O 1
ATOM 2966 N N . LYS A 1 372 ? -13.832 7.430 16.470 1.00 95.62 372 LYS A N 1
ATOM 2967 C CA . LYS A 1 372 ? -14.726 8.134 17.386 1.00 95.62 372 LYS A CA 1
ATOM 2968 C C . LYS A 1 372 ? -14.877 7.297 18.653 1.00 95.62 372 LYS A C 1
ATOM 2970 O O . LYS A 1 372 ? -15.504 6.241 18.633 1.00 95.62 372 LYS A O 1
ATOM 2975 N N . LEU A 1 373 ? -14.256 7.749 19.735 1.00 96.19 373 LEU A N 1
ATOM 2976 C CA . LEU A 1 373 ? -14.347 7.123 21.046 1.00 96.19 373 LEU A CA 1
ATOM 2977 C C . LEU A 1 373 ? -15.521 7.741 21.804 1.00 96.19 373 LEU A C 1
ATOM 2979 O O . LEU A 1 373 ? -15.548 8.955 21.997 1.00 96.19 373 LEU A O 1
ATOM 2983 N N . SER A 1 374 ? -16.463 6.915 22.251 1.00 95.81 374 SER A N 1
ATOM 2984 C CA . SER A 1 374 ? -17.523 7.333 23.163 1.00 95.81 374 SER A CA 1
ATOM 2985 C C . SER A 1 374 ? -17.373 6.634 24.500 1.00 95.81 374 SER A C 1
ATOM 2987 O O . SER A 1 374 ? -17.374 5.406 24.582 1.00 95.81 374 SER A O 1
ATOM 2989 N N . VAL A 1 375 ? -17.222 7.433 25.552 1.00 94.38 375 VAL A N 1
ATOM 2990 C CA . VAL A 1 375 ? -17.048 6.915 26.907 1.00 94.38 375 VAL A CA 1
ATOM 2991 C C . VAL A 1 375 ? -18.403 6.886 27.599 1.00 94.38 375 VAL A C 1
ATOM 2993 O O . VAL A 1 375 ? -19.041 7.927 27.783 1.00 94.38 375 VAL A O 1
ATOM 2996 N N . ILE A 1 376 ? -18.854 5.685 27.948 1.00 92.94 376 ILE A N 1
ATOM 2997 C CA . ILE A 1 376 ? -20.156 5.438 28.571 1.00 92.94 376 ILE A CA 1
ATOM 2998 C C . ILE A 1 376 ? -19.997 5.107 30.051 1.00 92.94 376 ILE A C 1
ATOM 3000 O O . ILE A 1 376 ? -18.938 4.667 30.504 1.00 92.94 376 ILE A O 1
ATOM 3004 N N . SER A 1 377 ? -21.059 5.328 30.821 1.00 87.25 377 SER A N 1
ATOM 3005 C CA . SER A 1 377 ? -21.066 4.945 32.227 1.00 87.25 377 SER A CA 1
ATOM 3006 C C . SER A 1 377 ? -21.086 3.428 32.386 1.00 87.25 377 SER A C 1
ATOM 3008 O O . SER A 1 377 ? -21.692 2.743 31.555 1.00 87.25 377 SER A O 1
ATOM 3010 N N . PRO A 1 378 ? -20.469 2.885 33.451 1.00 83.50 378 PRO A N 1
ATOM 3011 C CA . PRO A 1 378 ? -20.601 1.473 33.772 1.00 83.50 378 PRO A CA 1
ATOM 3012 C C . PRO A 1 378 ? -22.089 1.102 33.881 1.00 83.50 378 PRO A C 1
ATOM 3014 O O . PRO A 1 378 ? -22.850 1.852 34.500 1.00 83.50 378 PRO A O 1
ATOM 3017 N N . PRO A 1 379 ? -22.528 -0.026 33.296 1.00 80.88 379 PRO A N 1
ATOM 3018 C CA . PRO A 1 379 ? -23.928 -0.421 33.350 1.00 80.88 379 PRO A CA 1
ATOM 3019 C C . PRO A 1 379 ? -24.352 -0.690 34.794 1.00 80.88 379 PRO A C 1
ATOM 3021 O O . PRO A 1 379 ? -23.608 -1.299 35.572 1.00 80.88 379 PRO A O 1
ATOM 3024 N N . THR A 1 380 ? -25.570 -0.277 35.131 1.00 83.94 380 THR A N 1
ATOM 3025 C CA . THR A 1 380 ? -26.176 -0.556 36.440 1.00 83.94 380 THR A CA 1
ATOM 3026 C C . THR A 1 380 ? -26.362 -2.066 36.652 1.00 83.94 380 THR A C 1
ATOM 3028 O O . THR A 1 380 ? -26.388 -2.847 35.698 1.00 83.94 380 THR A O 1
ATOM 3031 N N . LEU A 1 381 ? -26.520 -2.513 37.906 1.00 81.88 381 LEU A N 1
ATOM 3032 C CA . LEU A 1 381 ? -26.770 -3.931 38.228 1.00 81.88 381 LEU A CA 1
ATOM 3033 C C . LEU A 1 381 ? -27.963 -4.508 37.447 1.00 81.88 381 LEU A C 1
ATOM 3035 O O . LEU A 1 381 ? -27.871 -5.613 36.913 1.00 81.88 381 LEU A O 1
ATOM 3039 N N . ASN A 1 382 ? -29.041 -3.731 37.313 1.00 85.12 382 ASN A N 1
ATOM 3040 C CA . ASN A 1 382 ? -30.230 -4.131 36.561 1.00 85.12 382 ASN A CA 1
ATOM 3041 C C . ASN A 1 382 ? -29.943 -4.274 35.061 1.00 85.12 382 ASN A C 1
ATOM 3043 O O . ASN A 1 382 ? -30.373 -5.245 34.444 1.00 85.12 382 ASN A O 1
ATOM 3047 N N . GLU A 1 383 ? -29.180 -3.355 34.467 1.00 85.69 383 GLU A N 1
ATOM 3048 C CA . GLU A 1 383 ? -28.783 -3.447 33.056 1.00 85.69 383 GLU A CA 1
ATOM 3049 C C . GLU A 1 383 ? -27.831 -4.614 32.799 1.00 85.69 383 GLU A C 1
ATOM 3051 O O . GLU A 1 383 ? -27.962 -5.289 31.778 1.00 85.69 383 GLU A O 1
ATOM 3056 N N . ARG A 1 384 ? -26.907 -4.898 33.728 1.00 82.88 384 ARG A N 1
ATOM 3057 C CA . ARG A 1 384 ? -26.052 -6.092 33.662 1.00 82.88 384 ARG A CA 1
ATOM 3058 C C . ARG A 1 384 ? -26.885 -7.365 33.702 1.00 82.88 384 ARG A C 1
ATOM 3060 O O . ARG A 1 384 ? -26.669 -8.246 32.874 1.00 82.88 384 ARG A O 1
ATOM 3067 N N . PHE A 1 385 ? -27.851 -7.444 34.616 1.00 84.62 385 PHE A N 1
ATOM 3068 C CA . PHE A 1 385 ? -28.749 -8.590 34.725 1.00 84.62 385 PHE A CA 1
ATOM 3069 C C . PHE A 1 385 ? -29.592 -8.772 33.456 1.00 84.62 385 PHE A C 1
ATOM 3071 O O . PHE A 1 385 ? -29.660 -9.872 32.917 1.00 84.62 385 PHE A O 1
ATOM 3078 N N . LEU A 1 386 ? -30.163 -7.691 32.916 1.00 85.56 386 LEU A N 1
ATOM 3079 C CA . LEU A 1 386 ? -30.924 -7.720 31.664 1.00 85.56 386 LEU A CA 1
ATOM 3080 C C . LEU A 1 386 ? -30.062 -8.111 30.457 1.00 85.56 386 LEU A C 1
ATOM 3082 O O . LEU A 1 386 ? -30.519 -8.879 29.611 1.00 85.56 386 LEU A O 1
ATOM 3086 N N . ARG A 1 387 ? -28.823 -7.609 30.366 1.00 85.56 387 ARG A N 1
ATOM 3087 C CA . ARG A 1 387 ? -27.873 -7.971 29.302 1.00 85.56 387 ARG A CA 1
ATOM 3088 C C . ARG A 1 387 ? -27.502 -9.448 29.390 1.00 85.56 387 ARG A C 1
ATOM 3090 O O . ARG A 1 387 ? -27.627 -10.153 28.396 1.00 85.56 387 ARG A O 1
ATOM 3097 N N . TRP A 1 388 ? -27.159 -9.928 30.585 1.00 88.69 388 TRP A N 1
ATOM 3098 C CA . TRP A 1 388 ? -26.880 -11.341 30.839 1.00 88.69 388 TRP A CA 1
ATOM 3099 C C . TRP A 1 388 ? -28.079 -12.224 30.488 1.00 88.69 388 TRP A C 1
ATOM 3101 O O . TRP A 1 388 ? -27.924 -13.230 29.797 1.00 88.69 388 TRP A O 1
ATOM 3111 N N . PHE A 1 389 ? -29.285 -11.824 30.898 1.00 88.12 389 PHE A N 1
ATOM 3112 C CA . PHE A 1 389 ? -30.506 -12.547 30.569 1.00 88.12 389 PHE A CA 1
ATOM 3113 C C . PHE A 1 389 ? -30.730 -12.573 29.056 1.00 88.12 389 PHE A C 1
ATOM 3115 O O . PHE A 1 389 ? -31.061 -13.617 28.516 1.00 88.12 389 PHE A O 1
ATOM 3122 N N . ARG A 1 390 ? -30.490 -11.467 28.340 1.00 87.69 390 ARG A N 1
ATOM 3123 C CA . ARG A 1 390 ? -30.629 -11.383 26.875 1.00 87.69 390 ARG A CA 1
ATOM 3124 C C . ARG A 1 390 ? -29.548 -12.150 26.109 1.00 87.69 390 ARG A C 1
ATOM 3126 O O . ARG A 1 390 ? -29.813 -12.600 25.004 1.00 87.69 390 ARG A O 1
ATOM 3133 N N . GLU A 1 391 ? -28.349 -12.311 26.647 1.00 90.31 391 GLU A N 1
ATOM 3134 C CA . GLU A 1 391 ? -27.325 -13.167 26.034 1.00 90.31 391 GLU A CA 1
ATOM 3135 C C . GLU A 1 391 ? -27.645 -14.648 26.264 1.00 90.31 391 GLU A C 1
ATOM 3137 O O . GLU A 1 391 ? -27.507 -15.471 25.360 1.00 90.31 391 GLU A O 1
ATOM 3142 N N . ASN A 1 392 ? -28.168 -14.976 27.448 1.00 91.69 392 ASN A N 1
ATOM 3143 C CA . ASN A 1 392 ? -28.405 -16.352 27.874 1.00 91.69 392 ASN A CA 1
ATOM 3144 C C . ASN A 1 392 ? -29.861 -16.824 27.714 1.00 91.69 392 ASN A C 1
ATOM 3146 O O . ASN A 1 392 ? -30.151 -17.980 28.018 1.00 91.69 392 ASN A O 1
ATOM 3150 N N . TYR A 1 393 ? -30.786 -15.996 27.206 1.00 92.31 393 TYR A N 1
ATOM 3151 C CA . TYR A 1 393 ? -32.224 -16.318 27.196 1.00 92.31 393 TYR A CA 1
ATOM 3152 C C . TYR A 1 393 ? -32.534 -17.610 26.444 1.00 92.31 393 TYR A C 1
ATOM 3154 O O . TYR A 1 393 ? -33.383 -18.375 26.883 1.00 92.31 393 TYR A O 1
ATOM 3162 N N . LYS A 1 394 ? -31.829 -17.892 25.339 1.00 90.94 394 LYS A N 1
ATOM 3163 C CA . LYS A 1 394 ? -32.013 -19.140 24.582 1.00 90.94 394 LYS A CA 1
ATOM 3164 C C . LYS A 1 394 ? -31.653 -20.358 25.432 1.00 90.94 394 LYS A C 1
ATOM 3166 O O . LYS A 1 394 ? -32.382 -21.345 25.418 1.00 90.94 394 LYS A O 1
ATOM 3171 N N . GLY A 1 395 ? -30.561 -20.265 26.193 1.00 91.62 395 GLY A N 1
ATOM 3172 C CA . GLY A 1 395 ? -30.138 -21.304 27.129 1.00 91.62 395 GLY A CA 1
ATOM 3173 C C . GLY A 1 395 ? -31.132 -21.472 28.276 1.00 91.62 395 GLY A C 1
ATOM 3174 O O . GLY A 1 395 ? -31.523 -22.592 28.582 1.00 91.62 395 GLY A O 1
ATOM 3175 N N . ILE A 1 396 ? -31.611 -20.365 28.848 1.00 90.31 396 ILE A N 1
ATOM 3176 C CA . ILE A 1 396 ? -32.602 -20.363 29.935 1.00 90.31 396 ILE A CA 1
ATOM 3177 C C . ILE A 1 396 ? -33.926 -20.986 29.472 1.00 90.31 396 ILE A C 1
ATOM 3179 O O . ILE A 1 396 ? -34.464 -21.857 30.151 1.00 90.31 396 ILE A O 1
ATOM 3183 N N . VAL A 1 397 ? -34.431 -20.588 28.300 1.00 92.50 397 VAL A N 1
ATOM 3184 C CA . VAL A 1 397 ? -35.647 -21.163 27.707 1.00 92.50 397 VAL A CA 1
ATOM 3185 C C . VAL A 1 397 ? -35.457 -22.657 27.452 1.00 92.50 397 VAL A C 1
ATOM 3187 O O . VAL A 1 397 ? -36.335 -23.434 27.809 1.00 92.50 397 VAL A O 1
ATOM 3190 N N . GLY A 1 398 ? -34.307 -23.076 26.916 1.00 93.38 398 GLY A N 1
ATOM 3191 C CA . GLY A 1 398 ? -33.985 -24.495 26.735 1.00 93.38 398 GLY A CA 1
ATOM 3192 C C . GLY A 1 398 ? -33.959 -25.288 28.047 1.00 93.38 398 GLY A C 1
ATOM 3193 O O . GLY A 1 398 ? -34.441 -26.414 28.108 1.00 93.38 398 GLY A O 1
ATOM 3194 N N . LEU A 1 399 ? -33.443 -24.699 29.125 1.00 94.44 399 LEU A N 1
ATOM 3195 C CA . LEU A 1 399 ? -33.388 -25.346 30.437 1.00 94.44 399 LEU A CA 1
ATOM 3196 C C . LEU A 1 399 ? -34.793 -25.497 31.040 1.00 94.44 399 LEU A C 1
ATOM 3198 O O . LEU A 1 399 ? -35.143 -26.564 31.541 1.00 94.44 399 LEU A O 1
ATOM 3202 N N . LEU A 1 400 ? -35.627 -24.459 30.927 1.00 94.38 400 LEU A N 1
ATOM 3203 C CA . LEU A 1 400 ? -37.013 -24.479 31.401 1.00 94.38 400 LEU A CA 1
ATOM 3204 C C . LEU A 1 400 ? -37.894 -25.451 30.607 1.00 94.38 400 LEU A 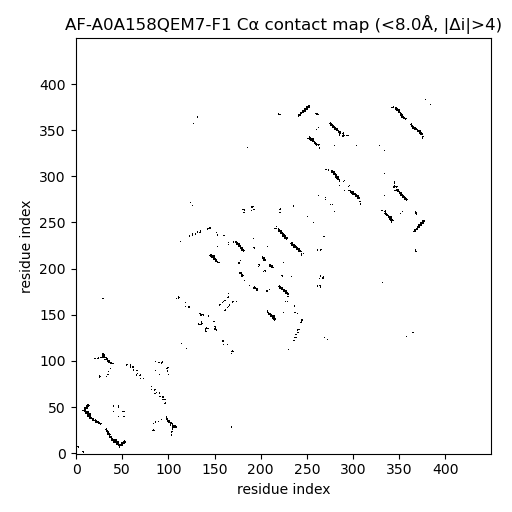C 1
ATOM 3206 O O . LEU A 1 400 ? -38.738 -26.120 31.202 1.00 94.38 400 LEU A O 1
ATOM 3210 N N . THR A 1 401 ? -37.697 -25.576 29.292 1.00 93.50 401 THR A N 1
ATOM 3211 C CA . THR A 1 401 ? -38.445 -26.551 28.484 1.00 93.50 401 THR A CA 1
ATOM 3212 C C . THR A 1 401 ? -38.069 -27.983 28.849 1.00 93.50 401 THR A C 1
ATOM 3214 O O . THR A 1 401 ? -38.963 -28.807 29.032 1.00 93.50 401 THR A O 1
ATOM 3217 N N . VAL A 1 402 ? -36.779 -28.280 29.046 1.00 95.12 402 VAL A N 1
ATOM 3218 C CA . VAL A 1 402 ? -36.322 -29.598 29.521 1.00 95.12 402 VAL A CA 1
ATOM 3219 C C . VAL A 1 402 ? -36.890 -29.909 30.906 1.00 95.12 402 VAL A C 1
ATOM 3221 O O . VAL A 1 402 ? -37.414 -31.002 31.120 1.00 95.12 402 VAL A O 1
ATOM 3224 N N 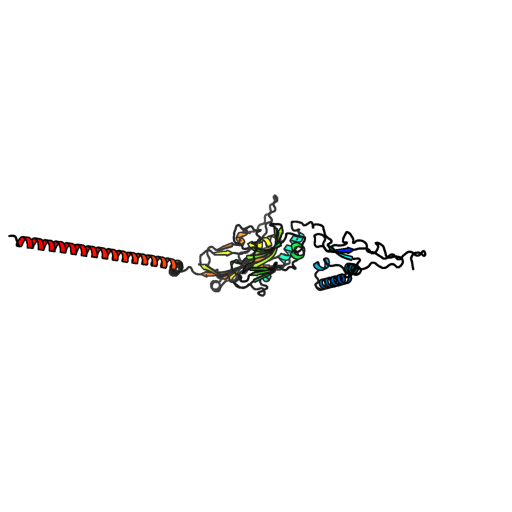. LEU A 1 403 ? -36.856 -28.943 31.830 1.00 95.88 403 LEU A N 1
ATOM 3225 C CA . LEU A 1 403 ? -37.424 -29.108 33.168 1.00 95.88 403 LEU A CA 1
ATOM 3226 C C . LEU A 1 403 ? -38.936 -29.387 33.105 1.00 95.88 403 LEU A C 1
ATOM 3228 O O . LEU A 1 403 ? -39.426 -30.295 33.772 1.00 95.88 403 LEU A O 1
ATOM 3232 N N . GLY A 1 404 ? -39.666 -28.658 32.257 1.00 94.69 404 GLY A N 1
ATOM 3233 C CA . GLY A 1 404 ? -41.097 -28.867 32.033 1.00 94.69 404 GLY A CA 1
ATOM 3234 C C . GLY A 1 404 ? -41.415 -30.258 31.480 1.00 94.69 404 GLY A C 1
ATOM 3235 O O . GLY A 1 404 ? -42.325 -30.921 31.975 1.00 94.69 404 GLY A O 1
ATOM 3236 N N . ILE A 1 405 ? -40.630 -30.743 30.513 1.00 95.44 405 ILE A N 1
ATOM 3237 C CA . ILE A 1 405 ? -40.776 -32.099 29.961 1.00 95.44 405 ILE A CA 1
ATOM 3238 C C . ILE A 1 405 ? -40.534 -33.154 31.047 1.00 95.44 405 ILE A C 1
ATOM 3240 O O . ILE A 1 405 ? -41.327 -34.085 31.176 1.00 95.44 405 ILE A O 1
ATOM 3244 N N . LEU A 1 406 ? -39.490 -32.996 31.869 1.00 95.31 406 LEU A N 1
ATOM 3245 C CA . LEU A 1 406 ? -39.199 -33.918 32.973 1.00 95.31 406 LEU A CA 1
ATOM 3246 C C . LEU A 1 406 ? -40.332 -33.959 34.005 1.00 95.31 406 LEU A C 1
ATOM 3248 O O . LEU A 1 406 ? -40.712 -35.043 34.447 1.00 95.31 406 LEU A O 1
ATOM 3252 N N . ILE A 1 407 ? -40.912 -32.806 34.347 1.00 94.75 407 ILE A N 1
ATOM 3253 C CA . ILE A 1 407 ? -42.062 -32.726 35.257 1.00 94.75 407 ILE A CA 1
ATOM 3254 C C . ILE A 1 407 ? -43.278 -33.439 34.652 1.00 94.75 407 ILE A C 1
ATOM 3256 O O . ILE A 1 407 ? -43.949 -34.198 35.348 1.00 94.75 407 ILE A O 1
ATOM 3260 N N . ILE A 1 408 ? -43.551 -33.262 33.357 1.00 94.75 408 ILE A N 1
ATOM 3261 C CA . ILE A 1 408 ? -44.664 -33.945 32.677 1.00 94.75 408 ILE A CA 1
ATOM 3262 C C . ILE A 1 408 ? -44.448 -35.464 32.666 1.00 94.75 408 ILE A C 1
ATOM 3264 O O . ILE A 1 408 ? -45.364 -36.210 33.013 1.00 94.75 408 ILE A O 1
ATOM 3268 N N . ILE A 1 409 ? -43.241 -35.932 32.332 1.00 94.38 409 ILE A N 1
ATOM 3269 C CA . ILE A 1 409 ? -42.886 -37.361 32.370 1.00 94.38 409 ILE A CA 1
ATOM 3270 C C . ILE A 1 409 ? -43.072 -37.915 33.785 1.00 94.38 409 ILE A C 1
ATOM 3272 O O . ILE A 1 409 ? -43.678 -38.975 33.959 1.00 94.38 409 ILE A O 1
ATOM 3276 N N . TYR A 1 410 ? -42.614 -37.182 34.802 1.00 94.50 410 TYR A N 1
ATOM 3277 C CA . TYR A 1 410 ? -42.800 -37.556 36.198 1.00 94.50 410 TYR A CA 1
ATOM 3278 C C . TYR A 1 410 ? -44.289 -37.679 36.551 1.00 94.50 410 TYR A C 1
ATOM 3280 O O . TYR A 1 410 ? -44.712 -38.721 37.052 1.00 94.50 410 TYR A O 1
ATOM 3288 N N . MET A 1 411 ? -45.114 -36.691 36.200 1.00 93.00 411 MET A N 1
ATOM 3289 C CA . MET A 1 411 ? -46.559 -36.715 36.456 1.00 93.00 411 MET A CA 1
ATOM 3290 C C . MET A 1 411 ? -47.265 -37.884 35.753 1.00 93.00 411 MET A C 1
ATOM 3292 O O . MET A 1 411 ? -48.118 -38.542 36.353 1.00 93.00 411 MET A O 1
ATOM 3296 N N . ILE A 1 412 ? -46.886 -38.194 34.510 1.00 92.69 412 ILE A N 1
ATOM 3297 C CA . ILE A 1 412 ? -47.394 -39.364 33.778 1.00 92.69 412 ILE A CA 1
ATOM 3298 C C . ILE A 1 412 ? -46.989 -40.656 34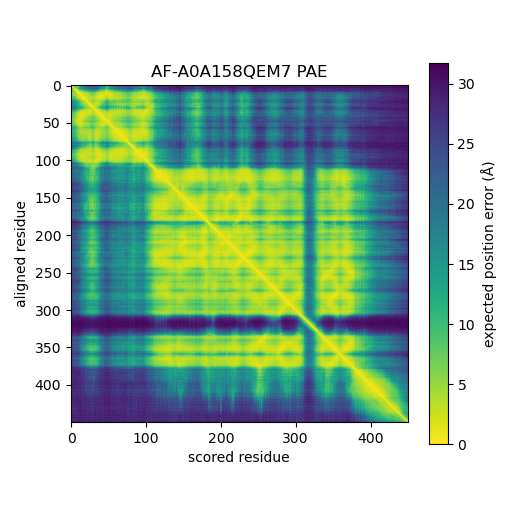.497 1.00 92.69 412 ILE A C 1
ATOM 3300 O O . ILE A 1 412 ? -47.834 -41.523 34.717 1.00 92.69 412 ILE A O 1
ATOM 3304 N N . SER A 1 413 ? -45.729 -40.772 34.924 1.00 88.94 413 SER A N 1
ATOM 3305 C CA . SER A 1 413 ? -45.231 -41.961 35.627 1.00 88.94 413 SER A CA 1
ATOM 3306 C C . SER A 1 413 ? -45.953 -42.202 36.960 1.00 88.94 413 SER A C 1
ATOM 3308 O O . SER A 1 413 ? -46.327 -43.337 37.266 1.00 88.94 413 SER A O 1
ATOM 3310 N N . VAL A 1 414 ? -46.241 -41.133 37.713 1.00 92.19 414 VAL A N 1
ATOM 3311 C CA . VAL A 1 414 ? -47.025 -41.189 38.953 1.00 92.19 414 VAL A CA 1
ATOM 3312 C C . VAL A 1 414 ? -48.460 -41.622 38.660 1.00 92.19 414 VAL A C 1
ATOM 3314 O O . VAL A 1 414 ? -48.977 -42.502 39.347 1.00 92.19 414 VAL A O 1
ATOM 3317 N N . LYS A 1 415 ? -49.094 -41.078 37.612 1.00 91.31 415 LYS A N 1
ATOM 3318 C CA . LYS A 1 415 ? -50.465 -41.446 37.222 1.00 91.31 415 LYS A CA 1
ATOM 3319 C C . LYS A 1 415 ? -50.573 -42.914 36.800 1.00 91.31 415 LYS A C 1
ATOM 3321 O O . LYS A 1 415 ? -51.517 -43.589 37.204 1.00 91.31 415 LYS A O 1
ATOM 3326 N N . ILE A 1 416 ? -49.598 -43.422 36.042 1.00 88.88 416 ILE A N 1
ATOM 3327 C CA . ILE A 1 416 ? -49.534 -44.837 35.644 1.00 88.88 416 ILE A CA 1
ATOM 3328 C C . ILE A 1 416 ? -49.388 -45.730 36.881 1.00 88.88 416 ILE A C 1
ATOM 3330 O O . ILE A 1 416 ? -50.162 -46.674 37.042 1.00 88.88 416 ILE A O 1
ATOM 3334 N N . ARG A 1 417 ? -48.454 -45.414 37.793 1.00 85.88 417 ARG A N 1
ATOM 3335 C CA . ARG A 1 417 ? -48.277 -46.187 39.034 1.00 85.88 417 ARG A CA 1
ATOM 3336 C C . ARG A 1 417 ? -49.516 -46.153 39.926 1.00 85.88 417 ARG A C 1
ATOM 3338 O O . ARG A 1 417 ? -49.904 -47.189 40.456 1.00 85.88 417 ARG A O 1
ATOM 3345 N N . ALA A 1 418 ? -50.163 -44.999 40.071 1.00 83.19 418 ALA A N 1
ATOM 3346 C CA . ALA A 1 418 ? -51.402 -44.880 40.837 1.00 83.19 418 ALA A CA 1
ATOM 3347 C C . ALA A 1 418 ? -52.531 -45.732 40.229 1.00 83.19 418 ALA A C 1
ATOM 3349 O O . ALA A 1 418 ? -53.245 -46.408 40.968 1.00 83.19 418 ALA A O 1
ATOM 3350 N N . GLY A 1 419 ? -52.644 -45.762 38.895 1.00 81.31 419 GLY A N 1
ATOM 3351 C CA . GLY A 1 419 ? -53.588 -46.625 38.181 1.00 81.31 419 GLY A CA 1
ATOM 3352 C C . GLY A 1 419 ? -53.329 -48.117 38.409 1.00 81.31 419 GLY A C 1
ATOM 3353 O O . GLY A 1 419 ?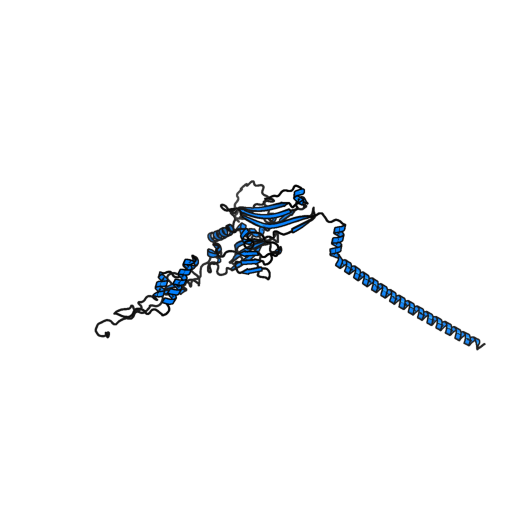 -54.265 -48.857 38.694 1.00 81.31 419 GLY A O 1
ATOM 3354 N N . GLN A 1 420 ? -52.064 -48.549 38.368 1.00 80.69 420 GLN A N 1
ATOM 3355 C CA . GLN A 1 420 ? -51.676 -49.938 38.654 1.00 80.69 420 GLN A CA 1
ATOM 3356 C C . GLN A 1 420 ? -51.947 -50.341 40.112 1.00 80.69 420 GLN A C 1
ATOM 3358 O O . GLN A 1 420 ? -52.390 -51.453 40.382 1.00 80.69 420 GLN A O 1
ATOM 3363 N N . ILE A 1 421 ? -51.716 -49.441 41.072 1.00 78.69 421 ILE A N 1
ATOM 3364 C CA . ILE A 1 421 ? -52.029 -49.702 42.486 1.00 78.69 421 ILE A CA 1
ATOM 3365 C C . ILE A 1 421 ? -53.546 -49.788 42.695 1.00 78.69 421 ILE A C 1
ATOM 3367 O O . ILE A 1 421 ? -54.013 -50.634 43.457 1.00 78.69 421 ILE A O 1
ATOM 3371 N N . ALA A 1 422 ? -54.323 -48.931 42.028 1.00 73.94 422 ALA A N 1
ATOM 3372 C CA . ALA A 1 422 ? -55.779 -48.977 42.096 1.00 73.94 422 ALA A CA 1
ATOM 3373 C C . ALA A 1 422 ? -56.327 -50.289 41.515 1.00 73.94 422 ALA A C 1
ATOM 3375 O O . ALA A 1 422 ? -57.162 -50.918 42.162 1.00 73.94 422 ALA A O 1
ATOM 3376 N N . SER A 1 423 ? -55.812 -50.742 40.365 1.00 75.88 423 SER A N 1
ATOM 3377 C CA . SER A 1 423 ? -56.248 -52.001 39.752 1.00 75.88 423 SER A CA 1
ATOM 3378 C C . SER A 1 423 ? -55.878 -53.228 40.592 1.00 75.88 423 SER A C 1
ATOM 3380 O O . SER A 1 423 ? -56.685 -54.144 40.721 1.00 75.88 423 SER A O 1
ATOM 3382 N N . LEU A 1 424 ? -54.702 -53.239 41.230 1.00 76.25 424 LEU A N 1
ATOM 3383 C CA . LEU A 1 424 ? -54.319 -54.301 42.169 1.00 76.25 424 LEU A CA 1
ATOM 3384 C C . LEU A 1 424 ? -55.221 -54.326 43.408 1.00 76.25 424 LEU A C 1
ATOM 3386 O O . LEU A 1 424 ? -55.602 -55.400 43.866 1.00 76.25 424 LEU A O 1
ATOM 3390 N N . LYS A 1 425 ? -55.609 -53.157 43.935 1.00 77.75 425 LYS A N 1
ATOM 3391 C CA . LYS A 1 425 ? -56.552 -53.072 45.060 1.00 77.75 425 LYS A CA 1
ATOM 3392 C C . LYS A 1 425 ? -57.947 -53.567 44.686 1.00 77.75 425 LYS A C 1
ATOM 3394 O O . LYS A 1 425 ? -58.571 -54.232 45.507 1.00 77.75 425 LYS A O 1
ATOM 3399 N N . THR A 1 426 ? -58.435 -53.271 43.480 1.00 75.19 426 THR A N 1
ATOM 3400 C CA . THR A 1 426 ? -59.733 -53.791 43.019 1.00 75.19 426 THR A CA 1
ATOM 3401 C C . THR A 1 426 ? -59.690 -55.302 42.815 1.00 75.19 426 THR A C 1
ATOM 3403 O O . THR A 1 426 ? -60.619 -55.983 43.231 1.00 75.19 426 THR A O 1
ATOM 3406 N N . LEU A 1 427 ? -58.590 -55.840 42.275 1.00 74.94 427 LEU A N 1
ATOM 3407 C CA . LEU A 1 427 ? -58.395 -57.285 42.107 1.00 74.94 427 LEU A CA 1
ATOM 3408 C C . LEU A 1 427 ? -58.341 -58.013 43.459 1.00 74.94 427 LEU A C 1
ATOM 3410 O O . LEU A 1 427 ? -59.049 -58.995 43.661 1.00 74.94 427 LEU A O 1
ATOM 3414 N N . ALA A 1 428 ? -57.587 -57.474 44.421 1.00 77.12 428 ALA A N 1
ATOM 3415 C CA . ALA A 1 428 ? -57.541 -58.006 45.782 1.00 77.12 428 ALA A CA 1
ATOM 3416 C C . ALA A 1 428 ? -58.910 -57.929 46.490 1.00 77.12 428 ALA A C 1
ATOM 3418 O O . ALA A 1 428 ? -59.275 -58.827 47.248 1.00 77.12 428 ALA A O 1
ATOM 3419 N N . ALA A 1 429 ? -59.697 -56.876 46.235 1.00 75.75 429 ALA A N 1
ATOM 3420 C CA . ALA A 1 429 ? -61.051 -56.751 46.772 1.00 75.75 429 ALA A CA 1
ATOM 3421 C C . ALA A 1 429 ? -62.024 -57.777 46.158 1.00 75.75 429 ALA A C 1
ATOM 3423 O O . ALA A 1 429 ? -62.854 -58.336 46.877 1.00 75.75 429 ALA A O 1
ATOM 3424 N N . GLU A 1 430 ? -61.908 -58.065 44.858 1.00 76.12 430 GLU A N 1
ATOM 3425 C CA . GLU A 1 430 ? -62.687 -59.115 44.190 1.00 76.12 430 GLU A CA 1
ATOM 3426 C C . GLU A 1 430 ? -62.319 -60.521 44.681 1.00 76.12 430 GLU A C 1
ATOM 3428 O O . GLU A 1 430 ? -63.206 -61.351 44.893 1.00 76.12 430 GLU A O 1
ATOM 3433 N N . GLU A 1 431 ? -61.034 -60.802 44.911 1.00 78.12 431 GLU A N 1
ATOM 3434 C CA . GLU A 1 431 ? -60.587 -62.076 45.488 1.00 78.12 431 GLU A CA 1
ATOM 3435 C C . GLU A 1 431 ? -61.110 -62.267 46.917 1.00 78.12 431 GLU A C 1
ATOM 3437 O O . GLU A 1 431 ? -61.673 -63.319 47.226 1.00 78.12 431 GLU A O 1
ATOM 3442 N N . ALA A 1 432 ? -61.054 -61.228 47.755 1.00 76.25 432 ALA A N 1
ATOM 3443 C CA . ALA A 1 432 ? -61.633 -61.262 49.099 1.00 76.25 432 ALA A CA 1
ATOM 3444 C C . ALA A 1 432 ? -63.163 -61.469 49.080 1.00 76.25 432 ALA A C 1
ATOM 3446 O O . ALA A 1 432 ? -63.719 -62.159 49.940 1.00 76.25 432 ALA A O 1
ATOM 3447 N N . ALA A 1 433 ? -63.870 -60.915 48.089 1.00 74.62 433 ALA A N 1
ATOM 3448 C CA . ALA A 1 433 ? -65.301 -61.160 47.898 1.00 74.62 433 ALA A CA 1
ATOM 3449 C C . ALA A 1 433 ? -65.590 -62.609 47.451 1.00 74.62 433 ALA A C 1
ATOM 3451 O O . ALA A 1 433 ? -66.549 -63.231 47.925 1.00 74.62 433 ALA A O 1
ATOM 3452 N N . LYS A 1 434 ? -64.738 -63.188 46.593 1.00 76.06 434 LYS A N 1
ATOM 3453 C CA . LYS A 1 434 ? -64.810 -64.609 46.206 1.00 76.06 434 LYS A CA 1
ATOM 3454 C C . LYS A 1 434 ? -64.524 -65.553 47.378 1.00 76.06 434 LYS A C 1
ATOM 3456 O O . LYS A 1 434 ? -65.175 -66.586 47.494 1.00 76.06 434 LYS A O 1
ATOM 3461 N N . GLU A 1 435 ? -63.599 -65.221 48.275 1.00 74.56 435 GLU A N 1
ATOM 3462 C CA . GLU A 1 435 ? -63.374 -66.019 49.490 1.00 74.56 435 GLU A CA 1
ATOM 3463 C C . GLU A 1 435 ? -64.557 -65.955 50.460 1.00 74.56 435 GLU A C 1
ATOM 3465 O O . GLU A 1 435 ? -64.994 -66.988 50.970 1.00 74.56 435 GLU A O 1
ATOM 3470 N N . ARG A 1 436 ? -65.140 -64.767 50.669 1.00 68.38 436 ARG A N 1
ATOM 3471 C CA . ARG A 1 436 ? -66.341 -64.615 51.508 1.00 68.38 436 ARG A CA 1
ATOM 3472 C C . ARG A 1 436 ? -67.525 -65.414 50.972 1.00 68.38 436 ARG A C 1
ATOM 3474 O O . ARG A 1 436 ? -68.208 -66.072 51.748 1.00 68.38 436 ARG A O 1
ATOM 3481 N N . THR A 1 437 ? -67.750 -65.405 49.660 1.00 66.31 437 THR A N 1
ATOM 3482 C CA . THR A 1 437 ? -68.823 -66.204 49.044 1.00 66.31 437 THR A CA 1
ATOM 3483 C C . THR A 1 437 ? -68.565 -67.706 49.166 1.00 66.31 437 THR A C 1
ATOM 3485 O O . THR A 1 437 ? -69.488 -68.434 49.521 1.00 66.31 437 THR A O 1
ATOM 3488 N N . LYS A 1 438 ? -67.315 -68.170 49.009 1.00 65.88 438 LYS A N 1
ATOM 3489 C CA . LYS A 1 438 ? -66.941 -69.574 49.271 1.00 65.88 438 LYS A CA 1
ATOM 3490 C C . LYS A 1 438 ? -67.218 -70.003 50.718 1.00 65.88 438 LYS A C 1
ATOM 3492 O O . LYS A 1 438 ? -67.735 -71.100 50.931 1.00 65.88 438 LYS A O 1
ATOM 3497 N N . LEU A 1 439 ? -66.928 -69.145 51.700 1.00 60.16 439 LEU A N 1
ATOM 3498 C CA . LEU A 1 439 ? -67.216 -69.397 53.119 1.00 60.16 439 LEU A CA 1
ATOM 3499 C C . LEU A 1 439 ? -68.721 -69.465 53.416 1.00 60.16 439 LEU A C 1
ATOM 3501 O O . LEU A 1 439 ? -69.141 -70.309 54.205 1.00 60.16 439 LEU A O 1
ATOM 3505 N N . VAL A 1 440 ? -69.538 -68.638 52.756 1.00 60.53 440 VAL A N 1
ATOM 3506 C CA . VAL A 1 440 ? -71.006 -68.685 52.881 1.00 60.53 440 VAL A CA 1
ATOM 3507 C C . VAL A 1 440 ? -71.561 -69.998 52.319 1.00 60.53 440 VAL A C 1
ATOM 3509 O O . VAL A 1 440 ? -72.313 -70.677 53.014 1.00 60.53 440 VAL A O 1
ATOM 3512 N N . THR A 1 441 ? -71.110 -70.442 51.139 1.00 59.25 441 THR A N 1
ATOM 3513 C CA . THR A 1 441 ? -71.503 -71.757 50.594 1.00 59.25 441 THR A CA 1
ATOM 3514 C C . THR A 1 441 ? -71.017 -72.934 51.447 1.00 59.25 441 THR A C 1
ATOM 3516 O O . THR A 1 441 ? -71.732 -73.922 51.591 1.00 59.25 441 THR A O 1
ATOM 3519 N N . ALA A 1 442 ? -69.834 -72.847 52.066 1.00 56.84 442 ALA A N 1
ATOM 3520 C CA . ALA A 1 442 ? -69.351 -73.879 52.988 1.00 56.84 442 ALA A CA 1
ATOM 3521 C C . ALA A 1 442 ? -70.151 -73.913 54.309 1.00 56.84 442 ALA A C 1
ATOM 3523 O O . ALA A 1 442 ? -70.327 -74.982 54.896 1.00 56.84 442 ALA A O 1
ATOM 3524 N N . GLY A 1 443 ? -70.664 -72.763 54.760 1.00 56.72 443 GLY A N 1
ATOM 3525 C CA . GLY A 1 443 ? -71.581 -72.655 55.897 1.00 56.72 443 GLY A CA 1
ATOM 3526 C C . GLY A 1 443 ? -72.971 -73.233 55.609 1.00 56.72 443 GLY A C 1
ATOM 3527 O O . GLY A 1 443 ? -73.507 -73.968 56.436 1.00 56.72 443 GLY A O 1
ATOM 3528 N N . GLU A 1 444 ? -73.524 -72.987 54.418 1.00 52.44 444 GLU A N 1
ATOM 3529 C CA . GLU A 1 444 ? -74.820 -73.550 53.999 1.00 52.44 444 GLU A CA 1
ATOM 3530 C C . GLU A 1 444 ? -74.786 -75.077 53.824 1.00 52.44 444 GLU A C 1
ATOM 3532 O O . GLU A 1 444 ? -75.765 -75.755 54.139 1.00 52.44 444 GLU A O 1
ATOM 3537 N N . ILE A 1 445 ? -73.657 -75.651 53.392 1.00 51.72 445 ILE A N 1
ATOM 3538 C CA . ILE A 1 445 ? -73.498 -77.114 53.293 1.00 51.72 445 ILE A CA 1
ATOM 3539 C C . ILE A 1 445 ? -73.488 -77.765 54.690 1.00 51.72 445 ILE A C 1
ATOM 3541 O O . ILE A 1 445 ? -74.031 -78.859 54.856 1.00 51.72 445 ILE A O 1
ATOM 3545 N N . LYS A 1 446 ? -72.970 -77.076 55.718 1.00 49.34 446 LYS A N 1
ATOM 3546 C CA . LYS A 1 446 ? -73.001 -77.555 57.111 1.00 49.34 446 LYS A CA 1
ATOM 3547 C C . LYS A 1 446 ? -74.398 -77.502 57.741 1.00 49.34 446 LYS A C 1
ATOM 3549 O O . LYS A 1 446 ? -74.729 -78.400 58.500 1.00 49.34 446 LYS A O 1
ATOM 3554 N N . MET A 1 447 ? -75.241 -76.526 57.395 1.00 50.34 447 MET A N 1
ATOM 3555 C CA . MET A 1 447 ? -76.626 -76.456 57.905 1.00 50.34 447 MET A CA 1
ATOM 3556 C C . MET A 1 447 ? -77.584 -77.477 57.271 1.00 50.34 447 MET A C 1
ATOM 3558 O O . MET A 1 447 ? -78.669 -77.695 57.796 1.00 50.34 447 MET A O 1
ATOM 3562 N N . LYS A 1 448 ? -77.214 -78.114 56.153 1.00 48.69 448 LYS A N 1
ATOM 3563 C CA . LYS A 1 448 ? -78.018 -79.183 55.529 1.00 48.69 448 LYS A CA 1
ATOM 3564 C C . LYS A 1 448 ? -77.645 -80.600 55.978 1.00 48.69 448 LYS A C 1
ATOM 3566 O O . LYS A 1 448 ? -78.277 -81.543 55.511 1.00 48.69 448 LYS A O 1
ATOM 3571 N N . THR A 1 449 ? -76.638 -80.775 56.838 1.00 48.00 449 THR A N 1
ATOM 3572 C CA . THR A 1 449 ? -76.136 -82.108 57.236 1.00 48.00 449 THR A CA 1
ATOM 3573 C C . THR A 1 449 ? -76.125 -82.403 58.739 1.00 48.00 449 THR A C 1
ATOM 3575 O O . THR A 1 449 ? -75.662 -83.471 59.129 1.00 48.00 449 THR A O 1
ATOM 3578 N N . THR A 1 450 ? -76.705 -81.547 59.577 1.00 37.81 450 THR A N 1
ATOM 3579 C CA . THR A 1 450 ? -76.959 -81.807 61.009 1.00 37.81 450 THR A CA 1
ATOM 3580 C C . THR A 1 450 ? -78.154 -80.999 61.459 1.00 37.81 450 THR A C 1
ATOM 3582 O O . THR A 1 450 ? -78.985 -81.556 62.206 1.00 37.81 450 THR A O 1
#

Organism: Hymenolepis diminuta (NCBI:txid6216)

Radius of gyration: 44.49 Å; Cα contacts (8 Å, |Δi|>4): 741; chains: 1; bounding box: 112×104×143 Å

InterPro domains:
  IPR036383 Thrombospondin type-1 repeat superfamily [G3DSA:2.20.100.10] (11-65)
  IPR036383 Thrombospondin type-1 repeat superfamily [SSF82895] (8-57)
  IPR052065 Complement and asymmetry regulator [PTHR22906] (3-181)

Nearest PDB structures (foldseek):
  6gsi-assembly1_G  TM=3.463E-01  e=1.214E-06  Felis catus
  9cym-assembly1_L  TM=2.845E-01  e=1.020E-05  Mus musculus
  6umv-assembly1_A  TM=5.145E-01  e=2.495E-03  Homo sapiens
  7tze-assembly1_C  TM=2.849E-01  e=4.747E-05  Mus musculus
  9cyl-assembly1_L  TM=2.910E-01  e=1.643E-04  Mus musculus

pLDDT: mean 83.96, std 14.16, range [31.42, 96.88]

Sequence (450 aa):
VECDSGVPCPTDGAWCPWSSTVIKCSEPCGDSGMGLRTRRCNCPAPAHGGKPCIVTPGTKEAAELMTTQLKRALEKNETAQLSSLPTIADIAAIADGSGKWDACNRKFCPYLKKLTDEETKLIVNDLRQQHPEAIWLWSSGKPVNRFEPIGLHCSSDLRSRVEIFDKRYRFPRGYSFWTLAQSKSARQRYDFVGTPVVNNRRLQITEDRLIIRGLDEPDEGVYRFGYEYEPGQFATICFFAVYLPDKHREVESEKPFTFTCNALALWPVIQQTPNDNWRTYWSYQPDEKAKTLGMKSRNEMWLSVLRVSSFSDGDSDGTESLENNFTELTLFDTEKRRIDEVKYSMSGYYKCIVESKPEGLAARKFITNAIKLSVISPPTLNERFLRWFRENYKGIVGLLTVLGILIIIYMISVKIRAGQIASLKTLAAEEAAKERTKLVTAGEIKMKTT

Solvent-accessible surface area (backbone atoms only — not comparable to full-atom values): 25171 Å² total; per-residue (Å²): 130,77,54,87,76,87,48,75,58,57,32,55,19,25,64,38,75,65,48,96,60,47,83,52,46,46,37,99,43,26,86,81,12,37,20,50,28,40,39,49,63,54,56,45,46,52,35,67,86,28,48,73,51,83,59,63,90,61,30,52,59,52,24,53,51,51,52,51,53,49,51,54,36,61,76,68,67,40,68,78,58,54,53,63,50,77,49,75,70,48,36,50,31,19,43,67,51,36,28,42,85,41,80,47,34,88,44,81,54,91,54,63,84,62,82,51,73,69,56,48,50,38,33,40,52,50,50,73,65,66,60,69,45,58,52,18,58,90,53,78,52,40,87,59,56,78,55,40,63,44,50,43,70,52,73,74,82,39,63,39,36,60,75,40,66,70,32,74,64,52,32,75,80,37,49,74,47,42,19,44,16,61,77,85,57,98,78,64,62,66,75,59,75,41,51,75,63,68,75,53,99,52,34,48,69,55,89,55,31,41,35,37,58,45,39,49,83,91,67,41,25,21,36,29,37,29,33,39,48,40,96,95,42,72,48,72,53,37,76,41,59,36,47,49,71,77,41,72,46,81,42,44,48,62,39,65,46,69,50,68,28,44,56,63,40,43,35,57,57,49,63,66,39,66,85,37,52,32,33,36,29,30,29,40,41,50,34,73,71,4,39,77,68,70,44,71,70,36,79,73,38,82,74,44,77,57,74,75,79,79,82,67,96,60,97,66,92,72,92,74,90,72,92,64,102,62,82,86,63,52,80,59,59,73,22,49,48,77,41,66,61,40,50,57,62,67,14,21,39,38,36,27,34,43,33,42,36,42,87,98,51,77,72,44,67,37,47,34,26,35,37,34,38,41,50,40,76,70,75,51,74,67,53,49,50,52,50,51,44,67,73,40,41,68,60,53,53,52,50,52,51,52,50,51,51,51,53,51,51,49,53,50,54,51,51,51,50,52,51,54,52,51,53,51,51,52,50,54,51,53,50,52,50,52,51,52,52,52,51,51,55,56,50,54,57,55,71,75,74,115

Foldseek 3Di:
DPCPPPQHDFDAWEKDDWDPAFPDWLDPADFLTKGKIFIDRPPPHTDRPHHGYDADPCLQVVLVVLVVVLVVCVVVVVPSVNSRGDDPVQSVCSNVNRIDIDTHHPHADDEDLDDDPVLLVLLLVLQVVDAQQQFCVVVVSDADAFFAKTKAFDDCPRPSNVVAPVPCRRQVPKAKFKFFDFDDDPPDDLLDQHHTDDDDPQWDDDRRMIMGRGDDPVRFGKMFIWMPRDVPDTRTRDIHGHEHQPAEDEDEFQAKDKAFFNVSSCSNVCVSVQQKWKKKFKWWDADPQLVVVVDHTDGGDPMDTDHDPPPDPDPDDDDDDDDDPDDPDPPVCSTMDMDNGDDQNRFTKMWMWMWIDHPPDDIHTHTRYIYGYGYDHDDDPVVVVVVVCVVCVVVVVVVVVVVVVVVVVVVVVVVVVVVVVVVVVVVVVVVVVVVVVVVVVVVVVVVVPD

Mean predicted aligned error: 14.5 Å

Secondary structure (DSSP, 8-state):
--TTSSSPPPB---BPPPPSS-S-BSSSSSTT-EEEEE--B-TTPPBTTPPPPPPPTTHHHHHHHHHHHHHHHHHTT-HHHHTTS--HHHHHHHHTTSEEEEE---SPPP--SSPPHHHHHHHHHHHTT--GGGGGGGGTTSPPPTT--EEEE--TT-HHIIIIISSTTTSTT-EEEEEEE----TT--TT---EEP---SSEEEETTEEEESS--GGG-EEEEEEEEEETTEEEEEEEEEE--TT-EEEEETTS-EEEE-TTGGGHHHHHH-TTSEEEEEEEEEE-HHHHHTT---EEEEEEEEE------------------------TTTTTEEEESS--GGG-EEEEEEEEEE-TTS--EEEEEEEEEEEEEPPPPHHHHHHHHHHHHHHHHHHHHHHHHHHHHHHHHHHHHHHHHHHHHHHHHHHHHHHHHHHHHHHHHHHHT--